Protein AF-B1ZB87-F1 (afdb_monomer_lite)

Radius of gyration: 27.06 Å; chains: 1; bounding box: 65×32×97 Å

Organism: Methylorubrum populi (strain ATCC BAA-705 / NCIMB 13946 / BJ001) (NCBI:txid441620)

Sequence (430 aa):
MRAVVAVCPPESGMILNVLLDNLLTASRAGGILRSKLHGLDVGLRKHLRQTWLDGVVVPLARTRNPLHRAASSALPQLRDPRDVSGLLAAVRQIAGEVPEHTTAREHLDGAVRFLEALPILMRAVEALEARTFAQGAGRSRAVGYNSGARDDTRARQVRSAAHEFRKAARKALAPLVLRLADAVFEAELGAVRSAAFARAAPVLRSPPVGGPRKRGLAGPPWRRRLLDGLQGDIWGGFGAALETVLRRHPGLEVTEIAVDRSGDLCGRARAVLTRHGVRFAVATCFDLQVGSMRHRAEDLVGPGHRVDQPTWAEVDACLDAHVPPELDTASFRLMRHILQRDGGDGFVLDAYAEDQLVIACRAGGRLPEEFADWLVEAADALGVTLRFAADDGGPPVAELARVGFAWAEGKERFFMTRSAVPDPGTGPLP

Foldseek 3Di:
DVLLCVLADPVLVPQLVVLVVVLVVQVVVQADDPVVLVVSLVSNFVSLLVSCCVRQLCVLCPDPDPLSNVLSVQQDHCPTLQDCPVRLVSLVVSLVVDDCPDPSNVSSVSVNSSSVVSNVSVVSSVVNVVSHVVCCFLVVLVVVPVQCPQVVVLVVQLVVLLVQLLVQLVVACLQLLLLLLVDLVVDDWLLLVAPLQVQLNVLSVQPDPPDSDPPDPVGDPSSVSNSVSVSCSLCVVQSVQSSLVCQLAPQKHFDDWHWHAPDNFKTKTWTWIDHDQWIKIWMWIAGGRNSDIDIFIAFTGHVVDTDGGDGPVRVSVRSVVRDPPVQPALLNVLLNVLSPDDCSVQWDWGRDPRAEIEIEGRRPDDQPPCNLVVSLVSSLASQHKYWYQDDDPDPCPVVNVVNPFDQDDDPRSRTGIDGHDHDPPDDPDD

pLDDT: mean 78.09, std 14.61, range [32.94, 97.12]

Structure (mmCIF, N/CA/C/O backbone):
data_AF-B1ZB87-F1
#
_entry.id   AF-B1ZB87-F1
#
loop_
_atom_site.group_PDB
_atom_site.id
_atom_site.type_symbol
_atom_site.label_atom_id
_atom_site.label_alt_id
_atom_site.label_comp_id
_atom_site.label_asym_id
_atom_site.label_entity_id
_atom_site.label_seq_id
_atom_site.pdbx_PDB_ins_code
_atom_site.Cartn_x
_atom_site.Cartn_y
_atom_site.Cartn_z
_atom_site.occupancy
_atom_site.B_iso_or_equiv
_atom_site.auth_seq_id
_atom_site.auth_comp_id
_atom_site.auth_asym_id
_atom_site.auth_atom_id
_atom_site.pdbx_PDB_model_num
ATOM 1 N N . MET A 1 1 ? 1.795 0.170 20.844 1.00 67.31 1 MET A N 1
ATOM 2 C CA . MET A 1 1 ? 0.595 0.992 20.539 1.00 67.31 1 MET A CA 1
ATOM 3 C C . MET A 1 1 ? -0.569 0.707 21.482 1.00 67.31 1 MET A C 1
ATOM 5 O O . MET A 1 1 ? -0.918 1.611 22.221 1.00 67.31 1 MET A O 1
ATOM 9 N N . ARG A 1 2 ? -1.125 -0.517 21.541 1.00 69.25 2 ARG A N 1
ATOM 10 C CA . ARG A 1 2 ? -2.255 -0.848 22.445 1.00 69.25 2 ARG A CA 1
ATOM 11 C C . ARG A 1 2 ? -1.997 -0.504 23.922 1.00 69.25 2 ARG A C 1
ATOM 13 O O . ARG A 1 2 ? -2.848 0.112 24.545 1.00 69.25 2 ARG A O 1
ATOM 20 N N . ALA A 1 3 ? -0.804 -0.812 24.436 1.00 74.12 3 ALA A N 1
ATOM 21 C CA . ALA A 1 3 ? -0.405 -0.472 25.807 1.00 74.12 3 ALA A CA 1
ATOM 22 C C . ALA A 1 3 ? -0.351 1.045 26.080 1.00 74.12 3 ALA A C 1
ATOM 24 O O . ALA A 1 3 ? -0.701 1.488 27.164 1.00 74.12 3 ALA A O 1
ATOM 25 N N . VAL A 1 4 ? 0.028 1.848 25.079 1.00 78.44 4 VAL A N 1
ATOM 26 C CA . VAL A 1 4 ? 0.078 3.314 25.194 1.00 78.44 4 VAL A CA 1
ATOM 27 C C . VAL A 1 4 ? -1.322 3.917 25.172 1.00 78.44 4 VAL A C 1
ATOM 29 O O . VAL A 1 4 ? -1.618 4.807 25.957 1.00 78.44 4 VAL A O 1
ATOM 32 N N . VAL A 1 5 ? -2.201 3.396 24.315 1.00 73.50 5 VAL A N 1
ATOM 33 C CA . VAL A 1 5 ? -3.602 3.833 24.237 1.00 73.50 5 VAL A CA 1
ATOM 34 C C . VAL A 1 5 ? -4.364 3.503 25.524 1.00 73.50 5 VAL A C 1
ATOM 36 O O . VAL A 1 5 ? -5.215 4.285 25.926 1.00 73.50 5 VAL A O 1
ATOM 39 N N . ALA A 1 6 ? -4.039 2.391 26.191 1.00 72.88 6 ALA A N 1
ATOM 40 C CA . ALA A 1 6 ? -4.717 1.954 27.413 1.00 72.88 6 ALA A CA 1
ATOM 41 C C . ALA A 1 6 ? -4.581 2.934 28.592 1.00 72.88 6 ALA A C 1
ATOM 43 O O . ALA A 1 6 ? -5.481 3.006 29.419 1.00 72.88 6 ALA A O 1
ATOM 44 N N . VAL A 1 7 ? -3.481 3.689 28.658 1.00 76.06 7 VAL A N 1
ATOM 45 C CA . VAL A 1 7 ? -3.250 4.717 29.689 1.00 76.06 7 VAL A CA 1
ATOM 46 C C . VAL A 1 7 ? -3.449 6.135 29.154 1.00 76.06 7 VAL A C 1
ATOM 48 O O . VAL A 1 7 ? -3.230 7.100 29.873 1.00 76.06 7 VAL A O 1
ATOM 51 N N . CYS A 1 8 ? -3.827 6.294 27.883 1.00 77.44 8 CYS A N 1
ATOM 52 C CA . CYS A 1 8 ? -3.945 7.606 27.266 1.00 77.44 8 CYS A CA 1
ATOM 53 C C . CYS A 1 8 ? -5.296 8.250 27.604 1.00 77.44 8 CYS A C 1
ATOM 55 O O . CYS A 1 8 ? -6.338 7.673 27.277 1.00 77.44 8 CYS A O 1
ATOM 57 N N . PRO A 1 9 ? -5.310 9.459 28.194 1.00 72.44 9 PRO A N 1
ATOM 58 C CA . PRO A 1 9 ? -6.545 10.209 28.355 1.00 72.44 9 PRO A CA 1
ATOM 59 C C . PRO A 1 9 ? -7.203 10.483 26.993 1.00 72.44 9 PRO A C 1
ATOM 61 O O . PRO A 1 9 ? -6.493 10.706 26.005 1.00 72.44 9 PRO A O 1
ATOM 64 N N . PRO A 1 10 ? -8.547 10.547 26.919 1.00 69.19 10 PRO A N 1
ATOM 65 C CA . PRO A 1 10 ? -9.266 10.793 25.665 1.00 69.19 10 PRO A CA 1
ATOM 66 C C . PRO A 1 10 ? -8.801 12.055 24.922 1.00 69.19 10 PRO A C 1
ATOM 68 O O . PRO A 1 10 ? -8.760 12.071 23.692 1.00 69.19 10 PRO A O 1
ATOM 71 N N . GLU A 1 11 ? -8.420 13.091 25.672 1.00 67.06 11 GLU A N 1
ATOM 72 C CA . GLU A 1 11 ? -8.000 14.401 25.165 1.00 67.06 11 GLU A CA 1
ATOM 73 C C . GLU A 1 11 ? -6.619 14.348 24.486 1.00 67.06 11 GLU A C 1
ATOM 75 O O . GLU A 1 11 ? -6.448 14.848 23.374 1.00 67.06 11 GLU A O 1
ATOM 80 N N . SER A 1 12 ? -5.656 13.645 25.090 1.00 66.31 12 SER A N 1
ATOM 81 C CA . SER A 1 12 ? -4.299 13.454 24.547 1.00 66.31 12 SER A CA 1
ATOM 82 C C . SER A 1 12 ? -4.244 12.390 23.441 1.00 66.31 12 SER A C 1
ATOM 84 O O . SER A 1 12 ? -3.301 12.345 22.643 1.00 66.31 12 SER A O 1
ATOM 86 N N . GLY A 1 13 ? -5.285 11.557 23.349 1.00 69.19 13 GLY A N 1
ATOM 87 C CA . GLY A 1 13 ? -5.356 10.422 22.438 1.00 69.19 13 GLY A CA 1
ATOM 88 C C . GLY A 1 13 ? -5.412 10.792 20.957 1.00 69.19 13 GLY A C 1
ATOM 89 O O . GLY A 1 13 ? -4.856 10.062 20.138 1.00 69.19 13 GLY A O 1
ATOM 90 N N . MET A 1 14 ? -6.031 11.916 20.571 1.00 74.25 14 MET A N 1
ATOM 91 C CA . MET A 1 14 ? -6.150 12.277 19.147 1.00 74.25 14 MET A CA 1
ATOM 92 C C . MET A 1 14 ? -4.790 12.564 18.501 1.00 74.25 14 MET A C 1
ATOM 94 O O . MET A 1 14 ? -4.467 11.978 17.469 1.00 74.25 14 MET A O 1
ATOM 98 N N . ILE A 1 15 ? -3.973 13.419 19.120 1.00 74.25 15 ILE A N 1
ATOM 99 C CA . ILE A 1 15 ? -2.664 13.795 18.568 1.00 74.25 15 ILE A CA 1
ATOM 100 C C . ILE A 1 15 ? -1.698 12.611 18.638 1.00 74.25 15 ILE A C 1
ATOM 102 O O . ILE A 1 15 ? -0.986 12.333 17.673 1.00 74.25 15 ILE A O 1
ATOM 106 N N . LEU A 1 16 ? -1.712 11.864 19.746 1.00 79.19 16 LEU A N 1
ATOM 107 C CA . LEU A 1 16 ? -0.858 10.692 19.897 1.00 79.19 16 LEU A CA 1
ATOM 108 C C . LEU A 1 16 ? -1.201 9.595 18.881 1.00 79.19 16 LEU A C 1
ATOM 110 O O . LEU A 1 16 ? -0.290 9.004 18.308 1.00 79.19 16 LEU A O 1
ATOM 114 N N . ASN A 1 17 ? -2.485 9.3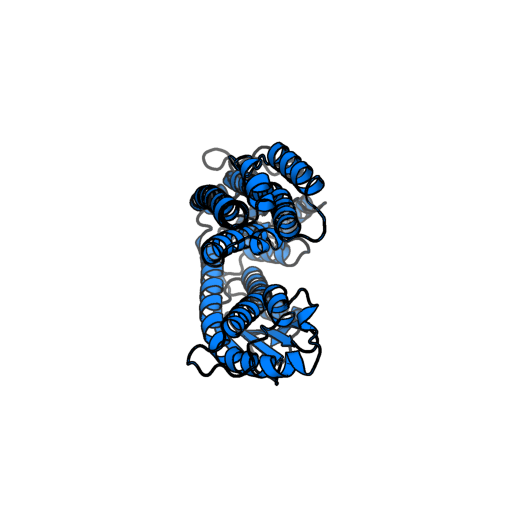64 18.593 1.00 79.62 17 ASN A N 1
ATOM 115 C CA . ASN A 1 17 ? -2.897 8.422 17.551 1.00 79.62 17 ASN A CA 1
ATOM 116 C C . ASN A 1 17 ? -2.413 8.854 16.166 1.00 79.62 17 ASN A C 1
ATOM 118 O O . ASN A 1 17 ? -1.923 8.011 15.423 1.00 79.62 17 ASN A O 1
ATOM 122 N N . VAL A 1 18 ? -2.483 10.147 15.832 1.00 81.69 18 VAL A N 1
ATOM 123 C CA . VAL A 1 18 ? -1.947 10.663 14.560 1.00 81.69 18 VAL A CA 1
ATOM 124 C C . VAL A 1 18 ? -0.436 10.443 14.472 1.00 81.69 18 VAL A C 1
ATOM 126 O O . VAL A 1 18 ? 0.060 9.977 13.450 1.00 81.69 18 VAL A O 1
ATOM 129 N N . LEU A 1 19 ? 0.312 10.736 15.538 1.00 83.94 19 LEU A N 1
ATOM 130 C CA . LEU A 1 19 ? 1.765 10.541 15.564 1.00 83.94 19 LEU A CA 1
ATOM 131 C C . LEU A 1 19 ? 2.150 9.057 15.460 1.00 83.94 19 LEU A C 1
ATOM 133 O O . LEU A 1 19 ? 3.063 8.708 14.714 1.00 83.94 19 LEU A O 1
ATOM 137 N N . LEU A 1 20 ? 1.438 8.176 16.166 1.00 84.94 20 LEU A N 1
ATOM 138 C CA . LEU A 1 20 ? 1.656 6.733 16.096 1.00 84.94 20 LEU A CA 1
ATOM 139 C C . LEU A 1 20 ? 1.270 6.165 14.723 1.00 84.94 20 LEU A C 1
ATOM 141 O O . LEU A 1 20 ? 2.014 5.347 14.189 1.00 84.94 20 LEU A O 1
ATOM 145 N N . ASP A 1 21 ? 0.167 6.608 14.118 1.00 82.00 21 ASP A N 1
ATOM 146 C CA . ASP A 1 21 ? -0.237 6.160 12.778 1.00 82.00 21 ASP A CA 1
ATOM 147 C C . ASP A 1 21 ? 0.725 6.671 11.698 1.00 82.00 21 ASP A C 1
ATOM 149 O O . ASP A 1 21 ? 1.066 5.934 10.774 1.00 82.00 21 ASP A O 1
ATOM 153 N N . ASN A 1 22 ? 1.267 7.883 11.856 1.00 79.06 22 ASN A N 1
ATOM 154 C CA . ASN A 1 22 ? 2.345 8.389 11.006 1.00 79.06 22 ASN A CA 1
ATOM 155 C C . ASN A 1 22 ? 3.613 7.535 11.129 1.00 79.06 22 ASN A C 1
ATOM 157 O O . ASN A 1 22 ? 4.210 7.194 10.110 1.00 79.06 22 ASN A O 1
ATOM 161 N N . LEU A 1 23 ? 4.007 7.147 12.348 1.00 81.19 23 LEU A N 1
ATOM 162 C CA . LEU A 1 23 ? 5.142 6.246 12.573 1.00 81.19 23 LEU A CA 1
ATOM 163 C C . LEU A 1 23 ? 4.897 4.863 11.949 1.00 81.19 23 LEU A C 1
ATOM 165 O O . LEU A 1 23 ? 5.784 4.320 11.293 1.00 81.19 23 LEU A O 1
ATOM 169 N N . LEU A 1 24 ? 3.693 4.303 12.104 1.00 78.88 24 LEU A N 1
ATOM 170 C CA . LEU A 1 24 ? 3.317 3.019 11.505 1.00 78.88 24 LEU A CA 1
ATOM 171 C C . LEU A 1 24 ? 3.323 3.087 9.979 1.00 78.88 24 LEU A C 1
ATOM 173 O O . LEU A 1 24 ? 3.848 2.192 9.322 1.00 78.88 24 LEU A O 1
ATOM 177 N N . THR A 1 25 ? 2.750 4.151 9.423 1.00 73.25 25 THR A N 1
ATOM 178 C CA . THR A 1 25 ? 2.693 4.391 7.981 1.00 73.25 25 THR A CA 1
ATOM 179 C C . THR A 1 25 ? 4.098 4.547 7.414 1.00 73.25 25 THR A C 1
ATOM 181 O O . THR A 1 25 ? 4.423 3.886 6.435 1.00 73.25 25 THR A O 1
ATOM 184 N N . ALA A 1 26 ? 4.960 5.335 8.061 1.00 69.44 26 ALA A N 1
ATOM 185 C CA . ALA A 1 26 ? 6.357 5.495 7.665 1.00 69.44 26 ALA A CA 1
ATOM 186 C C . ALA A 1 26 ? 7.151 4.185 7.770 1.00 69.44 26 ALA A C 1
ATOM 188 O O . ALA A 1 26 ? 7.909 3.848 6.866 1.00 69.44 26 ALA A O 1
ATOM 189 N N . SER A 1 27 ? 6.947 3.415 8.841 1.00 65.56 27 SER A N 1
ATOM 190 C CA . SER A 1 27 ? 7.585 2.109 9.026 1.00 65.56 27 SER A CA 1
ATOM 191 C C . SER A 1 27 ? 7.183 1.117 7.928 1.00 65.56 27 SER A C 1
ATOM 193 O O . SER A 1 27 ? 8.053 0.457 7.362 1.00 65.56 27 SER A O 1
ATOM 195 N N . ARG A 1 28 ? 5.890 1.066 7.569 1.00 68.25 28 ARG A N 1
ATOM 196 C CA . ARG A 1 28 ? 5.357 0.225 6.481 1.00 68.25 28 ARG A CA 1
ATOM 197 C C . ARG A 1 28 ? 5.804 0.686 5.097 1.00 68.25 28 ARG A C 1
ATOM 199 O O . ARG A 1 28 ? 6.129 -0.145 4.262 1.00 68.25 28 ARG A O 1
ATOM 206 N N . ALA A 1 29 ? 5.847 1.996 4.869 1.00 61.50 29 ALA A N 1
ATOM 207 C CA . ALA A 1 29 ? 6.353 2.591 3.633 1.00 61.50 29 ALA A CA 1
ATOM 208 C C . ALA A 1 29 ? 7.887 2.508 3.515 1.00 61.50 29 ALA A C 1
ATOM 210 O O . ALA A 1 29 ? 8.453 2.887 2.492 1.00 61.50 29 ALA A O 1
ATOM 211 N N . GLY A 1 30 ? 8.567 2.043 4.566 1.00 55.28 30 GLY A N 1
ATOM 212 C CA . GLY A 1 30 ? 10.011 1.886 4.603 1.00 55.28 30 GLY A CA 1
ATOM 213 C C . GLY A 1 30 ? 10.794 3.180 4.827 1.00 55.28 30 GLY A C 1
ATOM 214 O O . GLY A 1 30 ? 12.011 3.106 4.788 1.00 55.28 30 GLY A O 1
ATOM 215 N N . GLY A 1 31 ? 10.176 4.339 5.090 1.00 61.81 31 GLY A N 1
ATOM 216 C CA . GLY A 1 31 ? 10.887 5.604 5.341 1.00 61.81 31 GLY A CA 1
ATOM 217 C C . GLY A 1 31 ? 9.979 6.834 5.495 1.00 61.81 31 GLY A C 1
ATOM 218 O O . GLY A 1 31 ? 8.772 6.768 5.257 1.00 61.81 31 GLY A O 1
ATOM 219 N N . ILE A 1 32 ? 10.557 7.975 5.894 1.00 62.88 32 ILE A N 1
ATOM 220 C CA . ILE A 1 32 ? 9.878 9.283 6.004 1.00 62.88 32 ILE A CA 1
ATOM 221 C C . ILE A 1 32 ? 10.805 10.421 5.538 1.00 62.88 32 ILE A C 1
ATOM 223 O O . ILE A 1 32 ? 12.022 10.296 5.579 1.00 62.88 32 ILE A O 1
ATOM 227 N N . LEU A 1 33 ? 10.245 11.560 5.111 1.00 62.38 33 LEU A N 1
ATOM 228 C CA . LEU A 1 33 ? 11.031 12.764 4.806 1.00 62.38 33 LEU A CA 1
ATOM 229 C C . LEU A 1 33 ? 11.848 13.220 6.029 1.00 62.38 33 LEU A C 1
ATOM 231 O O . LEU A 1 33 ? 11.284 13.398 7.111 1.00 62.38 33 LEU A O 1
ATOM 235 N N . ARG A 1 34 ? 13.143 13.517 5.835 1.00 62.31 34 ARG A N 1
ATOM 236 C CA . ARG A 1 34 ? 14.061 14.006 6.888 1.00 62.31 34 ARG A CA 1
ATOM 237 C C . ARG A 1 34 ? 13.503 15.212 7.651 1.00 62.31 34 ARG A C 1
ATOM 239 O O . ARG A 1 34 ? 13.570 15.244 8.876 1.00 62.31 34 ARG A O 1
ATOM 246 N N . SER A 1 35 ? 12.892 16.165 6.943 1.00 60.94 35 SER A N 1
ATOM 247 C CA . SER A 1 35 ? 12.266 17.354 7.544 1.00 60.94 35 SER A CA 1
ATOM 248 C C . SER A 1 35 ? 11.099 17.024 8.484 1.00 60.94 35 SER A C 1
ATOM 250 O O . SER A 1 35 ? 10.792 17.807 9.378 1.00 60.94 35 SER A O 1
ATOM 252 N N . LYS A 1 36 ? 10.461 15.857 8.319 1.00 69.88 36 LYS A N 1
ATOM 253 C CA . LYS A 1 36 ? 9.343 15.386 9.149 1.00 69.88 36 LYS A CA 1
ATOM 254 C C . LYS A 1 36 ? 9.776 14.429 10.261 1.00 69.88 36 LYS A C 1
ATOM 256 O O . LYS A 1 36 ? 9.058 14.319 11.250 1.00 69.88 36 LYS A O 1
ATOM 261 N N . LEU A 1 37 ? 10.929 13.769 10.129 1.00 74.88 37 LEU A N 1
ATOM 262 C CA . LEU A 1 37 ? 11.436 12.809 11.114 1.00 74.88 37 LEU A CA 1
ATOM 263 C C . LEU A 1 37 ? 11.745 13.472 12.461 1.00 74.88 37 LEU A C 1
ATOM 265 O O . LEU A 1 37 ? 11.276 13.004 13.494 1.00 74.88 37 LEU A O 1
ATOM 269 N N . HIS A 1 38 ? 12.468 14.594 12.445 1.00 76.19 38 HIS A N 1
ATOM 270 C CA . HIS A 1 38 ? 12.773 15.335 13.670 1.00 76.19 38 HIS A CA 1
ATOM 271 C C . HIS A 1 38 ? 11.492 15.821 14.368 1.00 76.19 38 HIS A C 1
ATOM 273 O O . HIS A 1 38 ? 11.337 15.672 15.578 1.00 76.19 38 HIS A O 1
ATOM 279 N N . GLY A 1 39 ? 10.525 16.327 13.592 1.00 79.94 39 GLY A N 1
ATOM 280 C CA . GLY A 1 39 ? 9.219 16.730 14.117 1.00 79.94 39 GLY A CA 1
ATOM 281 C C . GLY A 1 39 ? 8.422 15.562 14.708 1.00 79.94 39 GLY A C 1
ATOM 282 O O . GLY A 1 39 ? 7.758 15.730 15.730 1.00 79.94 39 GLY A O 1
ATOM 283 N N . LEU A 1 40 ? 8.519 14.372 14.106 1.00 83.06 40 LEU A N 1
ATOM 284 C CA . LEU A 1 40 ? 7.891 13.152 14.609 1.00 83.06 40 LEU A CA 1
ATOM 285 C C . LEU A 1 40 ? 8.523 12.687 15.929 1.00 83.06 40 LEU A C 1
ATOM 287 O O . LEU A 1 40 ? 7.780 12.399 16.864 1.00 83.06 40 LEU A O 1
ATOM 291 N N . ASP A 1 41 ? 9.857 12.658 16.035 1.00 84.19 41 ASP A N 1
ATOM 292 C CA . ASP A 1 41 ? 10.573 12.299 17.272 1.00 84.19 41 ASP A CA 1
ATOM 293 C C . ASP A 1 41 ? 10.236 13.263 18.420 1.00 84.19 41 ASP A C 1
ATOM 295 O O . ASP A 1 41 ? 9.777 12.843 19.487 1.00 84.19 41 ASP A O 1
ATOM 299 N N . VAL A 1 42 ? 10.386 14.571 18.188 1.00 85.25 42 VAL A N 1
ATOM 300 C CA . VAL A 1 42 ? 10.074 15.605 19.187 1.00 85.25 42 VAL A CA 1
ATOM 301 C C . VAL A 1 42 ? 8.598 15.541 19.588 1.00 85.25 42 VAL A C 1
ATOM 303 O O . VAL A 1 42 ? 8.265 15.589 20.778 1.00 85.25 42 VAL A O 1
ATOM 306 N N . GLY A 1 43 ? 7.705 15.391 18.605 1.00 86.25 43 GLY A N 1
ATOM 307 C CA . GLY A 1 43 ? 6.267 15.270 18.815 1.00 86.25 43 GLY A CA 1
ATOM 308 C C . GLY A 1 43 ? 5.900 14.056 19.666 1.00 86.25 43 GLY A C 1
ATOM 309 O O . GLY A 1 43 ? 5.169 14.206 20.649 1.00 86.25 43 GLY A O 1
ATOM 310 N N . LEU A 1 44 ? 6.433 12.875 19.336 1.00 88.50 44 LEU A N 1
ATOM 311 C CA . LEU A 1 44 ? 6.198 11.639 20.084 1.00 88.50 44 LEU A CA 1
ATOM 312 C C . LEU A 1 44 ? 6.711 11.755 21.517 1.00 88.50 44 LEU A C 1
ATOM 314 O O . LEU A 1 44 ? 5.939 11.531 22.448 1.00 88.50 44 LEU A O 1
ATOM 318 N N . ARG A 1 45 ? 7.964 12.177 21.728 1.00 89.88 45 ARG A N 1
ATOM 319 C CA . ARG A 1 45 ? 8.529 12.308 23.082 1.00 89.88 45 ARG A CA 1
ATOM 320 C C . ARG A 1 45 ? 7.738 13.284 23.950 1.00 89.88 45 ARG A C 1
ATOM 322 O O . ARG A 1 45 ? 7.516 13.022 25.133 1.00 89.88 45 ARG A O 1
ATOM 329 N N . LYS A 1 46 ? 7.274 14.400 23.380 1.00 87.56 46 LYS A N 1
ATOM 330 C CA . LYS A 1 46 ? 6.400 15.351 24.083 1.00 87.56 46 LYS A CA 1
ATOM 331 C C . LYS A 1 46 ? 5.084 14.696 24.517 1.00 87.56 46 LYS A C 1
ATOM 333 O O . LYS A 1 46 ? 4.741 14.754 25.694 1.00 87.56 46 LYS A O 1
ATOM 338 N N . HIS A 1 47 ? 4.362 14.062 23.595 1.00 87.75 47 HIS A N 1
ATOM 339 C CA . HIS A 1 47 ? 3.015 13.549 23.874 1.00 87.75 47 HIS A CA 1
ATOM 340 C C . HIS A 1 47 ? 3.020 12.261 24.707 1.00 87.75 47 HIS A C 1
ATOM 342 O O . HIS A 1 47 ? 2.076 12.016 25.456 1.00 87.75 47 HIS A O 1
ATOM 348 N N . LEU A 1 48 ? 4.091 11.465 24.649 1.00 89.31 48 LEU A N 1
ATOM 349 C CA . LEU A 1 48 ? 4.283 10.311 25.532 1.00 89.31 48 LEU A CA 1
ATOM 350 C C . LEU A 1 48 ? 4.526 10.751 26.982 1.00 89.31 48 LEU A C 1
ATOM 352 O O . LEU A 1 48 ? 3.926 10.184 27.891 1.00 89.31 48 LEU A O 1
ATOM 356 N N . ARG A 1 49 ? 5.313 11.814 27.208 1.00 88.88 49 ARG A N 1
ATOM 357 C CA . ARG A 1 49 ? 5.458 12.416 28.548 1.00 88.88 49 ARG A CA 1
ATOM 358 C C . ARG A 1 49 ? 4.146 12.992 29.068 1.00 88.88 49 ARG A C 1
ATOM 360 O O . ARG A 1 49 ? 3.807 12.771 30.225 1.00 88.88 49 ARG A O 1
ATOM 367 N N . GLN A 1 50 ? 3.388 13.668 28.207 1.00 84.69 50 GLN A N 1
ATOM 368 C CA . GLN A 1 50 ? 2.066 14.171 28.578 1.00 84.69 50 GLN A CA 1
ATOM 369 C C . GLN A 1 50 ? 1.110 13.025 28.944 1.00 84.69 50 GLN A C 1
ATOM 371 O O . GLN A 1 50 ? 0.395 13.104 29.934 1.00 84.69 50 GLN A O 1
ATOM 376 N N . THR A 1 51 ? 1.157 11.919 28.198 1.00 86.81 51 THR A N 1
ATOM 377 C CA . THR A 1 51 ? 0.361 10.715 28.485 1.00 86.81 51 THR A CA 1
ATOM 378 C C . THR A 1 51 ? 0.735 10.079 29.823 1.00 86.81 51 THR A C 1
ATOM 380 O O . THR A 1 51 ? -0.153 9.683 30.568 1.00 86.81 51 THR A O 1
ATOM 383 N N . TRP A 1 52 ? 2.025 10.018 30.160 1.00 87.69 52 TRP A N 1
ATOM 384 C CA . TRP A 1 52 ? 2.481 9.576 31.480 1.00 87.69 52 TRP A CA 1
ATOM 385 C C . TRP A 1 52 ? 1.916 10.455 32.602 1.00 87.69 52 TRP A C 1
ATOM 387 O O . TRP A 1 52 ? 1.364 9.950 33.579 1.00 87.69 52 TRP A O 1
ATOM 397 N N . LEU A 1 53 ? 2.012 11.776 32.446 1.00 85.00 53 LEU A N 1
ATOM 398 C CA . LEU A 1 53 ? 1.530 12.722 33.446 1.00 85.00 53 LEU A CA 1
ATOM 399 C C . LEU A 1 53 ? 0.014 12.603 33.642 1.00 85.00 53 LEU A C 1
ATOM 401 O O . LEU A 1 53 ? -0.449 12.333 34.747 1.00 85.00 53 LEU A O 1
ATOM 405 N N . ASP A 1 54 ? -0.754 12.759 32.570 1.00 80.75 54 ASP A N 1
ATOM 406 C CA . ASP A 1 54 ? -2.212 12.855 32.645 1.00 80.75 54 ASP A CA 1
ATOM 407 C C . ASP A 1 54 ? -2.892 11.495 32.842 1.00 80.75 54 ASP A C 1
ATOM 409 O O . ASP A 1 54 ? -3.988 11.421 33.393 1.00 80.75 54 ASP A O 1
ATOM 413 N N . GLY A 1 55 ? -2.265 10.423 32.359 1.00 75.19 55 GLY A N 1
ATOM 414 C CA . GLY A 1 55 ? -2.819 9.073 32.342 1.00 75.19 55 GLY A CA 1
ATOM 415 C C . GLY A 1 55 ? -2.413 8.194 33.520 1.00 75.19 55 GLY A C 1
ATOM 416 O O . GLY A 1 55 ? -3.121 7.239 33.836 1.00 75.19 55 GLY A O 1
ATOM 417 N N . VAL A 1 56 ? -1.292 8.507 34.180 1.00 82.25 56 VAL A N 1
ATOM 418 C CA . VAL A 1 56 ? -0.751 7.706 35.291 1.00 82.25 56 VAL A CA 1
ATOM 419 C C . VAL A 1 56 ? -0.589 8.546 36.555 1.00 82.25 56 VAL A C 1
ATOM 421 O O . VAL A 1 56 ? -1.159 8.207 37.590 1.00 82.25 56 VAL A O 1
ATOM 424 N N . VAL A 1 57 ? 0.132 9.668 36.483 1.00 82.50 57 VAL A N 1
ATOM 425 C CA . VAL A 1 57 ? 0.464 10.467 37.677 1.00 82.50 57 VAL A CA 1
ATOM 426 C C . VAL A 1 57 ? -0.761 11.202 38.226 1.00 82.50 57 VAL A C 1
ATOM 428 O O . VAL A 1 57 ? -1.089 11.080 39.404 1.00 82.50 57 VAL A O 1
ATOM 431 N N . VAL A 1 58 ? -1.471 11.950 37.379 1.00 80.88 58 VAL A N 1
ATOM 432 C CA . VAL A 1 58 ? -2.630 12.760 37.788 1.00 80.88 58 VAL A CA 1
ATOM 433 C C . VAL A 1 58 ? -3.763 11.908 38.379 1.00 80.88 58 VAL A C 1
ATOM 435 O O . VAL A 1 58 ? -4.288 12.305 39.425 1.00 80.88 58 VAL A O 1
ATOM 438 N N . PRO A 1 59 ? -4.141 10.751 37.794 1.00 76.25 59 PRO A N 1
ATOM 439 C CA . PRO A 1 59 ? -5.153 9.881 38.378 1.00 76.25 59 PRO A CA 1
ATOM 440 C C . PRO A 1 59 ? -4.787 9.409 39.780 1.00 76.25 59 PRO A C 1
ATOM 442 O O . PRO A 1 59 ? -5.646 9.459 40.650 1.00 76.25 59 PRO A O 1
ATOM 445 N N . LEU A 1 60 ? -3.531 9.029 40.037 1.00 76.25 60 LEU A N 1
ATOM 446 C CA . LEU A 1 60 ? -3.081 8.607 41.368 1.00 76.25 60 LEU A CA 1
ATOM 447 C C . LEU A 1 60 ? -3.057 9.780 42.366 1.00 76.25 60 LEU A C 1
ATOM 449 O O . LEU A 1 60 ? -3.541 9.646 43.493 1.00 76.25 60 LEU A O 1
ATOM 453 N N . ALA A 1 61 ? -2.579 10.950 41.934 1.00 76.44 61 ALA A N 1
ATOM 454 C CA . ALA A 1 61 ? -2.440 12.140 42.772 1.00 76.44 61 ALA A CA 1
ATOM 455 C C . ALA A 1 61 ? -3.781 12.775 43.186 1.00 76.44 61 ALA A C 1
ATOM 457 O O . ALA A 1 61 ? -3.908 13.278 44.303 1.00 76.44 61 ALA A O 1
ATOM 458 N N . ARG A 1 62 ? -4.792 12.769 42.303 1.00 74.25 62 ARG A N 1
ATOM 459 C CA . ARG A 1 62 ? -6.092 13.429 42.548 1.00 74.25 62 ARG A CA 1
ATOM 460 C C . ARG A 1 62 ? -7.061 12.614 43.405 1.00 74.25 62 ARG A C 1
ATOM 462 O O . ARG A 1 62 ? -8.111 13.133 43.788 1.00 74.25 62 ARG A O 1
ATOM 469 N N . THR A 1 63 ? -6.756 11.353 43.708 1.00 71.75 63 THR A N 1
ATOM 470 C CA . THR A 1 63 ? -7.662 10.537 44.524 1.00 71.75 63 THR A CA 1
ATOM 471 C C . THR A 1 63 ? -7.620 10.934 46.002 1.00 71.75 63 THR A C 1
ATOM 473 O O . THR A 1 63 ? -6.611 11.408 46.528 1.00 71.75 63 THR A O 1
ATOM 476 N N . ARG A 1 64 ? -8.708 10.650 46.727 1.00 74.12 64 ARG A N 1
ATOM 477 C CA . ARG A 1 64 ? -8.718 10.734 48.196 1.00 74.12 64 ARG A CA 1
ATOM 478 C C . ARG A 1 64 ? -8.064 9.517 48.865 1.00 74.12 64 ARG A C 1
ATOM 480 O O . ARG A 1 64 ? -7.782 9.591 50.059 1.00 74.12 64 ARG A O 1
ATOM 487 N N . ASN A 1 65 ? -7.773 8.447 48.120 1.00 75.62 65 ASN A N 1
ATOM 488 C CA . ASN A 1 65 ? -7.228 7.199 48.652 1.00 75.62 65 ASN A CA 1
ATOM 489 C C . ASN A 1 65 ? -5.758 7.391 49.100 1.00 75.62 65 ASN A C 1
ATOM 491 O O . ASN A 1 65 ? -4.927 7.808 48.286 1.00 75.62 65 ASN A O 1
ATOM 495 N N . PRO A 1 66 ? -5.414 7.109 50.373 1.00 78.12 66 PRO A N 1
ATOM 496 C CA . PRO A 1 66 ? -4.055 7.293 50.883 1.00 78.12 66 PRO A CA 1
ATOM 497 C C . PRO A 1 66 ? -3.021 6.407 50.174 1.00 78.12 66 PRO A C 1
ATOM 499 O O . PRO A 1 66 ? -1.908 6.870 49.946 1.00 78.12 66 PRO A O 1
ATOM 502 N N . LEU A 1 67 ? -3.388 5.193 49.744 1.00 74.00 67 LEU A N 1
ATOM 503 C CA . LEU A 1 67 ? -2.486 4.281 49.024 1.00 74.00 67 LEU A CA 1
ATOM 504 C C . LEU A 1 67 ? -2.111 4.819 47.639 1.00 74.00 67 LEU A C 1
ATOM 506 O O . LEU A 1 67 ? -0.953 4.764 47.240 1.00 74.00 67 LEU A O 1
ATOM 510 N N . HIS A 1 68 ? -3.072 5.404 46.922 1.00 73.44 68 HIS A N 1
ATOM 511 C CA . HIS A 1 68 ? -2.824 6.023 45.616 1.00 73.44 68 HIS A CA 1
ATOM 512 C C . HIS A 1 68 ? -1.915 7.252 45.739 1.00 73.44 68 HIS A C 1
ATOM 514 O O . HIS A 1 68 ? -1.028 7.450 44.912 1.00 73.44 68 HIS A O 1
ATOM 520 N N . ARG A 1 69 ? -2.114 8.070 46.782 1.00 79.25 69 ARG A N 1
ATOM 521 C CA . ARG A 1 69 ? -1.269 9.243 47.041 1.00 79.25 69 ARG A CA 1
ATOM 522 C C . ARG A 1 69 ? 0.141 8.846 47.474 1.00 79.25 69 ARG A C 1
ATOM 524 O O . ARG A 1 69 ? 1.091 9.440 46.981 1.00 79.25 69 ARG A O 1
ATOM 531 N N . ALA A 1 70 ? 0.284 7.824 48.319 1.00 82.06 70 ALA A N 1
ATOM 532 C CA . ALA A 1 70 ? 1.586 7.271 48.689 1.00 82.06 70 ALA A CA 1
ATOM 533 C C . ALA A 1 70 ? 2.337 6.728 47.460 1.00 82.06 70 ALA A C 1
ATOM 535 O O . ALA A 1 70 ? 3.481 7.114 47.228 1.00 82.06 70 ALA A O 1
ATOM 536 N N . ALA A 1 71 ? 1.662 5.935 46.618 1.00 80.75 71 ALA A N 1
ATOM 537 C CA . ALA A 1 71 ? 2.223 5.444 45.360 1.00 80.75 71 ALA A CA 1
ATOM 538 C C . ALA A 1 71 ? 2.623 6.599 44.426 1.00 80.75 71 ALA A C 1
ATOM 540 O O . ALA A 1 71 ? 3.731 6.605 43.901 1.00 80.75 71 ALA A O 1
ATOM 541 N N . SER A 1 72 ? 1.767 7.616 44.263 1.00 84.62 72 SER A N 1
ATOM 542 C CA . SER A 1 72 ? 2.074 8.796 43.444 1.00 84.62 72 SER A CA 1
ATOM 543 C C . SER A 1 72 ? 3.299 9.564 43.940 1.00 84.62 72 SER A C 1
ATOM 545 O O . SER A 1 72 ? 4.075 10.036 43.114 1.00 84.62 72 SER A O 1
ATOM 547 N N . SER A 1 73 ? 3.464 9.724 45.254 1.00 85.88 73 SER A N 1
ATOM 548 C CA . SER A 1 73 ? 4.609 10.431 45.841 1.00 85.88 73 SER A CA 1
ATOM 549 C C . SER A 1 73 ? 5.925 9.671 45.664 1.00 85.88 73 SER A C 1
ATOM 551 O O . SER A 1 73 ? 6.982 10.293 45.627 1.00 85.88 73 SER A O 1
ATOM 553 N N . ALA A 1 74 ? 5.864 8.343 45.539 1.00 85.31 74 ALA A N 1
ATOM 554 C CA . ALA A 1 74 ? 7.026 7.490 45.305 1.00 85.31 74 ALA A CA 1
ATOM 555 C C . ALA A 1 74 ? 7.429 7.399 43.819 1.00 85.31 74 ALA A C 1
ATOM 557 O O . ALA A 1 74 ? 8.538 6.959 43.515 1.00 85.31 74 ALA A O 1
ATOM 558 N N . LEU A 1 75 ? 6.559 7.806 42.882 1.00 84.44 75 LEU A N 1
ATOM 559 C CA . LEU A 1 75 ? 6.832 7.696 41.447 1.00 84.44 75 LEU A CA 1
ATOM 560 C C . LEU A 1 75 ? 7.917 8.687 40.983 1.00 84.44 75 LEU A C 1
ATOM 562 O O . LEU A 1 75 ? 7.740 9.903 41.106 1.00 84.44 75 LEU A O 1
ATOM 566 N N . PRO A 1 76 ? 9.003 8.207 40.347 1.00 84.44 76 PRO A N 1
ATOM 567 C CA . PRO A 1 76 ? 9.965 9.083 39.694 1.00 84.44 76 PRO A CA 1
ATOM 568 C C . PRO A 1 76 ? 9.367 9.772 38.457 1.00 84.44 76 PRO A C 1
ATOM 570 O O . PRO A 1 76 ? 8.411 9.305 37.832 1.00 84.44 76 PRO A O 1
ATOM 573 N N . GLN A 1 77 ? 9.973 10.888 38.053 1.00 85.25 77 GLN A N 1
ATOM 574 C CA . GLN A 1 77 ? 9.570 11.609 36.844 1.00 85.25 77 GLN A CA 1
ATOM 575 C C . GLN A 1 77 ? 10.066 10.912 35.570 1.00 85.25 77 GLN A C 1
ATOM 577 O O . GLN A 1 77 ? 11.239 10.553 35.462 1.00 85.25 77 GLN A O 1
ATOM 582 N N . LEU A 1 78 ? 9.206 10.833 34.549 1.00 86.00 78 LEU A N 1
ATOM 583 C CA . LEU A 1 78 ? 9.600 10.421 33.201 1.00 86.00 78 LEU A CA 1
ATOM 584 C C . LEU A 1 78 ? 10.320 11.572 32.480 1.00 86.00 78 LEU A C 1
ATOM 586 O O . LEU A 1 78 ? 9.684 12.447 31.885 1.00 86.00 78 LEU A O 1
ATOM 590 N N . ARG A 1 79 ? 11.655 11.570 32.532 1.00 82.31 79 ARG A N 1
ATOM 591 C CA . ARG A 1 79 ? 12.494 12.591 31.882 1.00 82.31 79 ARG A CA 1
ATOM 592 C C . ARG A 1 79 ? 12.701 12.306 30.396 1.00 82.31 79 ARG A C 1
ATOM 594 O O . ARG A 1 79 ? 12.402 13.174 29.573 1.00 82.31 79 ARG A O 1
ATOM 601 N N . ASP A 1 80 ? 13.140 11.092 30.065 1.00 84.81 80 ASP A N 1
ATOM 602 C CA . ASP A 1 80 ? 13.367 10.640 28.692 1.00 84.81 80 ASP A CA 1
ATOM 603 C C . ASP A 1 80 ? 12.611 9.327 28.409 1.00 84.81 80 ASP A C 1
ATOM 605 O O . ASP A 1 80 ? 12.870 8.319 29.062 1.00 84.81 80 ASP A O 1
ATOM 609 N N . PRO A 1 81 ? 11.688 9.300 27.430 1.00 86.69 81 PRO A N 1
ATOM 610 C CA . PRO A 1 81 ? 11.043 8.068 26.976 1.00 86.69 81 PRO A CA 1
ATOM 611 C C . PRO A 1 81 ? 11.985 6.994 26.401 1.00 86.69 81 PRO A C 1
ATOM 613 O O . PRO A 1 81 ? 11.526 5.873 26.180 1.00 86.69 81 PRO A O 1
ATOM 616 N N . ARG A 1 82 ? 13.257 7.312 26.115 1.00 82.81 82 ARG A N 1
ATOM 617 C CA . ARG A 1 82 ? 14.261 6.351 25.616 1.00 82.81 82 ARG A CA 1
ATOM 618 C C . ARG A 1 82 ? 14.891 5.512 26.725 1.00 82.81 82 ARG A C 1
ATOM 620 O O . ARG A 1 82 ? 15.124 4.324 26.518 1.00 82.81 82 ARG A O 1
ATOM 627 N N . ASP A 1 83 ? 15.106 6.108 27.894 1.00 87.38 83 ASP A N 1
ATOM 628 C CA . ASP A 1 83 ? 15.668 5.434 29.064 1.00 87.38 83 ASP A CA 1
ATOM 629 C C . ASP A 1 83 ? 14.674 5.452 30.224 1.00 87.38 83 ASP A C 1
ATOM 631 O O . ASP A 1 83 ? 14.570 6.396 31.007 1.00 87.38 83 ASP A O 1
ATOM 635 N N . VAL A 1 84 ? 13.913 4.365 30.310 1.00 91.94 84 VAL A N 1
ATOM 636 C CA . VAL A 1 84 ? 12.878 4.167 31.332 1.00 91.94 84 VAL A CA 1
ATOM 637 C C . VAL A 1 84 ? 13.212 3.018 32.276 1.00 91.94 84 VAL A C 1
ATOM 639 O O . VAL A 1 84 ? 12.362 2.610 33.058 1.00 91.94 84 VAL A O 1
ATOM 642 N N . SER A 1 85 ? 14.428 2.478 32.202 1.00 88.00 85 SER A N 1
ATOM 643 C CA . SER A 1 85 ? 14.845 1.276 32.932 1.00 88.00 85 SER A CA 1
ATOM 644 C C . SER A 1 85 ? 14.713 1.449 34.452 1.00 88.00 85 SER A C 1
ATOM 646 O O . SER A 1 85 ? 14.015 0.675 35.110 1.00 88.00 85 SER A O 1
ATOM 648 N N . GLY A 1 86 ? 15.290 2.526 34.993 1.00 86.81 86 GLY A N 1
ATOM 649 C CA . GLY A 1 86 ? 15.184 2.876 36.412 1.00 86.81 86 GLY A CA 1
ATOM 650 C C . GLY A 1 86 ? 13.757 3.223 36.845 1.00 86.81 86 GLY A C 1
ATOM 651 O O . GLY A 1 86 ? 13.328 2.842 37.931 1.00 86.81 86 GLY A O 1
ATOM 652 N N . LEU A 1 87 ? 12.983 3.881 35.974 1.00 91.94 87 LEU A N 1
ATOM 653 C CA . LEU A 1 87 ? 11.581 4.205 36.251 1.00 91.94 87 LEU A CA 1
ATOM 654 C C . LEU A 1 87 ? 10.706 2.943 36.297 1.00 91.94 87 LEU A C 1
ATOM 656 O O . LEU A 1 87 ? 9.891 2.793 37.200 1.00 91.94 87 LEU A O 1
ATOM 660 N N . LEU A 1 88 ? 10.897 2.011 35.362 1.00 93.50 88 LEU A N 1
ATOM 661 C CA . LEU A 1 88 ? 10.186 0.735 35.324 1.00 93.50 88 LEU A CA 1
ATOM 662 C C . LEU A 1 88 ? 10.487 -0.113 36.565 1.00 93.50 88 LEU A C 1
ATOM 664 O O . LEU A 1 88 ? 9.565 -0.696 37.135 1.00 93.50 88 LEU A O 1
ATOM 668 N N . ALA A 1 89 ? 11.749 -0.163 36.998 1.00 91.19 89 ALA A N 1
ATOM 669 C CA . ALA A 1 89 ? 12.137 -0.861 38.221 1.00 91.19 89 ALA A CA 1
ATOM 670 C C . ALA A 1 89 ? 11.430 -0.274 39.454 1.00 91.19 89 ALA A C 1
ATOM 672 O O . ALA A 1 89 ? 10.810 -1.019 40.212 1.00 91.19 89 ALA A O 1
ATOM 673 N N . ALA A 1 90 ? 11.431 1.056 39.595 1.00 90.50 90 ALA A N 1
ATOM 674 C CA . ALA A 1 90 ? 10.745 1.742 40.688 1.00 90.50 90 ALA A CA 1
ATOM 675 C C . ALA A 1 90 ? 9.229 1.478 40.681 1.00 90.50 90 ALA A C 1
ATOM 677 O O . ALA A 1 90 ? 8.651 1.154 41.713 1.00 90.50 90 ALA A O 1
ATOM 678 N N . VAL A 1 91 ? 8.576 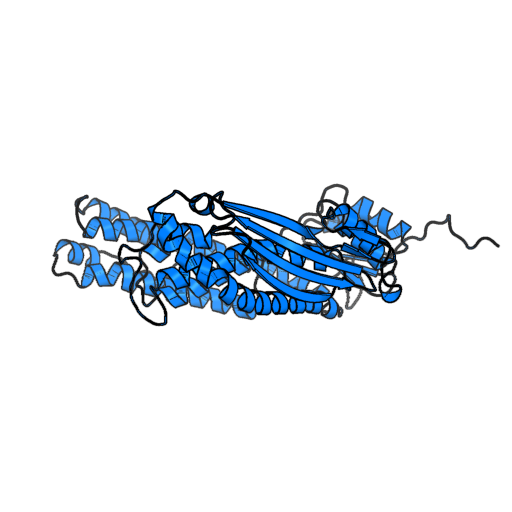1.545 39.514 1.00 92.38 91 VAL A N 1
ATOM 679 C CA . VAL A 1 91 ? 7.133 1.268 39.395 1.00 92.38 91 VAL A CA 1
ATOM 680 C C . VAL A 1 91 ? 6.807 -0.176 39.774 1.00 92.38 91 VAL A C 1
ATOM 682 O O . VAL A 1 91 ? 5.814 -0.408 40.459 1.00 92.38 91 VAL A O 1
ATOM 685 N N . ARG A 1 92 ? 7.630 -1.151 39.366 1.00 94.12 92 ARG A N 1
ATOM 686 C CA . ARG A 1 92 ? 7.438 -2.564 39.735 1.00 94.12 92 ARG A CA 1
ATOM 687 C C . ARG A 1 92 ? 7.599 -2.793 41.235 1.00 94.12 92 ARG A C 1
ATOM 689 O O . ARG A 1 92 ? 6.818 -3.552 41.802 1.00 94.12 92 ARG A O 1
ATOM 696 N N . GLN A 1 93 ? 8.564 -2.125 41.864 1.00 92.12 93 GLN A N 1
ATOM 697 C CA . GLN A 1 93 ? 8.743 -2.174 43.312 1.00 92.12 93 GLN A CA 1
ATOM 698 C C . GLN A 1 93 ? 7.509 -1.615 44.034 1.00 92.12 93 GLN A C 1
ATOM 700 O O . GLN A 1 93 ? 6.912 -2.320 44.841 1.00 92.12 93 GLN A O 1
ATOM 705 N N . ILE A 1 94 ? 7.063 -0.408 43.666 1.00 89.19 94 ILE A N 1
ATOM 706 C CA . ILE A 1 94 ? 5.865 0.224 44.244 1.00 89.19 94 ILE A CA 1
ATOM 707 C C . ILE A 1 94 ? 4.634 -0.668 44.044 1.00 89.19 94 ILE A C 1
ATOM 709 O O . ILE A 1 94 ? 3.839 -0.848 44.960 1.00 89.19 94 ILE A O 1
ATOM 713 N N . ALA A 1 95 ? 4.475 -1.265 42.859 1.00 87.62 95 ALA A N 1
ATOM 714 C CA . ALA A 1 95 ? 3.371 -2.177 42.585 1.00 87.62 95 ALA A CA 1
ATOM 715 C C . ALA A 1 95 ? 3.388 -3.400 43.514 1.00 87.62 95 ALA A C 1
ATOM 717 O O . ALA A 1 95 ? 2.323 -3.817 43.963 1.00 87.62 95 ALA A O 1
ATOM 718 N N . GLY A 1 96 ? 4.566 -3.961 43.815 1.00 85.69 96 GLY A N 1
ATOM 719 C CA . GLY A 1 96 ? 4.727 -5.110 44.715 1.00 85.69 96 GLY A CA 1
ATOM 720 C C . GLY A 1 96 ? 4.326 -4.840 46.168 1.00 85.69 96 GLY A C 1
ATOM 721 O O . GLY A 1 96 ? 3.963 -5.771 46.879 1.00 85.69 96 GLY A O 1
ATOM 722 N N . GLU A 1 97 ? 4.337 -3.578 46.593 1.00 84.94 97 GLU A N 1
ATOM 723 C CA . GLU A 1 97 ? 3.931 -3.148 47.938 1.00 84.94 97 GLU A CA 1
ATOM 724 C C . GLU A 1 97 ? 2.425 -2.825 48.028 1.00 84.94 97 GLU A C 1
ATOM 726 O O . GLU A 1 97 ? 1.872 -2.670 49.119 1.00 84.94 97 GLU A O 1
ATOM 731 N N . VAL A 1 98 ? 1.736 -2.735 46.884 1.00 80.75 98 VAL A N 1
ATOM 732 C CA . VAL A 1 98 ? 0.304 -2.428 46.793 1.00 80.75 98 VAL A CA 1
ATOM 733 C C . VAL A 1 98 ? -0.515 -3.725 46.677 1.00 80.75 98 VAL A C 1
ATOM 735 O O . VAL A 1 98 ? -0.226 -4.542 45.801 1.00 80.75 98 VAL A O 1
ATOM 738 N N . PRO A 1 99 ? -1.584 -3.913 47.479 1.00 81.50 99 PRO A N 1
ATOM 739 C CA . PRO A 1 99 ? -2.417 -5.115 47.410 1.00 81.50 99 PRO A CA 1
ATOM 740 C C . PRO A 1 99 ? -3.038 -5.344 46.021 1.00 81.50 99 PRO A C 1
ATOM 742 O O . PRO A 1 99 ? -3.534 -4.402 45.392 1.00 81.50 99 PRO A O 1
ATOM 745 N N . GLU A 1 100 ? -3.063 -6.607 45.575 1.00 73.19 100 GLU A N 1
ATOM 746 C CA . GLU A 1 100 ? -3.382 -7.000 44.190 1.00 73.19 100 GLU A CA 1
ATOM 747 C C . GLU A 1 100 ? -4.777 -6.570 43.706 1.00 73.19 100 GLU A C 1
ATOM 749 O O . GLU A 1 100 ? -4.947 -6.205 42.547 1.00 73.19 100 GLU A O 1
ATOM 754 N N . HIS A 1 101 ? -5.781 -6.551 44.584 1.00 79.38 101 HIS A N 1
ATOM 755 C CA . HIS A 1 101 ? -7.174 -6.262 44.216 1.00 79.38 101 HIS A CA 1
ATOM 756 C C . HIS A 1 101 ? -7.576 -4.801 44.451 1.00 79.38 101 HIS A C 1
ATOM 758 O O . HIS A 1 101 ? -8.693 -4.507 44.875 1.00 79.38 101 HIS A O 1
ATOM 764 N N . THR A 1 102 ? -6.654 -3.868 44.213 1.00 75.81 102 THR A N 1
ATOM 765 C CA . THR A 1 102 ? -6.910 -2.433 44.378 1.00 75.81 102 THR A CA 1
ATOM 766 C C . THR A 1 102 ? -6.849 -1.693 43.051 1.00 75.81 102 THR A C 1
ATOM 768 O O . THR A 1 102 ? -6.057 -2.008 42.168 1.00 75.81 102 THR A O 1
ATOM 771 N N . THR A 1 103 ? -7.617 -0.612 42.938 1.00 74.94 103 THR A N 1
ATOM 772 C CA . THR A 1 103 ? -7.541 0.305 41.791 1.00 74.94 103 THR A CA 1
ATOM 773 C C . THR A 1 103 ? -6.141 0.911 41.619 1.00 74.94 103 THR A C 1
ATOM 775 O O . THR A 1 103 ? -5.729 1.216 40.504 1.00 74.94 103 THR A O 1
ATOM 778 N N . ALA A 1 104 ? -5.371 1.061 42.707 1.00 75.31 104 ALA A N 1
ATOM 779 C CA . ALA A 1 104 ? -3.967 1.477 42.650 1.00 75.31 104 ALA A CA 1
ATOM 780 C C . ALA A 1 104 ? -3.125 0.466 41.873 1.00 75.31 104 ALA A C 1
ATOM 782 O O . ALA A 1 104 ? -2.340 0.859 41.011 1.00 75.31 104 ALA A O 1
ATOM 783 N N . ARG A 1 105 ? -3.317 -0.828 42.156 1.00 82.50 105 ARG A N 1
ATOM 784 C CA . ARG A 1 105 ? -2.631 -1.909 41.456 1.00 82.50 105 ARG A CA 1
ATOM 785 C C . ARG A 1 105 ? -2.949 -1.893 39.963 1.00 82.50 105 ARG A C 1
ATOM 787 O O . ARG A 1 105 ? -2.025 -1.920 39.157 1.00 82.50 105 ARG A O 1
ATOM 794 N N . GLU A 1 106 ? -4.217 -1.732 39.590 1.00 79.00 106 GLU A N 1
ATOM 795 C CA . GLU A 1 106 ? -4.636 -1.652 38.182 1.00 79.00 106 GLU A CA 1
ATOM 796 C C . GLU A 1 106 ? -3.953 -0.497 37.425 1.00 79.00 106 GLU A C 1
ATOM 798 O O . GLU A 1 106 ? -3.477 -0.673 36.297 1.00 79.00 106 GLU A O 1
ATOM 803 N N . HIS A 1 107 ? -3.860 0.681 38.053 1.00 80.31 107 HIS A N 1
ATOM 804 C CA . HIS A 1 107 ? -3.154 1.834 37.489 1.00 80.31 107 HIS A CA 1
ATOM 805 C C . HIS A 1 107 ? -1.647 1.580 37.349 1.00 80.31 107 HIS A C 1
ATOM 807 O O . HIS A 1 107 ? -1.064 1.922 36.316 1.00 80.31 107 HIS A O 1
ATOM 813 N N . LEU A 1 108 ? -1.018 0.959 38.351 1.00 86.19 108 LEU A N 1
ATOM 814 C CA . LEU A 1 108 ? 0.409 0.633 38.334 1.00 86.19 108 LEU A CA 1
ATOM 815 C C . LEU A 1 108 ? 0.739 -0.450 37.295 1.00 86.19 108 LEU A C 1
ATOM 817 O O . LEU A 1 108 ? 1.715 -0.306 36.563 1.00 86.19 108 LEU A O 1
ATOM 821 N N . ASP A 1 109 ? -0.104 -1.468 37.119 1.00 85.44 109 ASP A N 1
ATOM 822 C CA . ASP A 1 109 ? 0.064 -2.470 36.057 1.00 85.44 109 ASP A CA 1
ATOM 823 C C . ASP A 1 109 ? -0.114 -1.847 34.657 1.00 85.44 109 ASP A C 1
ATOM 825 O O . ASP A 1 109 ? 0.583 -2.197 33.699 1.00 85.44 109 ASP A O 1
ATOM 829 N N . GLY A 1 110 ? -1.023 -0.873 34.520 1.00 85.12 110 GLY A N 1
ATOM 830 C CA . GLY A 1 110 ? -1.126 -0.029 33.327 1.00 85.12 110 GLY A CA 1
ATOM 831 C C . GLY A 1 110 ? 0.160 0.756 33.050 1.00 85.12 110 GLY A C 1
ATOM 832 O O . GLY A 1 110 ? 0.639 0.768 31.912 1.00 85.12 110 GLY A O 1
ATOM 833 N N . ALA A 1 111 ? 0.745 1.349 34.091 1.00 88.56 111 ALA A N 1
ATOM 834 C CA . ALA A 1 111 ? 2.001 2.086 34.023 1.00 88.56 111 ALA A CA 1
ATOM 835 C C . ALA A 1 111 ? 3.181 1.191 33.607 1.00 88.56 111 ALA A C 1
ATOM 837 O O . ALA A 1 111 ? 3.952 1.580 32.730 1.00 88.56 111 ALA A O 1
ATOM 838 N N . VAL A 1 112 ? 3.284 -0.028 34.150 1.00 91.19 112 VAL A N 1
ATOM 839 C CA . VAL A 1 112 ? 4.304 -1.019 33.755 1.00 91.19 112 VAL A CA 1
ATOM 840 C C . VAL A 1 112 ? 4.221 -1.316 32.258 1.00 91.19 112 VAL A C 1
ATOM 842 O O . VAL A 1 112 ? 5.207 -1.142 31.542 1.00 91.19 112 VAL A O 1
ATOM 845 N N . ARG A 1 113 ? 3.031 -1.669 31.751 1.00 89.50 113 ARG A N 1
ATOM 846 C CA . ARG A 1 113 ? 2.828 -1.962 30.319 1.00 89.50 113 ARG A CA 1
ATOM 847 C C . ARG A 1 113 ? 3.160 -0.769 29.421 1.00 89.50 113 ARG A C 1
ATOM 849 O O . ARG A 1 113 ? 3.649 -0.943 28.304 1.00 89.50 113 ARG A O 1
ATOM 856 N N . PHE A 1 114 ? 2.865 0.445 29.881 1.00 90.50 114 PHE A N 1
ATOM 857 C CA . PHE A 1 114 ? 3.218 1.670 29.171 1.00 90.50 114 PHE A CA 1
ATOM 858 C C . PHE A 1 114 ? 4.739 1.845 29.077 1.00 90.50 114 PHE A C 1
ATOM 860 O O . PHE A 1 114 ? 5.258 2.043 27.977 1.00 90.50 114 PHE A O 1
ATOM 867 N N . LEU A 1 115 ? 5.450 1.719 30.201 1.00 92.50 115 LEU A N 1
ATOM 868 C CA . LEU A 1 115 ? 6.903 1.877 30.265 1.00 92.50 115 LEU A CA 1
ATOM 869 C C . LEU A 1 115 ? 7.636 0.801 29.455 1.00 92.50 115 LEU A C 1
ATOM 871 O O . LEU A 1 115 ? 8.594 1.119 28.762 1.00 92.50 115 LEU A O 1
ATOM 875 N N . GLU A 1 116 ? 7.151 -0.439 29.433 1.00 91.62 116 GLU A N 1
ATOM 876 C CA . GLU A 1 116 ? 7.707 -1.499 28.577 1.00 91.62 116 GLU A CA 1
ATOM 877 C C . GLU A 1 116 ? 7.561 -1.190 27.076 1.00 91.62 116 GLU A C 1
ATOM 879 O O . GLU A 1 116 ? 8.418 -1.548 26.264 1.00 91.62 116 GLU A O 1
ATOM 884 N N . ALA A 1 117 ? 6.492 -0.490 26.687 1.00 89.50 117 ALA A N 1
ATOM 885 C CA . ALA A 1 117 ? 6.238 -0.140 25.294 1.00 89.50 117 ALA A CA 1
ATOM 886 C C . ALA A 1 117 ? 7.062 1.063 24.800 1.00 89.50 117 ALA A C 1
ATOM 888 O O . ALA A 1 117 ? 7.282 1.181 23.589 1.00 89.50 117 ALA A O 1
ATOM 889 N N . LEU A 1 118 ? 7.502 1.956 25.695 1.00 91.44 118 LEU A N 1
ATOM 890 C CA . LEU A 1 118 ? 8.197 3.194 25.328 1.00 91.44 118 LEU A CA 1
ATOM 891 C C . LEU A 1 118 ? 9.530 2.950 24.589 1.00 91.44 118 LEU A C 1
ATOM 893 O O . LEU A 1 118 ? 9.657 3.453 23.468 1.00 91.44 118 LEU A O 1
ATOM 897 N N . PRO A 1 119 ? 10.475 2.127 25.091 1.00 86.25 119 PRO A N 1
ATOM 898 C CA . PRO A 1 119 ? 11.734 1.860 24.393 1.00 86.25 119 PRO A CA 1
ATOM 899 C C . PRO A 1 119 ? 11.535 1.191 23.037 1.00 86.25 119 PRO A C 1
ATOM 901 O O . PRO A 1 119 ? 12.283 1.441 22.100 1.00 86.25 119 PRO A O 1
ATOM 904 N N . ILE A 1 120 ? 10.509 0.345 22.898 1.00 86.94 120 ILE A N 1
ATOM 905 C CA . ILE A 1 120 ? 10.181 -0.298 21.619 1.00 86.94 120 ILE A CA 1
ATOM 906 C C . ILE A 1 120 ? 9.771 0.760 20.589 1.00 86.94 120 ILE A C 1
ATOM 908 O O . ILE A 1 120 ? 10.224 0.718 19.447 1.00 86.94 120 ILE A O 1
ATOM 912 N N . LEU A 1 121 ? 8.942 1.727 20.992 1.00 87.19 121 LEU A N 1
ATOM 913 C CA . LEU A 1 121 ? 8.531 2.830 20.124 1.00 87.19 121 LEU A CA 1
ATOM 914 C C . LEU A 1 121 ? 9.702 3.750 19.773 1.00 87.19 121 LEU A C 1
ATOM 916 O O . LEU A 1 121 ? 9.815 4.156 18.621 1.00 87.19 121 LEU A O 1
ATOM 920 N N . MET A 1 122 ? 10.577 4.057 20.731 1.00 90.12 122 MET A N 1
ATOM 921 C CA . MET A 1 122 ? 11.737 4.914 20.474 1.00 90.12 122 MET A CA 1
ATOM 922 C C . MET A 1 122 ? 12.771 4.232 19.581 1.00 90.12 122 MET A C 1
ATOM 924 O O . MET A 1 122 ? 13.204 4.840 18.609 1.00 90.12 122 MET A O 1
ATOM 928 N N . ARG A 1 123 ? 13.038 2.937 19.781 1.00 84.56 123 ARG A N 1
ATOM 929 C CA . ARG A 1 123 ? 13.849 2.144 18.844 1.00 84.56 123 ARG A CA 1
ATOM 930 C C . ARG A 1 123 ? 13.246 2.086 17.446 1.00 84.56 123 ARG A C 1
ATOM 932 O O . ARG A 1 123 ? 13.984 2.026 16.475 1.00 84.56 123 ARG A O 1
ATOM 939 N N . ALA A 1 124 ? 11.920 2.110 17.309 1.00 82.75 124 ALA A N 1
ATOM 940 C CA . ALA A 1 124 ? 11.286 2.174 15.993 1.00 82.75 124 ALA A CA 1
ATOM 941 C C . ALA A 1 124 ? 11.523 3.528 15.303 1.00 82.75 124 ALA A C 1
ATOM 943 O O . ALA A 1 124 ? 11.710 3.557 14.089 1.00 82.75 124 ALA A O 1
ATOM 944 N N . VAL A 1 125 ? 11.548 4.631 16.060 1.00 83.56 125 VAL A N 1
ATOM 945 C CA . VAL A 1 125 ? 11.929 5.958 15.548 1.00 83.56 125 VAL A CA 1
ATOM 946 C C . VAL A 1 125 ? 13.411 5.984 15.181 1.00 83.56 125 VAL A C 1
ATOM 948 O O . VAL A 1 125 ? 13.731 6.410 14.082 1.00 83.56 125 VAL A O 1
ATOM 951 N N . GLU A 1 126 ? 14.295 5.456 16.028 1.00 81.00 126 GLU A N 1
ATOM 952 C CA . GLU A 1 126 ? 15.739 5.357 15.757 1.00 81.00 126 GLU A CA 1
ATOM 953 C C . GLU A 1 126 ? 16.044 4.437 14.568 1.00 81.00 126 GLU A C 1
ATOM 955 O O . GLU A 1 126 ? 16.889 4.743 13.737 1.00 81.00 126 GLU A O 1
ATOM 960 N N . ALA A 1 127 ? 15.324 3.326 14.415 1.00 78.19 127 ALA A N 1
ATOM 961 C CA . ALA A 1 127 ? 15.445 2.458 13.250 1.00 78.19 127 ALA A CA 1
ATOM 962 C C . ALA A 1 127 ? 14.916 3.144 11.985 1.00 78.19 127 ALA A C 1
ATOM 964 O O . ALA A 1 127 ? 15.486 2.974 10.910 1.00 78.19 127 ALA A O 1
ATOM 965 N N . LEU A 1 128 ? 13.838 3.928 12.093 1.00 72.19 128 LEU A N 1
ATOM 966 C CA . LEU A 1 128 ? 13.351 4.764 10.998 1.00 72.19 128 LEU A CA 1
ATOM 967 C C . LEU A 1 128 ? 14.373 5.850 10.659 1.00 72.19 128 LEU A C 1
ATOM 969 O O . LEU A 1 128 ? 14.560 6.144 9.489 1.00 72.19 128 LEU A O 1
ATOM 973 N N . GLU A 1 129 ? 15.043 6.409 11.658 1.00 69.19 129 GLU A N 1
ATOM 974 C CA . GLU A 1 129 ? 16.097 7.405 11.538 1.00 69.19 129 GLU A CA 1
ATOM 975 C C . GLU A 1 129 ? 17.335 6.831 10.853 1.00 69.19 129 GLU A C 1
ATOM 977 O O . GLU A 1 129 ? 17.730 7.339 9.809 1.00 69.19 129 GLU A O 1
ATOM 982 N N . ALA A 1 130 ? 17.866 5.713 11.343 1.00 65.00 130 ALA A N 1
ATOM 983 C CA . ALA A 1 130 ? 18.952 4.972 10.715 1.00 65.00 130 ALA A CA 1
ATOM 984 C C . ALA A 1 130 ? 18.597 4.576 9.280 1.00 65.00 130 ALA A C 1
ATOM 986 O O . ALA A 1 130 ? 19.417 4.730 8.385 1.00 65.00 130 ALA A O 1
ATOM 987 N N . ARG A 1 131 ? 17.353 4.152 9.021 1.00 62.38 131 ARG A N 1
ATOM 988 C CA . ARG A 1 131 ? 16.863 3.909 7.659 1.00 62.38 131 ARG A CA 1
ATOM 989 C C . ARG A 1 131 ? 16.797 5.193 6.846 1.00 62.38 131 ARG A C 1
ATOM 991 O O . ARG A 1 131 ? 17.258 5.178 5.725 1.00 62.38 131 ARG A O 1
ATOM 998 N N . THR A 1 132 ? 16.283 6.293 7.384 1.00 53.03 132 THR A N 1
ATOM 999 C CA . THR A 1 132 ? 16.131 7.583 6.684 1.00 53.03 132 THR A CA 1
ATOM 1000 C C . THR A 1 132 ? 17.489 8.226 6.374 1.00 53.03 132 THR A C 1
ATOM 1002 O O . THR A 1 132 ? 17.643 8.868 5.338 1.00 53.03 132 THR A O 1
ATOM 1005 N N . PHE A 1 133 ? 18.484 8.035 7.243 1.00 47.97 133 PHE A N 1
ATOM 1006 C CA . PHE A 1 133 ? 19.846 8.540 7.074 1.00 47.97 133 PHE A CA 1
ATOM 1007 C C . PHE A 1 133 ? 20.740 7.601 6.260 1.00 47.97 133 PHE A C 1
ATOM 1009 O O . PHE A 1 133 ? 21.518 8.102 5.455 1.00 47.97 133 PHE A O 1
ATOM 1016 N N . ALA A 1 134 ? 20.552 6.280 6.345 1.00 46.00 134 ALA A N 1
ATOM 1017 C CA . ALA A 1 134 ? 21.092 5.337 5.361 1.00 46.00 134 ALA A CA 1
ATOM 1018 C C . ALA A 1 134 ? 20.441 5.533 3.975 1.00 46.00 134 ALA A C 1
ATOM 1020 O O . ALA A 1 134 ? 21.092 5.370 2.960 1.00 46.00 134 ALA A O 1
ATOM 1021 N N . GLN A 1 135 ? 19.180 5.977 3.911 1.00 41.88 135 GLN A N 1
ATOM 1022 C CA . GLN A 1 135 ? 18.449 6.317 2.676 1.00 41.88 135 GLN A CA 1
ATOM 1023 C C . GLN A 1 135 ? 18.849 7.661 2.047 1.00 41.88 135 GLN A C 1
ATOM 1025 O O . GLN A 1 135 ? 18.342 8.004 0.975 1.00 41.88 135 GLN A O 1
ATOM 1030 N N . GLY A 1 136 ? 19.690 8.459 2.710 1.00 38.00 136 GLY A N 1
ATOM 1031 C CA . GLY A 1 136 ? 19.952 9.845 2.321 1.00 38.00 136 GLY A CA 1
ATOM 1032 C C . GLY A 1 136 ? 20.895 10.013 1.131 1.00 38.00 136 GLY A C 1
ATOM 1033 O O . GLY A 1 136 ? 20.838 11.047 0.470 1.00 38.00 136 GLY A O 1
ATOM 1034 N N . ALA A 1 137 ? 21.738 9.026 0.834 1.00 38.16 137 ALA A N 1
ATOM 1035 C CA . ALA A 1 137 ? 22.684 9.114 -0.268 1.00 38.16 137 ALA A CA 1
ATOM 1036 C C . ALA A 1 137 ? 22.067 8.545 -1.557 1.00 38.16 137 ALA A C 1
ATOM 1038 O O . ALA A 1 137 ? 21.687 9.337 -2.417 1.00 38.16 137 ALA A O 1
ATOM 1039 N N . GLY A 1 138 ? 21.879 7.233 -1.700 1.00 39.31 138 GLY A N 1
ATOM 1040 C CA . GLY A 1 138 ? 21.478 6.603 -2.968 1.00 39.31 138 GLY A CA 1
ATOM 1041 C C . GLY A 1 138 ? 20.144 7.091 -3.548 1.00 39.31 138 GLY A C 1
ATOM 1042 O O . GLY A 1 138 ? 20.057 7.400 -4.736 1.00 39.31 138 GLY A O 1
ATOM 1043 N N . ARG A 1 139 ? 19.107 7.271 -2.714 1.00 39.41 139 ARG A N 1
ATOM 1044 C CA . ARG A 1 139 ? 17.781 7.738 -3.173 1.00 39.41 139 ARG A CA 1
ATOM 1045 C C . ARG A 1 139 ? 17.768 9.230 -3.514 1.00 39.41 139 ARG A C 1
ATOM 1047 O O . ARG A 1 139 ? 17.139 9.616 -4.491 1.00 39.41 139 ARG A O 1
ATOM 1054 N N . SER A 1 140 ? 18.475 10.072 -2.754 1.00 38.69 140 SER A N 1
ATOM 1055 C CA . SER A 1 140 ? 18.627 11.496 -3.100 1.00 38.69 140 SER A CA 1
ATOM 1056 C C . SER A 1 140 ? 19.486 11.690 -4.352 1.00 38.69 140 SER A C 1
ATOM 1058 O O . SER A 1 140 ? 19.247 12.630 -5.105 1.00 38.69 140 SER A O 1
ATOM 1060 N N . ARG A 1 141 ? 20.474 10.812 -4.571 1.00 44.62 141 ARG A N 1
ATOM 1061 C CA . ARG A 1 141 ? 21.355 10.810 -5.746 1.00 44.62 141 ARG A CA 1
ATOM 1062 C C . ARG A 1 141 ? 20.595 10.361 -7.003 1.00 44.62 141 ARG A C 1
ATOM 1064 O O . ARG A 1 141 ? 20.746 11.001 -8.034 1.00 44.62 141 ARG A O 1
ATOM 1071 N N . ALA A 1 142 ? 19.697 9.375 -6.898 1.00 39.31 142 ALA A N 1
ATOM 1072 C CA . ALA A 1 142 ? 18.800 8.959 -7.986 1.00 39.31 142 ALA A CA 1
ATOM 1073 C C . ALA A 1 142 ? 17.694 9.990 -8.302 1.00 39.31 142 ALA A C 1
ATOM 1075 O O . ALA A 1 142 ? 17.404 10.235 -9.470 1.00 39.31 142 ALA A O 1
ATOM 1076 N N . VAL A 1 143 ? 17.112 10.650 -7.288 1.00 39.25 143 VAL A N 1
ATOM 1077 C CA . VAL A 1 143 ? 16.092 11.714 -7.463 1.00 39.25 143 VAL A CA 1
ATOM 1078 C C . VAL A 1 143 ? 16.672 12.989 -8.101 1.00 39.25 143 VAL A C 1
ATOM 1080 O O . VAL A 1 143 ? 15.955 13.720 -8.780 1.00 39.25 143 VAL A O 1
ATOM 1083 N N . GLY A 1 144 ? 17.977 13.242 -7.943 1.00 38.28 144 GLY A N 1
ATOM 1084 C CA . GLY A 1 144 ? 18.687 14.374 -8.557 1.00 38.28 144 GLY A CA 1
ATOM 1085 C C . GLY A 1 144 ? 18.905 14.280 -10.076 1.00 38.28 144 GLY A C 1
ATOM 1086 O O . GLY A 1 144 ? 19.354 15.257 -10.666 1.00 38.28 144 GLY A O 1
ATOM 1087 N N . TYR A 1 145 ? 18.569 13.149 -10.708 1.00 42.28 145 TYR A N 1
ATOM 1088 C CA . TYR A 1 145 ? 18.733 12.883 -12.148 1.00 42.28 145 TYR A CA 1
ATOM 1089 C C . TYR A 1 145 ? 17.395 12.898 -12.919 1.00 42.28 145 TYR A C 1
ATOM 1091 O O . TYR A 1 145 ? 17.111 12.003 -13.704 1.00 42.28 145 TYR A O 1
ATOM 1099 N N . ASN A 1 146 ? 16.533 13.900 -12.689 1.00 37.56 146 ASN A N 1
ATOM 1100 C CA . ASN A 1 146 ? 15.236 14.083 -13.383 1.00 37.56 146 ASN A CA 1
ATOM 1101 C C . ASN A 1 146 ? 14.256 12.876 -13.361 1.00 37.56 146 ASN A C 1
ATOM 1103 O O . ASN A 1 146 ? 13.245 12.884 -14.062 1.00 37.56 146 ASN A O 1
ATOM 1107 N N . SER A 1 147 ? 14.476 11.904 -12.474 1.00 42.94 147 SER A N 1
ATOM 1108 C CA . SER A 1 147 ? 13.649 10.705 -12.240 1.00 42.94 147 SER A CA 1
ATOM 1109 C C . SER A 1 147 ? 12.320 10.969 -11.514 1.00 42.94 147 SER A C 1
ATOM 1111 O O . SER A 1 147 ? 11.471 10.086 -11.366 1.00 42.94 147 SER A O 1
ATOM 1113 N N . GLY A 1 148 ? 12.094 12.205 -11.057 1.00 45.78 148 GLY A N 1
ATOM 1114 C CA . GLY A 1 148 ? 10.902 12.575 -10.295 1.00 45.78 148 GLY A CA 1
ATOM 1115 C C . GLY A 1 148 ? 9.605 12.413 -11.084 1.00 45.78 148 GLY A C 1
ATOM 1116 O O . GLY A 1 148 ? 8.604 11.992 -10.526 1.00 45.78 148 GLY A O 1
ATOM 1117 N N . ALA A 1 149 ? 9.587 12.660 -12.396 1.00 51.00 149 ALA A N 1
ATOM 1118 C CA . ALA A 1 149 ? 8.326 12.835 -13.119 1.00 51.00 149 ALA A CA 1
ATOM 1119 C C . ALA A 1 149 ? 7.431 11.578 -13.160 1.00 51.00 149 ALA A C 1
ATOM 1121 O O . ALA A 1 149 ? 6.216 11.699 -12.979 1.00 51.00 149 ALA A O 1
ATOM 1122 N N . ARG A 1 150 ? 7.985 10.375 -13.373 1.00 57.66 150 ARG A N 1
ATOM 1123 C CA . ARG A 1 150 ? 7.205 9.120 -13.464 1.00 57.66 150 ARG A CA 1
ATOM 1124 C C . ARG A 1 150 ? 6.797 8.599 -12.090 1.00 57.66 150 ARG A C 1
ATOM 1126 O O . ARG A 1 150 ? 5.620 8.298 -11.877 1.00 57.66 150 ARG A O 1
ATOM 1133 N N . ASP A 1 151 ? 7.732 8.577 -11.145 1.00 59.72 151 ASP A N 1
ATOM 1134 C CA . ASP A 1 151 ? 7.468 8.206 -9.753 1.00 59.72 151 ASP A CA 1
ATOM 1135 C C . ASP A 1 151 ? 6.496 9.193 -9.082 1.00 59.72 151 ASP A C 1
ATOM 1137 O O . ASP A 1 151 ? 5.565 8.773 -8.388 1.00 59.72 151 ASP A O 1
ATOM 1141 N N . ASP A 1 152 ? 6.614 10.492 -9.374 1.00 63.09 152 ASP A N 1
ATOM 1142 C CA . ASP A 1 152 ? 5.662 11.517 -8.948 1.00 63.09 152 ASP A CA 1
ATOM 1143 C C . ASP A 1 152 ? 4.316 11.357 -9.641 1.00 63.09 152 ASP A C 1
ATOM 1145 O O . ASP A 1 152 ? 3.287 11.602 -9.018 1.00 63.09 152 ASP A O 1
ATOM 1149 N N . THR A 1 153 ? 4.271 10.940 -10.908 1.00 68.31 153 THR A N 1
ATOM 1150 C CA . THR A 1 153 ? 3.008 10.670 -11.612 1.00 68.31 153 THR A CA 1
ATOM 1151 C C . THR A 1 153 ? 2.293 9.469 -11.013 1.00 68.31 153 THR A C 1
ATOM 1153 O O . THR A 1 153 ? 1.135 9.615 -10.628 1.00 68.31 153 THR A O 1
ATOM 1156 N N . ARG A 1 154 ? 2.976 8.335 -10.802 1.00 79.25 154 ARG A N 1
ATOM 1157 C CA . ARG A 1 154 ? 2.413 7.180 -10.080 1.00 79.25 154 ARG A CA 1
ATOM 1158 C C . ARG A 1 154 ? 1.933 7.594 -8.693 1.00 79.25 154 ARG A C 1
ATOM 1160 O O . ARG A 1 154 ? 0.784 7.351 -8.335 1.00 79.25 154 ARG A O 1
ATOM 1167 N N . ALA A 1 155 ? 2.780 8.266 -7.915 1.00 75.12 155 ALA A N 1
ATOM 1168 C CA . ALA A 1 155 ? 2.431 8.680 -6.562 1.00 75.12 155 ALA A CA 1
ATOM 1169 C C . ALA A 1 155 ? 1.273 9.695 -6.546 1.00 75.12 155 ALA A C 1
ATOM 1171 O O . ALA A 1 155 ? 0.437 9.656 -5.643 1.00 75.12 155 ALA A O 1
ATOM 1172 N N . ARG A 1 156 ? 1.179 10.591 -7.540 1.00 79.44 156 ARG A N 1
ATOM 1173 C CA . ARG A 1 156 ? 0.030 11.492 -7.736 1.00 79.44 156 ARG A CA 1
ATOM 1174 C C . ARG A 1 156 ? -1.235 10.709 -8.064 1.00 79.44 156 ARG A C 1
ATOM 1176 O O . ARG A 1 156 ? -2.247 10.963 -7.417 1.00 79.44 156 ARG A O 1
ATOM 1183 N N . GLN A 1 157 ? -1.174 9.750 -8.985 1.00 84.19 157 GLN A N 1
ATOM 1184 C CA . GLN A 1 157 ? -2.312 8.902 -9.338 1.00 84.19 157 GLN A CA 1
ATOM 1185 C C . GLN A 1 157 ? -2.805 8.094 -8.134 1.00 84.19 157 GLN A C 1
ATOM 1187 O O . GLN A 1 157 ? -3.989 8.142 -7.826 1.00 84.19 157 GLN A O 1
ATOM 1192 N N . VAL A 1 158 ? -1.911 7.456 -7.370 1.00 86.56 158 VAL A N 1
ATOM 1193 C CA . VAL A 1 158 ? -2.283 6.719 -6.148 1.00 86.56 158 VAL A CA 1
ATOM 1194 C C . VAL A 1 158 ? -2.889 7.654 -5.096 1.00 86.56 158 VAL A C 1
ATOM 1196 O O . VAL A 1 158 ? -3.894 7.313 -4.477 1.00 86.56 158 VAL A O 1
ATOM 1199 N N . ARG A 1 159 ? -2.339 8.863 -4.899 1.00 85.19 159 ARG A N 1
ATOM 1200 C CA . ARG A 1 159 ? -2.918 9.858 -3.974 1.00 85.19 159 ARG A CA 1
ATOM 1201 C C . ARG A 1 159 ? -4.295 10.350 -4.426 1.00 85.19 159 ARG A C 1
ATOM 1203 O O . ARG A 1 159 ? -5.173 10.515 -3.579 1.00 85.19 159 ARG A O 1
ATOM 1210 N N . SER A 1 160 ? -4.471 10.578 -5.726 1.00 84.38 160 SER A N 1
ATOM 1211 C CA . SER A 1 160 ? -5.745 10.975 -6.332 1.00 84.38 160 SER A CA 1
ATOM 1212 C C . SER A 1 160 ? -6.781 9.859 -6.183 1.00 84.38 160 SER A C 1
ATOM 1214 O O . SER A 1 160 ? -7.852 10.072 -5.617 1.00 84.38 160 SER A O 1
ATOM 1216 N N . ALA A 1 161 ? -6.406 8.627 -6.530 1.00 86.12 161 ALA A N 1
ATOM 1217 C CA . ALA A 1 161 ? -7.222 7.436 -6.339 1.00 86.12 161 ALA A CA 1
ATOM 1218 C C . ALA A 1 161 ? -7.594 7.230 -4.864 1.00 86.12 161 ALA A C 1
ATOM 1220 O O . ALA A 1 161 ? -8.743 6.928 -4.561 1.00 86.12 161 ALA A O 1
ATOM 1221 N N . ALA A 1 162 ? -6.673 7.481 -3.927 1.00 90.50 162 ALA A N 1
ATOM 1222 C CA . ALA A 1 162 ? -6.960 7.433 -2.494 1.00 90.50 162 ALA A CA 1
ATOM 1223 C C . ALA A 1 162 ? -7.994 8.484 -2.074 1.00 90.50 162 ALA A C 1
ATOM 1225 O O . ALA A 1 162 ? -8.739 8.276 -1.116 1.00 90.50 162 ALA A O 1
ATOM 1226 N N . HIS A 1 163 ? -7.994 9.658 -2.707 1.00 89.69 163 HIS A N 1
ATOM 1227 C CA . HIS A 1 163 ? -8.974 10.704 -2.439 1.00 89.69 163 HIS A CA 1
ATOM 1228 C C . HIS A 1 163 ? -10.361 10.301 -2.955 1.00 89.69 163 HIS A C 1
ATOM 1230 O O . HIS A 1 163 ? -11.314 10.288 -2.171 1.00 89.69 163 HIS A O 1
ATOM 1236 N N . GLU A 1 164 ? -10.456 9.886 -4.219 1.00 89.50 164 GLU A N 1
A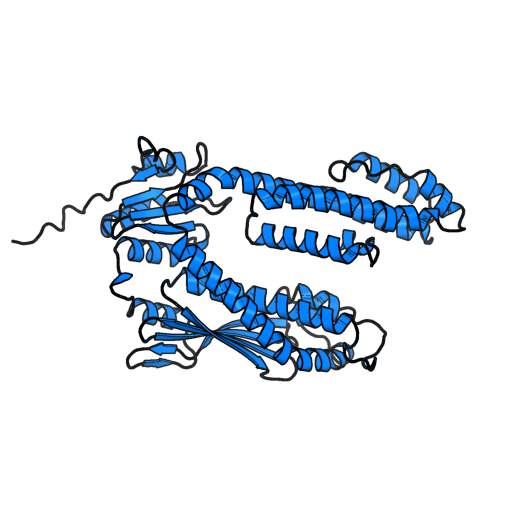TOM 1237 C CA . GLU A 1 164 ? -11.716 9.438 -4.824 1.00 89.50 164 GLU A CA 1
ATOM 1238 C C . GLU A 1 164 ? -12.263 8.178 -4.146 1.00 89.50 164 GLU A C 1
ATOM 1240 O O . GLU A 1 164 ? -13.451 8.108 -3.828 1.00 89.50 164 GLU A O 1
ATOM 1245 N N . PHE A 1 165 ? -11.393 7.233 -3.778 1.00 93.62 165 PHE A N 1
ATOM 1246 C CA . PHE A 1 165 ? -11.771 6.072 -2.978 1.00 93.62 165 PHE A CA 1
ATOM 1247 C C . PHE A 1 165 ? -12.417 6.492 -1.663 1.00 93.62 165 PHE A C 1
ATOM 1249 O O . PHE A 1 165 ? -13.491 6.006 -1.329 1.00 93.62 165 PHE A O 1
ATOM 1256 N N . ARG A 1 166 ? -11.807 7.418 -0.911 1.00 91.00 166 ARG A N 1
ATOM 1257 C CA . ARG A 1 166 ? -12.373 7.885 0.365 1.00 91.00 166 ARG A CA 1
ATOM 1258 C C . ARG A 1 166 ? -13.753 8.510 0.175 1.00 91.00 166 ARG A C 1
ATOM 1260 O O . ARG A 1 166 ? -14.637 8.309 1.006 1.00 91.00 166 ARG A O 1
ATOM 1267 N N . LYS A 1 167 ? -13.956 9.250 -0.915 1.00 90.12 167 LYS A N 1
ATOM 1268 C CA . LYS A 1 167 ? -15.251 9.847 -1.261 1.00 90.12 167 LYS A CA 1
ATOM 1269 C C . LYS A 1 167 ? -16.298 8.774 -1.586 1.00 90.12 167 LYS A C 1
ATOM 1271 O O . LYS A 1 167 ? -17.380 8.802 -0.999 1.00 90.12 167 LYS A O 1
ATOM 1276 N N . ALA A 1 168 ? -15.966 7.808 -2.442 1.00 90.81 168 ALA A N 1
ATOM 1277 C CA . ALA A 1 168 ? -16.850 6.702 -2.814 1.00 90.81 168 ALA A CA 1
ATOM 1278 C C . ALA A 1 168 ? -17.163 5.778 -1.620 1.00 90.81 168 ALA A C 1
ATOM 1280 O O . ALA A 1 168 ? -18.327 5.484 -1.334 1.00 90.81 168 ALA A O 1
ATOM 1281 N N . ALA A 1 169 ? -16.136 5.396 -0.859 1.00 90.38 169 ALA A N 1
ATOM 1282 C CA . ALA A 1 169 ? -16.231 4.505 0.292 1.00 90.38 169 ALA A CA 1
ATOM 1283 C C . ALA A 1 169 ? -17.130 5.071 1.395 1.00 90.38 169 ALA A C 1
ATOM 1285 O O . ALA A 1 169 ? -17.934 4.333 1.952 1.00 90.38 169 ALA A O 1
ATOM 1286 N N . ARG A 1 170 ? -17.071 6.377 1.692 1.00 86.94 170 ARG A N 1
ATOM 1287 C CA . ARG A 1 170 ? -17.960 6.986 2.700 1.00 86.94 170 ARG A CA 1
ATOM 1288 C C . ARG A 1 170 ? -19.437 6.770 2.384 1.00 86.94 170 ARG A C 1
ATOM 1290 O O . ARG A 1 170 ? -20.208 6.468 3.290 1.00 86.94 170 ARG A O 1
ATOM 1297 N N . LYS A 1 171 ? -19.825 6.909 1.113 1.00 86.50 171 LYS A N 1
ATOM 1298 C CA . LYS A 1 171 ? -21.212 6.707 0.673 1.00 86.50 171 LYS A CA 1
ATOM 1299 C C . LYS A 1 171 ? -21.593 5.225 0.698 1.00 86.50 171 LYS A C 1
ATOM 1301 O O . LYS A 1 171 ? -22.670 4.888 1.180 1.00 86.50 171 LYS A O 1
ATOM 1306 N N . ALA A 1 172 ? -20.712 4.354 0.213 1.00 87.88 172 ALA A N 1
ATOM 1307 C CA . ALA A 1 172 ? -20.987 2.925 0.077 1.00 87.88 172 ALA A CA 1
ATOM 1308 C C . ALA A 1 172 ? -20.949 2.156 1.410 1.00 87.88 172 ALA A C 1
ATOM 1310 O O . ALA A 1 172 ? -21.756 1.255 1.634 1.00 87.88 172 ALA A O 1
ATOM 1311 N N . LEU A 1 173 ? -20.034 2.517 2.315 1.00 88.50 173 LEU A N 1
ATOM 1312 C CA . LEU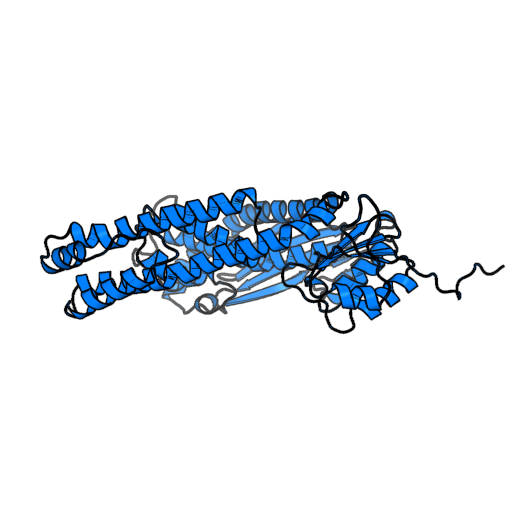 A 1 173 ? -19.810 1.809 3.577 1.00 88.50 173 LEU A CA 1
ATOM 1313 C C . LEU A 1 173 ? -20.714 2.299 4.715 1.00 88.50 173 LEU A C 1
ATOM 1315 O O . LEU A 1 173 ? -20.941 1.550 5.660 1.00 88.50 173 LEU A O 1
ATOM 1319 N N . ALA A 1 174 ? -21.261 3.519 4.658 1.00 84.25 174 ALA A N 1
ATOM 1320 C CA . ALA A 1 174 ? -22.130 4.026 5.725 1.00 84.25 174 ALA A CA 1
ATOM 1321 C C . ALA A 1 174 ? -23.378 3.143 5.983 1.00 84.25 174 ALA A C 1
ATOM 1323 O O . ALA A 1 174 ? -23.635 2.824 7.147 1.00 84.25 174 ALA A O 1
ATOM 1324 N N . PRO A 1 175 ? -24.118 2.666 4.959 1.00 82.75 175 PRO A N 1
ATOM 1325 C CA . PRO A 1 175 ? -25.208 1.704 5.155 1.00 82.75 175 PRO A CA 1
ATOM 1326 C C . PRO A 1 175 ? -24.735 0.356 5.714 1.00 82.75 175 PRO A C 1
ATOM 1328 O O . PRO A 1 175 ? -25.423 -0.258 6.528 1.00 82.75 175 PRO A O 1
ATOM 1331 N N . LEU A 1 176 ? -23.544 -0.091 5.312 1.00 84.12 176 LEU A N 1
ATOM 1332 C CA . LEU A 1 176 ? -22.947 -1.342 5.773 1.00 84.12 176 LEU A CA 1
ATOM 1333 C C . LEU A 1 176 ? -22.572 -1.263 7.264 1.00 84.12 176 LEU A C 1
ATOM 1335 O O . LEU A 1 176 ? -22.822 -2.197 8.019 1.00 84.12 176 LEU A O 1
ATOM 1339 N N . VAL A 1 177 ? -22.062 -0.116 7.724 1.00 83.19 177 VAL A N 1
ATOM 1340 C CA . VAL A 1 177 ? -21.788 0.151 9.148 1.00 83.19 177 VAL A CA 1
ATOM 1341 C C . VAL A 1 177 ? -23.065 0.151 9.994 1.00 83.19 177 VAL A C 1
ATOM 1343 O O . VAL A 1 177 ? -23.021 -0.241 11.160 1.00 83.19 177 VAL A O 1
ATOM 1346 N N . LEU A 1 178 ? -24.206 0.568 9.432 1.00 76.81 178 LEU A N 1
ATOM 1347 C CA . LEU A 1 178 ? -25.492 0.465 10.128 1.00 76.81 178 LEU A CA 1
ATOM 1348 C C . LEU A 1 178 ? -25.899 -0.998 10.318 1.00 76.81 178 LEU A C 1
ATOM 1350 O O . LEU A 1 178 ? -26.231 -1.369 11.435 1.00 76.81 178 LEU A O 1
ATOM 1354 N N . ARG A 1 179 ? -25.790 -1.825 9.273 1.00 75.69 179 ARG A N 1
ATOM 1355 C CA . ARG A 1 179 ? -26.114 -3.262 9.331 1.00 75.69 179 ARG A CA 1
ATOM 1356 C C . ARG A 1 179 ? -25.161 -4.060 10.222 1.00 75.69 179 ARG A C 1
ATOM 1358 O O . ARG A 1 179 ? -25.594 -4.947 10.946 1.00 75.69 179 ARG A O 1
ATOM 1365 N N . LEU A 1 180 ? -23.874 -3.706 10.232 1.00 74.69 180 LEU A N 1
ATOM 1366 C CA . LEU A 1 180 ? -22.886 -4.265 11.162 1.00 74.69 180 LEU A CA 1
ATOM 1367 C C . LEU A 1 180 ? -23.280 -4.061 12.627 1.00 74.69 180 LEU A C 1
ATOM 1369 O O . LEU A 1 180 ? -22.928 -4.883 13.464 1.00 74.69 180 LEU A O 1
ATOM 1373 N N . ALA A 1 181 ? -23.995 -2.979 12.948 1.00 65.50 181 ALA A N 1
ATOM 1374 C CA . ALA A 1 181 ? -24.441 -2.735 14.312 1.00 65.50 181 ALA A CA 1
ATOM 1375 C C . ALA A 1 181 ? -25.448 -3.772 14.809 1.00 65.50 181 ALA A C 1
ATOM 1377 O O . ALA A 1 181 ? -25.503 -3.969 16.014 1.00 65.50 181 ALA A O 1
ATOM 1378 N N . ASP A 1 182 ? -26.202 -4.404 13.912 1.00 65.19 182 ASP A N 1
ATOM 1379 C CA . ASP A 1 182 ? -27.147 -5.466 14.253 1.00 65.19 182 ASP A CA 1
ATOM 1380 C C . ASP A 1 182 ? -26.428 -6.828 14.187 1.00 65.19 182 ASP A C 1
ATOM 1382 O O . ASP A 1 182 ? -26.419 -7.586 15.155 1.00 65.19 182 ASP A O 1
ATOM 1386 N N . ALA A 1 183 ? -25.669 -7.068 13.111 1.00 64.81 183 ALA A N 1
ATOM 1387 C CA . ALA A 1 183 ? -24.983 -8.338 12.876 1.00 64.81 183 ALA A CA 1
ATOM 1388 C C . ALA A 1 183 ? -23.932 -8.708 13.939 1.00 64.81 183 ALA A C 1
ATOM 1390 O O . ALA A 1 183 ? -23.785 -9.883 14.250 1.00 64.81 183 ALA A O 1
ATOM 1391 N N . VAL A 1 184 ? -23.205 -7.739 14.516 1.00 67.19 184 VAL A N 1
ATOM 1392 C CA . VAL A 1 184 ? -22.171 -8.017 15.540 1.00 67.19 184 VAL A CA 1
ATOM 1393 C C . VAL A 1 184 ? -22.766 -8.588 16.837 1.00 67.19 184 VAL A C 1
ATOM 1395 O O . VAL A 1 184 ? -22.054 -9.257 17.583 1.00 67.19 184 VAL A O 1
ATOM 1398 N N . PHE A 1 185 ? -24.051 -8.343 17.119 1.00 62.44 185 PHE A N 1
ATOM 1399 C CA . PHE A 1 185 ? -24.733 -8.928 18.280 1.00 62.44 185 PHE A CA 1
ATOM 1400 C C . PHE A 1 185 ? -25.441 -10.250 17.960 1.00 62.44 185 PHE A C 1
ATOM 1402 O O . PHE A 1 185 ? -25.742 -11.004 18.881 1.00 62.44 185 PHE A O 1
ATOM 1409 N N . GLU A 1 186 ? -25.700 -10.532 16.683 1.00 63.97 186 GLU A N 1
ATOM 1410 C CA . GLU A 1 186 ? -26.425 -11.726 16.232 1.00 63.97 186 GLU A CA 1
ATOM 1411 C C . GLU A 1 186 ? -25.493 -12.861 15.788 1.00 63.97 186 GLU A C 1
ATOM 1413 O O . GLU A 1 186 ? -25.849 -14.032 15.910 1.00 63.97 186 GLU A O 1
ATOM 1418 N N . ALA A 1 187 ? -24.301 -12.538 15.277 1.00 65.19 187 ALA A N 1
ATOM 1419 C CA . ALA A 1 187 ? -23.376 -13.514 14.717 1.00 65.19 187 ALA A CA 1
ATOM 1420 C C . ALA A 1 187 ? -21.907 -13.108 14.899 1.00 65.19 187 ALA A C 1
ATOM 1422 O O . ALA A 1 187 ? -21.542 -11.930 14.917 1.00 65.19 187 ALA A O 1
ATOM 1423 N N . GLU A 1 188 ? -21.031 -14.110 14.974 1.00 73.00 188 GLU A N 1
ATOM 1424 C CA . GLU A 1 188 ? -19.595 -13.865 14.991 1.00 73.00 188 GLU A CA 1
ATOM 1425 C C . GLU A 1 188 ? -19.069 -13.577 13.577 1.00 73.00 188 GLU A C 1
ATOM 1427 O O . GLU A 1 188 ? -19.219 -14.382 12.660 1.00 73.00 188 GLU A O 1
ATOM 1432 N N . LEU A 1 189 ? -18.420 -12.424 13.401 1.00 84.00 189 LEU A N 1
ATOM 1433 C CA . LEU A 1 189 ? -17.850 -12.010 12.120 1.00 84.00 189 LEU A CA 1
ATOM 1434 C C . LEU A 1 189 ? -16.402 -12.484 11.977 1.00 84.00 189 LEU A C 1
ATOM 1436 O O . LEU A 1 189 ? -15.549 -12.130 12.789 1.00 84.00 189 LEU A O 1
ATOM 1440 N N . GLY A 1 190 ? -16.066 -13.161 10.882 1.00 84.44 190 GLY A N 1
ATOM 1441 C CA . GLY A 1 190 ? -14.690 -13.546 10.553 1.00 84.44 190 GLY A CA 1
ATOM 1442 C C . GLY A 1 190 ? -13.731 -12.352 10.457 1.00 84.44 190 GLY A C 1
ATOM 1443 O O . GLY A 1 190 ? -12.551 -12.470 10.804 1.00 84.44 190 GLY A O 1
ATOM 1444 N N . ALA A 1 191 ? -14.231 -11.160 10.098 1.00 85.62 191 ALA A N 1
ATOM 1445 C CA . ALA A 1 191 ? -13.450 -9.919 10.105 1.00 85.62 191 ALA A CA 1
ATOM 1446 C C . ALA A 1 191 ? -12.815 -9.603 11.470 1.00 85.62 191 ALA A C 1
ATOM 1448 O O . ALA A 1 191 ? -11.754 -8.989 11.526 1.00 85.62 191 ALA A O 1
ATOM 1449 N N . VAL A 1 192 ? -13.410 -10.066 12.573 1.00 82.81 192 VAL A N 1
ATOM 1450 C CA . VAL A 1 192 ? -12.870 -9.899 13.929 1.00 82.81 192 VAL A CA 1
ATOM 1451 C C . VAL A 1 192 ? -11.512 -10.581 14.098 1.00 82.81 192 VAL A C 1
ATOM 1453 O O . VAL A 1 192 ? -10.685 -10.113 14.887 1.00 82.81 192 VAL A O 1
ATOM 1456 N N . ARG A 1 193 ? -11.264 -11.682 13.385 1.00 83.25 193 ARG A N 1
ATOM 1457 C CA . ARG A 1 193 ? -10.063 -12.518 13.530 1.00 83.25 193 ARG A CA 1
ATOM 1458 C C . ARG A 1 193 ? -9.065 -12.338 12.378 1.00 83.25 193 ARG A C 1
ATOM 1460 O O . ARG A 1 193 ? -7.916 -12.744 12.507 1.00 83.25 193 ARG A O 1
ATOM 1467 N N . SER A 1 194 ? -9.484 -11.705 11.285 1.00 88.25 194 SER A N 1
ATOM 1468 C CA . SER A 1 194 ? -8.687 -11.551 10.068 1.00 88.25 194 SER A CA 1
ATOM 1469 C C . SER A 1 194 ? -7.658 -10.420 10.152 1.00 88.25 194 SER A C 1
ATOM 1471 O O . SER A 1 194 ? -7.962 -9.300 10.568 1.00 88.25 194 SER A O 1
ATOM 1473 N N . ALA A 1 195 ? -6.439 -10.690 9.675 1.00 87.31 195 ALA A N 1
ATOM 1474 C CA . ALA A 1 195 ? -5.391 -9.680 9.524 1.00 87.31 195 ALA A CA 1
ATOM 1475 C C . ALA A 1 195 ? -5.732 -8.622 8.457 1.00 87.31 195 ALA A C 1
ATOM 1477 O O . ALA A 1 195 ? -5.243 -7.496 8.546 1.00 87.31 195 ALA A O 1
ATOM 1478 N N . ALA A 1 196 ? -6.599 -8.955 7.492 1.00 88.06 196 ALA A N 1
ATOM 1479 C CA . ALA A 1 196 ? -7.039 -8.030 6.447 1.00 88.06 196 ALA A CA 1
ATOM 1480 C C . ALA A 1 196 ? -7.874 -6.864 7.003 1.00 88.06 196 ALA A C 1
ATOM 1482 O O . ALA A 1 196 ? -7.921 -5.804 6.389 1.00 88.06 196 ALA A O 1
ATOM 1483 N N . PHE A 1 197 ? -8.493 -7.041 8.176 1.00 90.19 197 PHE A N 1
ATOM 1484 C CA . PHE A 1 197 ? -9.344 -6.045 8.833 1.00 90.19 197 PHE A CA 1
ATOM 1485 C C . PHE A 1 197 ? -8.747 -5.563 10.161 1.00 90.19 197 PHE A C 1
ATOM 1487 O O . PHE A 1 197 ? -9.452 -5.370 11.151 1.00 90.19 197 PHE A O 1
ATOM 1494 N N . ALA A 1 198 ? -7.423 -5.401 10.222 1.00 89.31 198 ALA A N 1
ATOM 1495 C CA . ALA A 1 198 ? -6.707 -5.106 11.462 1.00 89.31 198 ALA A CA 1
ATOM 1496 C C . ALA A 1 198 ? -7.144 -3.798 12.155 1.00 89.31 198 ALA A C 1
ATOM 1498 O O . ALA A 1 198 ? -7.014 -3.695 13.381 1.00 89.31 198 ALA A O 1
ATOM 1499 N N . ARG A 1 199 ? -7.638 -2.799 11.409 1.00 88.62 199 ARG A N 1
ATOM 1500 C CA . ARG A 1 199 ? -8.112 -1.515 11.956 1.00 88.62 199 ARG A CA 1
ATOM 1501 C C . ARG A 1 199 ? -9.576 -1.583 12.386 1.00 88.62 199 ARG A C 1
ATOM 1503 O O . ARG A 1 199 ? -9.925 -0.993 13.407 1.00 88.62 199 ARG A O 1
ATOM 1510 N N . ALA A 1 200 ? -10.421 -2.303 11.651 1.00 86.88 200 ALA A N 1
ATOM 1511 C CA . ALA A 1 200 ? -11.839 -2.478 11.962 1.00 86.88 200 ALA A CA 1
ATOM 1512 C C . ALA A 1 200 ? -12.086 -3.521 13.068 1.00 86.88 200 ALA A C 1
ATOM 1514 O O . ALA A 1 200 ? -12.957 -3.326 13.919 1.00 86.88 200 ALA A O 1
ATOM 1515 N N . ALA A 1 201 ? -11.292 -4.595 13.109 1.00 84.62 201 ALA A N 1
ATOM 1516 C CA . ALA A 1 201 ? -11.457 -5.718 14.030 1.00 84.62 201 ALA A CA 1
ATOM 1517 C C . ALA A 1 201 ? -11.552 -5.315 15.515 1.00 84.62 201 ALA A C 1
ATOM 1519 O O . ALA A 1 201 ? -12.440 -5.825 16.196 1.00 84.62 201 ALA A O 1
ATOM 1520 N N . PRO A 1 202 ? -10.730 -4.391 16.058 1.00 79.75 202 PRO A N 1
ATOM 1521 C CA . PRO A 1 202 ? -10.859 -3.959 17.451 1.00 79.75 202 PRO A CA 1
ATOM 1522 C C . PRO A 1 202 ? -12.211 -3.310 17.767 1.00 79.75 202 PRO A C 1
ATOM 1524 O O . PRO A 1 202 ? -12.721 -3.477 18.869 1.00 79.75 202 PRO A O 1
ATOM 1527 N N . VAL A 1 203 ? -12.797 -2.585 16.809 1.00 78.06 203 VAL A N 1
ATOM 1528 C CA . VAL A 1 203 ? -14.103 -1.933 16.985 1.00 78.06 203 VAL A CA 1
ATOM 1529 C C . VAL A 1 203 ? -15.233 -2.963 16.920 1.00 78.06 203 VAL A C 1
ATOM 1531 O O . VAL A 1 203 ? -16.192 -2.857 17.678 1.00 78.06 203 VAL A O 1
ATOM 1534 N N . LEU A 1 204 ? -15.091 -3.982 16.067 1.00 77.19 204 LEU A N 1
ATOM 1535 C CA . LEU A 1 204 ? -16.036 -5.099 15.956 1.00 77.19 204 LEU A CA 1
ATOM 1536 C C . LEU A 1 204 ? -16.008 -6.037 17.176 1.00 77.19 204 LEU A C 1
ATOM 1538 O O . LEU A 1 204 ? -17.038 -6.592 17.528 1.00 77.19 204 LEU A O 1
ATOM 1542 N N . ARG A 1 205 ? -14.858 -6.198 17.848 1.00 75.06 205 ARG A N 1
ATOM 1543 C CA . ARG A 1 205 ? -14.713 -7.035 19.064 1.00 75.06 205 ARG A CA 1
ATOM 1544 C C . ARG A 1 205 ? -15.392 -6.464 20.300 1.00 75.06 205 ARG A C 1
ATOM 1546 O O . ARG A 1 205 ? -15.655 -7.191 21.252 1.00 75.06 205 ARG A O 1
ATOM 1553 N N . SER A 1 206 ? -15.562 -5.151 20.350 1.00 69.69 206 SER A N 1
ATOM 1554 C CA . SER A 1 206 ? -16.051 -4.467 21.544 1.00 69.69 206 SER A CA 1
ATOM 1555 C C . SER A 1 206 ? -16.920 -3.274 21.147 1.00 69.69 206 SER A C 1
ATOM 1557 O O . SER A 1 206 ? -16.548 -2.124 21.413 1.00 69.69 206 SER A O 1
ATOM 1559 N N . PRO A 1 207 ? -18.067 -3.512 20.477 1.00 62.09 207 PRO A N 1
ATOM 1560 C CA . PRO A 1 207 ? -19.028 -2.450 20.225 1.00 62.09 207 PRO A CA 1
ATOM 1561 C C . PRO A 1 207 ? -19.475 -1.857 21.578 1.00 62.09 207 PRO A C 1
ATOM 1563 O O . PRO A 1 207 ? -19.775 -2.607 22.508 1.00 62.09 207 PRO A O 1
ATOM 1566 N N . PRO A 1 208 ? -19.498 -0.522 21.754 1.00 55.41 208 PRO A N 1
ATOM 1567 C CA . PRO A 1 208 ? -19.892 0.078 23.023 1.00 55.41 208 PRO A CA 1
ATOM 1568 C C . PRO A 1 208 ? -21.332 -0.283 23.389 1.00 55.41 208 PRO A C 1
ATOM 1570 O O . PRO A 1 208 ? -22.222 -0.211 22.545 1.00 55.41 208 PRO A O 1
ATOM 1573 N N . VAL A 1 209 ? -21.570 -0.516 24.681 1.00 47.97 209 VAL A N 1
ATOM 1574 C CA . VAL A 1 209 ? -22.861 -0.898 25.300 1.00 47.97 209 VAL A CA 1
ATOM 1575 C C . VAL A 1 209 ? -23.974 0.163 25.124 1.00 47.97 209 VAL A C 1
ATOM 1577 O O . VAL A 1 209 ? -25.124 -0.036 25.493 1.00 47.97 209 VAL A O 1
ATOM 1580 N N . GLY A 1 210 ? -23.677 1.304 24.499 1.00 46.22 210 GLY A N 1
ATOM 1581 C CA . GLY A 1 210 ? -24.608 2.410 24.276 1.00 46.22 210 GLY A CA 1
ATOM 1582 C C . GLY A 1 210 ? -25.581 2.22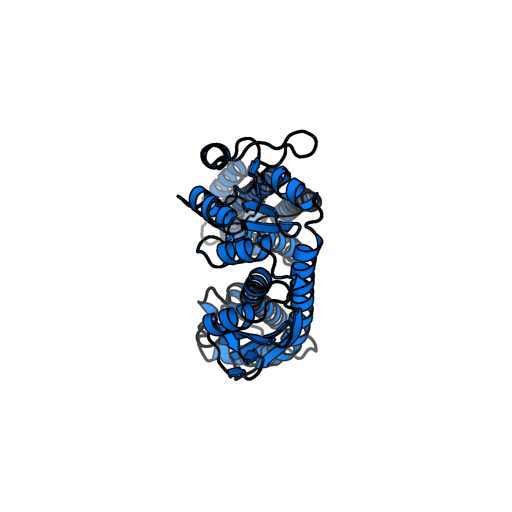4 23.109 1.00 46.22 210 GLY A C 1
ATOM 1583 O O . GLY A 1 210 ? -25.800 3.200 22.403 1.00 46.22 210 GLY A O 1
ATOM 1584 N N . GLY A 1 211 ? -26.119 1.016 22.903 1.00 47.12 211 GLY A N 1
ATOM 1585 C CA . GLY A 1 211 ? -27.247 0.680 22.022 1.00 47.12 211 GLY A CA 1
ATOM 1586 C C . GLY A 1 211 ? -27.159 1.068 20.524 1.00 47.12 211 GLY A C 1
ATOM 1587 O O . GLY A 1 211 ? -26.497 2.026 20.123 1.00 47.12 211 GLY A O 1
ATOM 1588 N N . PRO A 1 212 ? -27.908 0.390 19.637 1.00 50.72 212 PRO A N 1
ATOM 1589 C CA . PRO A 1 212 ? -27.925 0.697 18.199 1.00 50.72 212 PRO A CA 1
ATOM 1590 C C . PRO A 1 212 ? -28.569 2.059 17.845 1.00 50.72 212 PRO A C 1
ATOM 1592 O O . PRO A 1 212 ? -28.547 2.473 16.682 1.00 50.72 212 PRO A O 1
ATOM 1595 N N . ARG A 1 213 ? -29.148 2.791 18.811 1.00 49.41 213 ARG A N 1
ATOM 1596 C CA . ARG A 1 213 ? -30.071 3.915 18.560 1.00 49.41 213 ARG A CA 1
ATOM 1597 C C . ARG A 1 213 ? -29.801 5.169 19.407 1.00 49.41 213 ARG A C 1
ATOM 1599 O O . ARG A 1 213 ? -30.705 5.668 20.066 1.00 49.41 213 ARG A O 1
ATOM 1606 N N . LYS A 1 214 ? -28.605 5.768 19.347 1.00 45.28 214 LYS A N 1
ATOM 1607 C CA . LYS A 1 214 ? -28.500 7.216 19.641 1.00 45.28 214 LYS A CA 1
ATOM 1608 C C . LYS A 1 214 ? -28.889 8.004 18.385 1.00 45.28 214 LYS A C 1
ATOM 1610 O O . LYS A 1 214 ? -28.128 8.045 17.420 1.00 45.28 214 LYS A O 1
ATOM 1615 N N . ARG A 1 215 ? -30.098 8.587 18.392 1.00 42.72 215 ARG A N 1
ATOM 1616 C CA . ARG A 1 215 ? -30.612 9.495 17.351 1.00 42.72 215 ARG A CA 1
ATOM 1617 C C . ARG A 1 215 ? -29.832 10.813 17.404 1.00 42.72 215 ARG A C 1
ATOM 1619 O O . ARG A 1 215 ? -30.122 11.683 18.212 1.00 42.72 215 ARG A O 1
ATOM 1626 N N . GLY A 1 216 ? -28.825 10.934 16.554 1.00 50.09 216 GLY A N 1
ATOM 1627 C CA . GLY A 1 216 ? -28.132 12.182 16.250 1.00 50.09 216 GLY A CA 1
ATOM 1628 C C . GLY A 1 216 ? -27.567 12.087 14.837 1.00 50.09 216 GLY A C 1
ATOM 1629 O O . GLY A 1 216 ? -27.198 10.993 14.413 1.00 50.09 216 GLY A O 1
ATOM 1630 N N . LEU A 1 217 ? -27.498 13.210 14.115 1.00 44.62 217 LEU A N 1
ATOM 1631 C CA . LEU A 1 217 ? -27.057 13.280 12.708 1.00 44.62 217 LEU A CA 1
ATOM 1632 C C . LEU A 1 217 ? -25.686 12.619 12.446 1.00 44.62 217 LEU A C 1
ATOM 1634 O O . LEU A 1 217 ? -25.427 12.174 11.334 1.00 44.62 217 LEU A O 1
ATOM 1638 N N . ALA A 1 218 ? -24.829 12.510 13.467 1.00 50.56 218 ALA A N 1
ATOM 1639 C CA . ALA A 1 218 ? -23.502 11.896 13.377 1.00 50.56 218 ALA A CA 1
ATOM 1640 C C . ALA A 1 218 ? -23.435 10.407 13.799 1.00 50.56 218 ALA A C 1
ATOM 1642 O O . ALA A 1 218 ? -22.411 9.759 13.582 1.00 50.56 218 ALA A O 1
ATOM 1643 N N . GLY A 1 219 ? -24.495 9.849 14.404 1.00 59.31 219 GLY A N 1
ATOM 1644 C CA . GLY A 1 219 ? -24.491 8.508 15.004 1.00 59.31 219 GLY A CA 1
ATOM 1645 C C . GLY A 1 219 ? -23.509 8.337 16.186 1.00 59.31 219 GLY A C 1
ATOM 1646 O O . GLY A 1 219 ? -22.830 9.281 16.593 1.00 59.31 219 GLY A O 1
ATOM 1647 N N . PRO A 1 220 ? -23.426 7.137 16.791 1.00 66.25 220 PRO A N 1
ATOM 1648 C CA . PRO A 1 220 ? -22.466 6.849 17.856 1.00 66.25 220 PRO A CA 1
ATOM 1649 C C . PRO A 1 220 ? -20.999 6.983 17.386 1.00 66.25 220 PRO A C 1
ATOM 1651 O O . PRO A 1 220 ? -20.670 6.488 16.304 1.00 66.25 220 PRO A O 1
ATOM 1654 N N . PRO A 1 221 ? -20.070 7.519 18.208 1.00 73.44 221 PRO A N 1
ATOM 1655 C CA . PRO A 1 221 ? -18.657 7.703 17.833 1.00 73.44 221 PRO A CA 1
ATOM 1656 C C . PRO A 1 221 ? -17.930 6.433 17.363 1.00 73.44 221 PRO A C 1
ATOM 1658 O O . PRO A 1 221 ? -16.960 6.499 16.610 1.00 73.44 221 PRO A O 1
ATOM 1661 N N . TRP A 1 222 ? -18.377 5.252 17.797 1.00 73.69 222 TRP A N 1
ATOM 1662 C CA . TRP A 1 222 ? -17.801 3.979 17.361 1.00 73.69 222 TRP A CA 1
ATOM 1663 C C . TRP A 1 222 ? -18.132 3.631 15.907 1.00 73.69 222 TRP A C 1
ATOM 1665 O O . TRP A 1 222 ? -17.292 3.029 15.250 1.00 73.69 222 TRP A O 1
ATOM 1675 N N . ARG A 1 223 ? -19.284 4.065 15.373 1.00 78.12 223 ARG A N 1
ATOM 1676 C CA . ARG A 1 223 ? -19.643 3.842 13.962 1.00 78.12 223 ARG A CA 1
ATOM 1677 C C . ARG A 1 223 ? -18.712 4.595 13.028 1.00 78.12 223 ARG A C 1
ATOM 1679 O O . ARG A 1 223 ? -18.265 4.043 12.032 1.00 78.12 223 ARG A O 1
ATOM 1686 N N . ARG A 1 224 ? -18.359 5.831 13.388 1.00 81.06 224 ARG A N 1
ATOM 1687 C CA . ARG A 1 224 ? -17.355 6.609 12.657 1.00 81.06 224 ARG A CA 1
ATOM 1688 C C . ARG A 1 224 ? -15.987 5.928 12.693 1.00 81.06 224 ARG A C 1
ATOM 1690 O O . ARG A 1 224 ? -15.376 5.763 11.649 1.00 81.06 224 ARG A O 1
ATOM 1697 N N . ARG A 1 225 ? -15.551 5.454 13.866 1.00 83.19 225 ARG A N 1
ATOM 1698 C CA . ARG A 1 225 ? -14.294 4.692 13.997 1.00 83.19 225 ARG A CA 1
ATOM 1699 C C . ARG A 1 225 ? -14.300 3.399 13.180 1.00 83.19 225 ARG A C 1
ATOM 1701 O O . ARG A 1 225 ? -13.282 3.065 12.589 1.00 83.19 225 ARG A O 1
ATOM 1708 N N . LEU A 1 226 ? -15.431 2.696 13.124 1.00 85.44 226 LEU A N 1
ATOM 1709 C CA . LEU A 1 226 ? -15.586 1.498 12.300 1.00 85.44 226 LEU A CA 1
ATOM 1710 C C . LEU A 1 226 ? -15.529 1.831 10.806 1.00 85.44 226 LEU A C 1
ATOM 1712 O O . LEU A 1 226 ? -14.825 1.154 10.068 1.00 85.44 226 LEU A O 1
ATOM 1716 N N . LEU A 1 227 ? -16.213 2.893 10.375 1.00 88.62 227 LEU A N 1
ATOM 1717 C CA . LEU A 1 227 ? -16.154 3.389 9.000 1.00 88.62 227 LEU A CA 1
ATOM 1718 C C . LEU A 1 227 ? -14.717 3.750 8.600 1.00 88.62 227 LEU A C 1
ATOM 1720 O O . LEU A 1 227 ? -14.234 3.287 7.570 1.00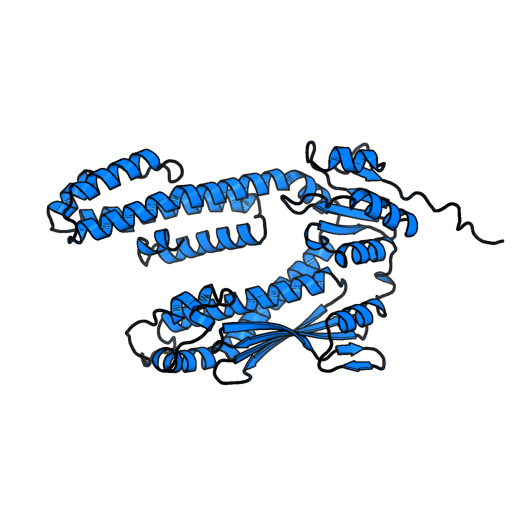 88.62 227 LEU A O 1
ATOM 1724 N N . ASP A 1 228 ? -14.027 4.534 9.430 1.00 88.00 228 ASP A N 1
ATOM 1725 C CA . ASP A 1 228 ? -12.638 4.940 9.201 1.00 88.00 228 ASP A CA 1
ATOM 1726 C C . ASP A 1 228 ? -11.696 3.720 9.189 1.00 88.00 228 ASP A C 1
ATOM 1728 O O . ASP A 1 228 ? -10.791 3.640 8.354 1.00 88.00 228 ASP A O 1
ATOM 1732 N N . GLY A 1 229 ? -11.939 2.742 10.070 1.00 89.81 229 GLY A N 1
ATOM 1733 C CA . GLY A 1 229 ? -11.216 1.472 10.127 1.00 89.81 229 GLY A CA 1
ATOM 1734 C C . GLY A 1 229 ? -11.386 0.643 8.855 1.00 89.81 229 GLY A C 1
ATOM 1735 O O . GLY A 1 229 ? -10.390 0.308 8.221 1.00 89.81 229 GLY A O 1
ATOM 1736 N N . LEU A 1 230 ? -12.631 0.390 8.434 1.00 92.31 230 LEU A N 1
ATOM 1737 C CA . LEU A 1 230 ? -12.951 -0.349 7.207 1.00 92.31 230 LEU A CA 1
ATOM 1738 C C . LEU A 1 230 ? -12.385 0.344 5.968 1.00 92.31 230 LEU A C 1
ATOM 1740 O O . LEU A 1 230 ? -11.778 -0.302 5.122 1.00 92.31 230 LEU A O 1
ATOM 1744 N N . GLN A 1 231 ? -12.532 1.666 5.875 1.00 93.56 231 GLN A N 1
ATOM 1745 C CA . GLN A 1 231 ? -11.959 2.449 4.785 1.00 93.56 231 GLN A CA 1
ATOM 1746 C C . GLN A 1 231 ? -10.429 2.308 4.748 1.00 93.56 231 GLN A C 1
ATOM 1748 O O . GLN A 1 231 ? -9.851 2.161 3.674 1.00 93.56 231 GLN A O 1
ATOM 1753 N N . GLY A 1 232 ? -9.773 2.347 5.911 1.00 91.75 232 GLY A N 1
ATOM 1754 C CA . GLY A 1 232 ? -8.328 2.176 6.027 1.00 91.75 232 GLY A CA 1
ATOM 1755 C C . GLY A 1 232 ? -7.846 0.770 5.668 1.00 91.75 232 GLY A C 1
ATOM 1756 O O . GLY A 1 232 ? -6.830 0.643 4.993 1.00 91.75 232 GLY A O 1
ATOM 1757 N N . ASP A 1 233 ? -8.566 -0.263 6.099 1.00 93.94 233 ASP A N 1
ATOM 1758 C CA . ASP A 1 233 ? -8.243 -1.664 5.813 1.00 93.94 233 ASP A CA 1
ATOM 1759 C C . ASP A 1 233 ? -8.445 -1.993 4.325 1.00 93.94 233 ASP A C 1
ATOM 1761 O O . ASP A 1 233 ? -7.529 -2.496 3.675 1.00 93.94 233 ASP A O 1
ATOM 1765 N N . ILE A 1 234 ? -9.600 -1.622 3.754 1.00 94.69 234 ILE A N 1
ATOM 1766 C CA . ILE A 1 234 ? -9.912 -1.843 2.332 1.00 94.69 234 ILE A CA 1
ATOM 1767 C C . ILE A 1 234 ? -8.920 -1.090 1.443 1.00 94.69 234 ILE A C 1
ATOM 1769 O O . ILE A 1 234 ? -8.371 -1.686 0.520 1.00 94.69 234 ILE A O 1
ATOM 1773 N N . TRP A 1 235 ? -8.638 0.190 1.728 1.00 94.38 235 TRP A N 1
ATOM 1774 C CA . TRP A 1 235 ? -7.620 0.938 0.981 1.00 94.38 235 TRP A CA 1
ATOM 1775 C C . TRP A 1 235 ? -6.219 0.349 1.160 1.00 94.38 235 TRP A C 1
ATOM 1777 O O . TRP A 1 235 ? -5.432 0.381 0.224 1.00 94.38 235 TRP A O 1
ATOM 1787 N N . GLY A 1 236 ? -5.895 -0.192 2.336 1.00 89.44 236 GLY A N 1
ATOM 1788 C CA . GLY A 1 236 ? -4.597 -0.814 2.588 1.00 89.44 236 GLY A CA 1
ATOM 1789 C C . GLY A 1 236 ? -4.290 -1.942 1.602 1.00 89.44 236 GLY A C 1
ATOM 1790 O O . GLY A 1 236 ? -3.207 -1.958 1.026 1.00 89.44 236 GLY A O 1
ATOM 1791 N N . GLY A 1 237 ? -5.253 -2.839 1.366 1.00 87.75 237 GLY A N 1
ATOM 1792 C CA . GLY A 1 237 ? -5.113 -3.907 0.372 1.00 87.75 237 GLY A CA 1
ATOM 1793 C C . GLY A 1 237 ? -5.291 -3.416 -1.068 1.00 87.75 237 GLY A C 1
ATOM 1794 O O . GLY A 1 237 ? -4.450 -3.665 -1.927 1.00 87.75 237 GLY A O 1
ATOM 1795 N N . PHE A 1 238 ? -6.370 -2.678 -1.337 1.00 92.62 238 PHE A N 1
ATOM 1796 C CA . PHE A 1 238 ? -6.701 -2.192 -2.680 1.00 92.62 238 PHE A CA 1
ATOM 1797 C C . PHE A 1 238 ? -5.652 -1.226 -3.244 1.00 92.62 238 PHE A C 1
ATOM 1799 O O . PHE A 1 238 ? -5.236 -1.363 -4.391 1.00 92.62 238 PHE A O 1
ATOM 1806 N N . GLY A 1 239 ? -5.198 -0.269 -2.435 1.00 91.31 239 GLY A N 1
ATOM 1807 C CA . GLY A 1 239 ? -4.181 0.707 -2.812 1.00 91.31 239 GLY A CA 1
ATOM 1808 C C . GLY A 1 239 ? -2.829 0.056 -3.087 1.00 91.31 239 GLY A C 1
ATOM 1809 O O . GLY A 1 239 ? -2.166 0.450 -4.040 1.00 91.31 239 GLY A O 1
ATOM 1810 N N . ALA A 1 240 ? -2.455 -0.976 -2.320 1.00 87.94 240 ALA A N 1
ATOM 1811 C CA . ALA A 1 240 ? -1.243 -1.749 -2.581 1.00 87.94 240 ALA A CA 1
ATOM 1812 C C . ALA A 1 240 ? -1.334 -2.511 -3.913 1.00 87.94 240 ALA A C 1
ATOM 1814 O O . ALA A 1 240 ? -0.418 -2.426 -4.724 1.00 87.94 240 ALA A O 1
ATOM 1815 N N . ALA A 1 241 ? -2.458 -3.188 -4.180 1.00 89.38 241 ALA A N 1
ATOM 1816 C CA . ALA A 1 241 ? -2.679 -3.872 -5.455 1.00 89.38 241 ALA A CA 1
ATOM 1817 C C . ALA A 1 241 ? -2.639 -2.896 -6.647 1.00 89.38 241 ALA A C 1
ATOM 1819 O O . ALA A 1 241 ? -1.984 -3.169 -7.652 1.00 89.38 241 ALA A O 1
ATOM 1820 N N . LEU A 1 242 ? -3.284 -1.732 -6.516 1.00 91.38 242 LEU A N 1
ATOM 1821 C CA . LEU A 1 242 ? -3.262 -0.675 -7.528 1.00 91.38 242 LEU A CA 1
ATOM 1822 C C . LEU A 1 242 ? -1.843 -0.136 -7.766 1.00 91.38 242 LEU A C 1
ATOM 1824 O O . LEU A 1 242 ? -1.424 0.011 -8.912 1.00 91.38 242 LEU A O 1
ATOM 1828 N N . GLU A 1 243 ? -1.093 0.149 -6.701 1.00 88.19 243 GLU A N 1
ATOM 1829 C CA . GLU A 1 243 ? 0.281 0.649 -6.801 1.00 88.19 243 GLU A CA 1
ATOM 1830 C C . GLU A 1 243 ? 1.209 -0.363 -7.482 1.00 88.19 243 GLU A C 1
ATOM 1832 O O . GLU A 1 243 ? 2.020 0.032 -8.322 1.00 88.19 243 GLU A O 1
ATOM 1837 N N . THR A 1 244 ? 1.058 -1.657 -7.183 1.00 85.56 244 THR A N 1
ATOM 1838 C CA . THR A 1 244 ? 1.811 -2.729 -7.847 1.00 85.56 244 THR A CA 1
ATOM 1839 C C . THR A 1 244 ? 1.562 -2.735 -9.353 1.00 85.56 244 THR A C 1
ATOM 1841 O O . THR A 1 244 ? 2.519 -2.764 -10.126 1.00 85.56 244 THR A O 1
ATOM 1844 N N . VAL A 1 245 ? 0.301 -2.643 -9.784 1.00 88.56 245 VAL A N 1
ATOM 1845 C CA . VAL A 1 245 ? -0.056 -2.626 -11.212 1.00 88.56 245 VAL A CA 1
ATOM 1846 C C . VAL A 1 245 ? 0.492 -1.380 -11.907 1.00 88.56 245 VAL A C 1
ATOM 1848 O O . VAL A 1 245 ? 1.168 -1.501 -12.926 1.00 88.56 245 VAL A O 1
ATOM 1851 N N . LEU A 1 246 ? 0.291 -0.191 -11.329 1.00 85.81 246 LEU A N 1
ATOM 1852 C CA . LEU A 1 246 ? 0.807 1.069 -11.884 1.00 85.81 246 LEU A CA 1
ATOM 1853 C C . LEU A 1 246 ? 2.337 1.103 -11.956 1.00 85.81 246 LEU A C 1
ATOM 1855 O O . LEU A 1 246 ? 2.906 1.784 -12.806 1.00 85.81 246 LEU A O 1
ATOM 1859 N N . ARG A 1 247 ? 3.018 0.396 -11.050 1.00 80.38 247 ARG A N 1
ATOM 1860 C CA . ARG A 1 247 ? 4.474 0.266 -11.087 1.00 80.38 247 ARG A CA 1
ATOM 1861 C C . ARG A 1 247 ? 4.939 -0.693 -12.183 1.00 80.38 247 ARG A C 1
ATOM 1863 O O . ARG A 1 247 ? 5.900 -0.367 -12.867 1.00 80.38 247 ARG A O 1
ATOM 1870 N N . ARG A 1 248 ? 4.291 -1.852 -12.339 1.00 80.50 248 ARG A N 1
ATOM 1871 C CA . ARG A 1 248 ? 4.638 -2.851 -13.370 1.00 80.50 248 ARG A CA 1
ATOM 1872 C C . ARG A 1 248 ? 4.360 -2.359 -14.787 1.00 80.50 248 ARG A C 1
ATOM 1874 O O . ARG A 1 248 ? 5.066 -2.730 -15.720 1.00 80.50 248 ARG A O 1
ATOM 1881 N N . HIS A 1 249 ? 3.349 -1.510 -14.935 1.00 83.19 249 HIS A N 1
ATOM 1882 C CA . HIS A 1 249 ? 2.841 -1.074 -16.229 1.00 83.19 249 HIS A CA 1
ATOM 1883 C C . HIS A 1 249 ? 2.764 0.452 -16.312 1.00 83.19 249 HIS A C 1
ATOM 1885 O O . HIS A 1 249 ? 1.708 1.042 -16.067 1.00 83.19 249 HIS A O 1
ATOM 1891 N N . PRO A 1 250 ? 3.869 1.119 -16.682 1.00 75.88 250 PRO A N 1
ATOM 1892 C CA . PRO A 1 250 ? 3.862 2.559 -16.901 1.00 75.88 250 PRO A CA 1
ATOM 1893 C C . PRO A 1 250 ? 2.917 2.970 -18.036 1.00 75.88 250 PRO A C 1
ATOM 1895 O O . PRO A 1 250 ? 2.547 2.166 -18.897 1.00 75.88 250 PRO A O 1
ATOM 1898 N N . GLY A 1 251 ? 2.501 4.237 -18.007 1.00 77.38 251 GLY A N 1
ATOM 1899 C CA . GLY A 1 251 ? 1.520 4.787 -18.947 1.00 77.38 251 GLY A CA 1
ATOM 1900 C C . GLY A 1 251 ? 0.070 4.401 -18.646 1.00 77.38 251 GLY A C 1
ATOM 1901 O O . GLY A 1 251 ? -0.821 4.822 -19.373 1.00 77.38 251 GLY A O 1
ATOM 1902 N N . LEU A 1 252 ? -0.186 3.619 -17.591 1.00 86.31 252 LEU A N 1
ATOM 1903 C CA . LEU A 1 252 ? -1.542 3.411 -17.097 1.00 86.31 252 LEU A CA 1
ATOM 1904 C C . LEU A 1 252 ? -2.069 4.670 -16.411 1.00 86.31 252 LEU A C 1
ATOM 1906 O O . LEU A 1 252 ? -1.389 5.289 -15.585 1.00 86.31 252 LEU A O 1
ATOM 1910 N N . GLU A 1 253 ? -3.319 4.986 -16.715 1.00 88.69 253 GLU A N 1
ATOM 1911 C CA . GLU A 1 253 ? -4.065 6.069 -16.094 1.00 88.69 253 GLU A CA 1
ATOM 1912 C C . GLU A 1 253 ? -5.254 5.515 -15.322 1.00 88.69 253 GLU A C 1
ATOM 1914 O O . GLU A 1 253 ? -6.035 4.721 -15.845 1.00 88.69 253 GLU A O 1
ATOM 1919 N N . VAL A 1 254 ? -5.404 5.944 -14.070 1.00 91.06 254 VAL A N 1
ATOM 1920 C CA . VAL A 1 254 ? -6.595 5.654 -13.267 1.00 91.06 254 VAL A CA 1
ATOM 1921 C C . VAL A 1 254 ? -7.706 6.625 -13.657 1.00 91.06 254 VAL A C 1
ATOM 1923 O O . VAL A 1 254 ? -7.644 7.808 -13.324 1.00 91.06 254 VAL A O 1
ATOM 1926 N N . THR A 1 255 ? -8.743 6.122 -14.324 1.00 89.88 255 THR A N 1
ATOM 1927 C CA . THR A 1 255 ? -9.840 6.953 -14.849 1.00 89.88 255 THR A CA 1
ATOM 1928 C C . THR A 1 255 ? -11.060 6.988 -13.939 1.00 89.88 255 THR A C 1
ATOM 1930 O O . THR A 1 255 ? -11.824 7.948 -13.954 1.00 89.88 255 THR A O 1
ATOM 1933 N N . GLU A 1 256 ? -11.283 5.929 -13.161 1.00 91.62 256 GLU A N 1
ATOM 1934 C CA . GLU A 1 256 ? -12.470 5.793 -12.314 1.00 91.62 256 GLU A CA 1
ATOM 1935 C C . GLU A 1 256 ? -12.121 5.049 -11.029 1.00 91.62 256 GLU A C 1
ATOM 1937 O O . GLU A 1 256 ? -11.359 4.082 -11.047 1.00 91.62 256 GLU A O 1
ATOM 1942 N N . ILE A 1 257 ? -12.727 5.470 -9.919 1.00 94.94 257 ILE A N 1
ATOM 1943 C CA . ILE A 1 257 ? -12.724 4.737 -8.656 1.00 94.94 257 ILE A CA 1
ATOM 1944 C C . ILE A 1 257 ? -14.167 4.581 -8.192 1.00 94.94 257 ILE A C 1
ATOM 1946 O O . ILE A 1 257 ? -14.892 5.567 -8.060 1.00 94.94 257 ILE A O 1
ATOM 1950 N N . ALA A 1 258 ? -14.567 3.351 -7.887 1.00 93.31 258 ALA A N 1
ATOM 1951 C CA . ALA A 1 258 ? -15.889 3.054 -7.358 1.00 93.31 258 ALA A CA 1
ATOM 1952 C C . ALA A 1 258 ? -15.809 2.082 -6.180 1.00 93.31 258 ALA A C 1
ATOM 1954 O O . ALA A 1 258 ? -14.880 1.281 -6.057 1.00 93.31 258 ALA A O 1
ATOM 1955 N N . VAL A 1 259 ? -16.799 2.171 -5.295 1.00 94.62 259 VAL A N 1
ATOM 1956 C CA . VAL A 1 259 ? -16.994 1.222 -4.201 1.00 94.62 259 VAL A CA 1
ATOM 1957 C C . VAL A 1 259 ? -18.455 0.807 -4.220 1.00 94.62 259 VAL A C 1
ATOM 1959 O O . VAL A 1 259 ? -19.337 1.621 -3.951 1.00 94.62 259 VAL A O 1
ATOM 1962 N N . ASP A 1 260 ? -18.687 -0.458 -4.540 1.00 92.31 260 ASP A N 1
ATOM 1963 C CA . ASP A 1 260 ? -20.006 -1.056 -4.673 1.00 92.31 260 ASP A CA 1
ATOM 1964 C C . ASP A 1 260 ? -20.291 -1.987 -3.495 1.00 92.31 260 ASP A C 1
ATOM 1966 O O . ASP A 1 260 ? -19.391 -2.600 -2.910 1.00 92.31 260 ASP A O 1
ATOM 1970 N N . ARG A 1 261 ? -21.574 -2.140 -3.174 1.00 86.75 261 ARG A N 1
ATOM 1971 C CA . ARG A 1 261 ? -22.061 -3.129 -2.214 1.00 86.75 261 ARG A CA 1
ATOM 1972 C C . ARG A 1 261 ? -22.677 -4.291 -2.987 1.00 86.75 261 ARG A C 1
ATOM 1974 O O . ARG A 1 261 ? -23.589 -4.068 -3.776 1.00 86.75 261 ARG A O 1
ATOM 1981 N N . SER A 1 262 ? -22.206 -5.509 -2.743 1.00 78.00 262 SER A N 1
ATOM 1982 C CA . SER A 1 262 ? -22.700 -6.727 -3.406 1.00 78.00 262 SER A CA 1
ATOM 1983 C C . SER A 1 262 ? -23.595 -7.591 -2.508 1.00 78.00 262 SER A C 1
ATOM 1985 O O . SER A 1 262 ? -24.158 -8.573 -2.974 1.00 78.00 262 SER A O 1
ATOM 1987 N N . GLY A 1 263 ? -23.758 -7.216 -1.236 1.00 72.75 263 GLY A N 1
ATOM 1988 C CA . GLY A 1 263 ? -24.593 -7.915 -0.259 1.00 72.75 263 GLY A CA 1
ATOM 1989 C C . GLY A 1 263 ? -24.636 -7.173 1.075 1.00 72.75 263 GLY A C 1
ATOM 1990 O O . GLY A 1 263 ? -24.337 -5.979 1.148 1.00 72.75 263 GLY A O 1
ATOM 1991 N N . ASP A 1 264 ? -25.047 -7.837 2.151 1.00 79.06 264 ASP A N 1
ATOM 1992 C CA . ASP A 1 264 ? -25.285 -7.144 3.426 1.00 79.06 264 ASP A CA 1
ATOM 1993 C C . ASP A 1 264 ? -24.001 -6.794 4.186 1.00 79.06 264 ASP A C 1
ATOM 1995 O O . ASP A 1 264 ? -23.929 -5.729 4.800 1.00 79.06 264 ASP A O 1
ATOM 1999 N N . LEU A 1 265 ? -22.969 -7.633 4.075 1.00 87.38 265 LEU A N 1
ATOM 2000 C CA . LEU A 1 265 ? -21.676 -7.474 4.751 1.00 87.38 265 LEU A CA 1
ATOM 2001 C C . LEU A 1 265 ? -20.479 -7.640 3.798 1.00 87.38 265 LEU A C 1
ATOM 2003 O O . LEU A 1 265 ? -19.343 -7.834 4.236 1.00 87.38 265 LEU A O 1
ATOM 2007 N N . CYS A 1 266 ? -20.732 -7.538 2.494 1.00 91.06 266 CYS A N 1
ATOM 2008 C CA . CYS A 1 266 ? -19.732 -7.671 1.445 1.00 91.06 266 CYS A CA 1
ATOM 2009 C C . CYS A 1 266 ? -19.808 -6.516 0.441 1.00 91.06 266 CYS A C 1
ATOM 2011 O O . CYS A 1 266 ? -20.842 -5.859 0.260 1.00 91.06 266 CYS A O 1
ATOM 2013 N N . GLY A 1 267 ? -18.691 -6.272 -0.230 1.00 93.81 267 GLY A N 1
ATOM 2014 C CA . GLY A 1 267 ? -18.598 -5.238 -1.244 1.00 93.81 267 GLY A CA 1
ATOM 2015 C C . GLY A 1 267 ? -17.349 -5.363 -2.095 1.00 93.81 267 GLY A C 1
ATOM 2016 O O . GLY A 1 267 ? -16.549 -6.290 -1.952 1.00 93.81 267 GLY A O 1
ATOM 2017 N N . ARG A 1 268 ? -17.202 -4.409 -3.007 1.00 95.25 268 ARG A N 1
ATOM 2018 C CA . ARG A 1 268 ? -16.130 -4.368 -3.995 1.00 95.25 268 ARG A CA 1
ATOM 2019 C C . ARG A 1 268 ? -15.619 -2.943 -4.131 1.00 95.25 268 ARG A C 1
ATOM 2021 O O . ARG A 1 268 ? -16.395 -2.045 -4.428 1.00 95.25 268 ARG A O 1
ATOM 2028 N N . ALA A 1 269 ? -14.322 -2.737 -3.952 1.00 96.19 269 ALA A N 1
ATOM 2029 C CA . ALA A 1 269 ? -13.641 -1.520 -4.385 1.00 96.19 269 ALA A CA 1
ATOM 2030 C C . ALA A 1 269 ? -13.006 -1.779 -5.751 1.00 96.19 269 ALA A C 1
ATOM 2032 O O . ALA A 1 269 ? -12.348 -2.804 -5.907 1.00 96.19 269 ALA A O 1
ATOM 2033 N N . ARG A 1 270 ? -13.191 -0.890 -6.727 1.00 96.06 270 ARG A N 1
ATOM 2034 C CA . ARG A 1 270 ? -12.600 -1.025 -8.063 1.00 96.06 270 ARG A CA 1
ATOM 2035 C C . ARG A 1 270 ? -11.932 0.268 -8.521 1.00 96.06 270 ARG A C 1
ATOM 2037 O O . ARG A 1 270 ? -12.454 1.354 -8.269 1.00 96.06 270 ARG A O 1
ATOM 2044 N N . ALA A 1 271 ? -10.805 0.133 -9.209 1.00 96.38 271 ALA A N 1
ATOM 2045 C CA . ALA A 1 271 ? -10.186 1.176 -10.020 1.00 96.38 271 ALA A CA 1
ATOM 2046 C C . ALA A 1 271 ? -10.260 0.744 -11.474 1.00 96.38 271 ALA A C 1
ATOM 2048 O O . ALA A 1 271 ? -9.858 -0.376 -11.766 1.00 96.38 271 ALA A O 1
ATOM 2049 N N . VAL A 1 272 ? -10.720 1.613 -12.367 1.00 95.50 272 VAL A N 1
ATOM 2050 C CA . VAL A 1 272 ? -10.585 1.396 -13.810 1.00 95.50 272 VAL A CA 1
ATOM 2051 C C . VAL A 1 272 ? -9.286 2.036 -14.268 1.00 95.50 272 VAL A C 1
ATOM 2053 O O . VAL A 1 272 ? -9.025 3.199 -13.948 1.00 95.50 272 VAL A O 1
ATOM 2056 N N . LEU A 1 273 ? -8.495 1.270 -15.012 1.00 95.19 273 LEU A N 1
ATOM 2057 C CA . LEU A 1 273 ? -7.252 1.711 -15.612 1.00 95.19 273 LEU A CA 1
ATOM 2058 C C . LEU A 1 273 ? -7.347 1.632 -17.128 1.00 95.19 273 LEU A C 1
ATOM 2060 O O . LEU A 1 273 ? -7.957 0.712 -17.679 1.00 95.19 273 LEU A O 1
ATOM 2064 N N . THR A 1 274 ? -6.705 2.584 -17.792 1.00 91.69 274 THR A N 1
ATOM 2065 C CA . THR A 1 274 ? -6.622 2.631 -19.251 1.00 91.69 274 THR A CA 1
ATOM 2066 C C . THR A 1 274 ? -5.202 2.900 -19.718 1.00 91.69 274 THR A C 1
ATOM 2068 O O . THR A 1 274 ? -4.480 3.672 -19.088 1.00 91.69 274 THR A O 1
ATOM 2071 N N . ARG A 1 275 ? -4.820 2.296 -20.847 1.00 86.88 275 ARG A N 1
ATOM 2072 C CA . ARG A 1 275 ? -3.602 2.611 -21.604 1.00 86.88 275 ARG A CA 1
ATOM 2073 C C . ARG A 1 275 ? -3.800 2.242 -23.071 1.00 86.88 275 ARG A C 1
ATOM 2075 O O . ARG A 1 275 ? -4.046 1.082 -23.370 1.00 86.88 275 ARG A O 1
ATOM 2082 N N . HIS A 1 276 ? -3.695 3.226 -23.964 1.00 80.44 276 HIS A N 1
ATOM 2083 C CA . HIS A 1 276 ? -3.643 3.058 -25.425 1.00 80.44 276 HIS A CA 1
ATOM 2084 C C . HIS A 1 276 ? -4.596 1.982 -26.008 1.00 80.44 276 HIS A C 1
ATOM 2086 O O . HIS A 1 276 ? -4.177 1.035 -26.668 1.00 80.44 276 HIS A O 1
ATOM 2092 N N . GLY A 1 277 ? -5.904 2.115 -25.758 1.00 81.38 277 GLY A N 1
ATOM 2093 C CA . GLY A 1 277 ? -6.922 1.184 -26.276 1.00 81.38 277 GLY A CA 1
ATOM 2094 C C . GLY A 1 277 ? -7.146 -0.077 -25.432 1.00 81.38 277 GLY A C 1
ATOM 2095 O O . GLY A 1 277 ? -8.087 -0.818 -25.706 1.00 81.38 277 GLY A O 1
ATOM 2096 N N . VAL A 1 278 ? -6.351 -0.286 -24.378 1.00 91.12 278 VAL A N 1
ATOM 2097 C CA . VAL A 1 278 ? -6.597 -1.287 -23.334 1.00 91.12 278 VAL A CA 1
ATOM 2098 C C . VAL A 1 278 ? -7.284 -0.628 -22.137 1.00 91.12 278 VAL A C 1
ATOM 2100 O O . VAL A 1 278 ? -6.874 0.441 -21.675 1.00 91.12 278 VAL A O 1
ATOM 2103 N N . ARG A 1 279 ? -8.326 -1.271 -21.613 1.00 95.12 279 ARG A N 1
ATOM 2104 C CA . ARG A 1 279 ? -9.070 -0.889 -20.408 1.00 95.12 279 ARG A CA 1
ATOM 2105 C C . ARG A 1 279 ? -9.291 -2.127 -19.553 1.00 95.12 279 ARG A C 1
ATOM 2107 O O . ARG A 1 279 ? -9.680 -3.156 -20.076 1.00 95.12 279 ARG A O 1
ATOM 2114 N N . PHE A 1 280 ? -9.093 -2.025 -18.248 1.00 97.12 280 PHE A N 1
ATOM 2115 C CA . PHE A 1 280 ? -9.454 -3.080 -17.299 1.00 97.12 280 PHE A CA 1
ATOM 2116 C C . PHE A 1 280 ? -9.707 -2.472 -15.924 1.00 97.12 280 PHE A C 1
ATOM 2118 O O . PHE A 1 280 ? -9.463 -1.283 -15.706 1.00 97.12 280 PHE A O 1
ATOM 2125 N N . ALA A 1 281 ? -10.191 -3.271 -14.982 1.00 96.31 281 ALA A N 1
ATOM 2126 C CA . ALA A 1 281 ? -10.352 -2.856 -13.602 1.00 96.31 281 ALA A CA 1
ATOM 2127 C C . ALA A 1 281 ? -9.509 -3.702 -12.647 1.00 96.31 281 ALA A C 1
ATOM 2129 O O . ALA A 1 281 ? -9.466 -4.925 -12.740 1.00 96.31 281 ALA A O 1
ATOM 2130 N N . VAL A 1 282 ? -8.878 -3.041 -11.679 1.00 96.25 282 VAL A N 1
ATOM 2131 C CA . VAL A 1 282 ? -8.333 -3.689 -10.484 1.00 96.25 282 VAL A CA 1
ATOM 2132 C C . VAL A 1 282 ? -9.403 -3.640 -9.412 1.00 96.25 282 VAL A C 1
ATOM 2134 O O . VAL A 1 282 ? -9.831 -2.556 -9.015 1.00 96.25 282 VAL A O 1
ATOM 2137 N N . ALA A 1 283 ? -9.825 -4.801 -8.926 1.00 95.62 283 ALA A N 1
ATOM 2138 C CA . ALA A 1 283 ? -10.886 -4.922 -7.944 1.00 95.62 283 ALA A CA 1
ATOM 2139 C C . ALA A 1 283 ? -10.407 -5.619 -6.670 1.00 95.62 283 ALA A C 1
ATOM 2141 O O . ALA A 1 283 ? -9.660 -6.595 -6.691 1.00 95.62 283 ALA A O 1
ATOM 2142 N N . THR A 1 284 ? -10.885 -5.126 -5.533 1.00 95.94 284 THR A N 1
ATOM 2143 C CA . THR A 1 284 ? -10.771 -5.778 -4.230 1.00 95.94 284 THR A CA 1
ATOM 2144 C C . THR A 1 284 ? -12.162 -6.098 -3.716 1.00 95.94 284 THR A C 1
ATOM 2146 O O . THR A 1 284 ? -12.923 -5.198 -3.357 1.00 95.94 284 THR A O 1
ATOM 2149 N N . CYS A 1 285 ? -12.487 -7.386 -3.678 1.00 95.06 285 CYS A N 1
ATOM 2150 C CA . CYS A 1 285 ? -13.707 -7.889 -3.064 1.00 95.06 285 CYS A CA 1
ATOM 2151 C C . CYS A 1 285 ? -13.443 -8.156 -1.584 1.00 95.06 285 CYS A C 1
ATOM 2153 O O . CYS A 1 285 ? -12.446 -8.791 -1.238 1.00 95.06 285 CYS A O 1
ATOM 2155 N N . PHE A 1 286 ? -14.328 -7.680 -0.717 1.00 94.50 286 PHE A N 1
ATOM 2156 C CA . PHE A 1 286 ? -14.233 -7.886 0.721 1.00 94.50 286 PHE A CA 1
ATOM 2157 C C . PHE A 1 286 ? -15.515 -8.514 1.261 1.00 94.50 286 PHE A C 1
ATOM 2159 O O . PHE A 1 286 ? -16.618 -8.172 0.831 1.00 94.50 286 PHE A O 1
ATOM 2166 N N . ASP A 1 287 ? -15.352 -9.410 2.228 1.00 93.69 287 ASP A N 1
ATOM 2167 C CA . ASP A 1 287 ? -16.444 -10.072 2.932 1.00 93.69 287 ASP A CA 1
ATOM 2168 C C . ASP A 1 287 ? -16.139 -10.092 4.430 1.00 93.69 287 ASP A C 1
ATOM 2170 O O . ASP A 1 287 ? -15.162 -10.702 4.880 1.00 93.69 287 ASP A O 1
ATOM 2174 N N . LEU A 1 288 ? -16.976 -9.403 5.205 1.00 90.94 288 LEU A N 1
ATOM 2175 C CA . LEU A 1 288 ? -16.796 -9.275 6.644 1.00 90.94 288 LEU A CA 1
ATOM 2176 C C . LEU A 1 288 ? -17.316 -10.481 7.434 1.00 90.94 288 LEU A C 1
ATOM 2178 O O . LEU A 1 288 ? -16.845 -10.695 8.554 1.00 90.94 288 LEU A O 1
ATOM 2182 N N . GLN A 1 289 ? -18.237 -11.271 6.872 1.00 90.19 289 GLN A N 1
ATOM 2183 C CA . GLN A 1 289 ? -18.760 -12.481 7.516 1.00 90.19 289 GLN A CA 1
ATOM 2184 C C . GLN A 1 289 ? -17.670 -13.535 7.631 1.00 90.19 289 GLN A C 1
ATOM 2186 O O . GLN A 1 289 ? -17.478 -14.099 8.702 1.00 90.19 289 GLN A O 1
ATOM 2191 N N . VAL A 1 290 ? -16.902 -13.749 6.563 1.00 91.19 290 VAL A N 1
ATOM 2192 C CA . VAL A 1 290 ? -15.778 -14.703 6.574 1.00 91.19 290 VAL A CA 1
ATOM 2193 C C . VAL A 1 290 ? -14.426 -14.041 6.848 1.00 91.19 290 VAL A C 1
ATOM 2195 O O . VAL A 1 290 ? -13.440 -14.727 7.097 1.00 91.19 290 VAL A O 1
ATOM 2198 N N . GLY A 1 291 ? -14.352 -12.706 6.833 1.00 91.81 291 GLY A N 1
ATOM 2199 C CA . GLY A 1 291 ? -13.109 -11.968 7.065 1.00 91.81 291 GLY A CA 1
ATOM 2200 C C . GLY A 1 291 ? -12.120 -12.060 5.904 1.00 91.81 291 GLY A C 1
ATOM 2201 O O . GLY A 1 291 ? -10.909 -12.044 6.130 1.00 91.81 291 GLY A O 1
ATOM 2202 N N . SER A 1 292 ? -12.615 -12.132 4.667 1.00 93.88 292 SER A N 1
ATOM 2203 C CA . SER A 1 292 ? -11.783 -12.269 3.470 1.00 93.88 292 SER A CA 1
ATOM 2204 C C . SER A 1 292 ? -11.633 -10.957 2.696 1.00 93.88 292 SER A C 1
ATOM 2206 O O . SER A 1 292 ? -12.541 -10.125 2.656 1.00 93.88 292 SER A O 1
ATOM 2208 N N . MET A 1 293 ? -10.471 -10.786 2.065 1.00 94.38 293 MET A N 1
ATOM 2209 C CA . MET A 1 293 ? -10.190 -9.727 1.100 1.00 94.38 293 MET A CA 1
ATOM 2210 C C . MET A 1 293 ? -9.444 -10.359 -0.075 1.00 94.38 293 MET A C 1
ATOM 2212 O O . MET A 1 293 ? -8.409 -10.992 0.124 1.00 94.38 293 MET A O 1
ATOM 2216 N N . ARG A 1 294 ? -10.003 -10.257 -1.282 1.00 93.88 294 ARG A N 1
ATOM 2217 C CA . ARG A 1 294 ? -9.461 -10.882 -2.496 1.00 93.88 294 ARG A CA 1
ATOM 2218 C C . ARG A 1 294 ? -9.257 -9.832 -3.574 1.00 93.88 294 ARG A C 1
ATOM 2220 O O . ARG A 1 294 ? -10.169 -9.057 -3.857 1.00 93.88 294 ARG A O 1
ATOM 2227 N N . HIS A 1 295 ? -8.079 -9.844 -4.184 1.00 93.56 295 HIS A N 1
ATOM 2228 C CA . HIS A 1 295 ? -7.714 -8.947 -5.276 1.00 93.56 295 HIS A CA 1
ATOM 2229 C C . HIS A 1 295 ? -7.830 -9.689 -6.604 1.00 93.56 295 HIS A C 1
ATOM 2231 O O . HIS A 1 295 ? -7.356 -10.818 -6.720 1.00 93.56 295 HIS A O 1
ATOM 2237 N N . ARG A 1 296 ? -8.456 -9.067 -7.599 1.00 94.50 296 ARG A N 1
ATOM 2238 C CA . ARG A 1 296 ? -8.616 -9.635 -8.940 1.00 94.50 296 ARG A CA 1
ATOM 2239 C C . ARG A 1 296 ? -8.642 -8.537 -9.993 1.00 94.50 296 ARG A C 1
ATOM 2241 O O . ARG A 1 296 ? -8.926 -7.383 -9.668 1.00 94.50 296 ARG A O 1
ATOM 2248 N N . ALA A 1 297 ? -8.365 -8.917 -11.230 1.00 95.25 297 ALA A N 1
ATOM 2249 C CA . ALA A 1 297 ? -8.659 -8.089 -12.382 1.00 95.25 297 ALA A CA 1
ATOM 2250 C C . ALA A 1 297 ? -10.085 -8.377 -12.887 1.00 95.25 297 ALA A C 1
ATOM 2252 O O . ALA A 1 297 ? -10.623 -9.464 -12.674 1.00 95.25 297 ALA A O 1
ATOM 2253 N N . GLU A 1 298 ? -10.715 -7.380 -13.497 1.00 95.19 298 GLU A N 1
ATOM 2254 C CA . GLU A 1 298 ? -12.075 -7.440 -14.044 1.00 95.19 298 GLU A CA 1
ATOM 2255 C C . GLU A 1 298 ? -12.133 -6.667 -15.369 1.00 95.19 298 GLU A C 1
ATOM 2257 O O . GLU A 1 298 ? -11.344 -5.745 -15.584 1.00 95.19 298 GLU A O 1
ATOM 2262 N N . ASP A 1 299 ? -13.093 -7.017 -16.227 1.00 94.62 299 ASP A N 1
ATOM 2263 C CA . ASP A 1 299 ? -13.503 -6.240 -17.403 1.00 94.62 299 ASP A CA 1
ATOM 2264 C C . ASP A 1 299 ? -12.339 -5.815 -18.328 1.00 94.62 299 ASP A C 1
ATOM 2266 O O . ASP A 1 299 ? -12.254 -4.649 -18.726 1.00 94.62 299 ASP A O 1
ATOM 2270 N N . LEU A 1 300 ? -11.427 -6.738 -18.665 1.00 96.19 300 LEU A N 1
ATOM 2271 C CA . LEU A 1 300 ? -10.356 -6.470 -19.628 1.00 96.19 300 LEU A CA 1
ATOM 2272 C C . LEU A 1 300 ? -10.948 -6.317 -21.029 1.00 96.19 300 LEU A C 1
ATOM 2274 O O . LEU A 1 300 ? -11.603 -7.212 -21.559 1.00 96.19 300 LEU A O 1
ATOM 2278 N N . VAL A 1 301 ? -10.674 -5.178 -21.641 1.00 95.44 301 VAL A N 1
ATOM 2279 C CA . VAL A 1 301 ? -11.032 -4.819 -23.005 1.00 95.44 301 VAL A CA 1
ATOM 2280 C C . VAL A 1 301 ? -9.756 -4.355 -23.687 1.00 95.44 301 VAL A C 1
ATOM 2282 O O . VAL A 1 301 ? -9.143 -3.385 -23.250 1.00 95.44 301 VAL A O 1
ATOM 2285 N N . GLY A 1 302 ? -9.363 -5.040 -24.751 1.00 90.56 302 GLY A N 1
ATOM 2286 C CA . GLY A 1 302 ? -8.264 -4.649 -25.627 1.00 90.56 302 GLY A CA 1
ATOM 2287 C C . GLY A 1 302 ? -8.708 -4.649 -27.092 1.00 90.56 302 GLY A C 1
ATOM 2288 O O . GLY A 1 302 ? -9.863 -4.971 -27.395 1.00 90.56 302 GLY A O 1
ATOM 2289 N N . PRO A 1 303 ? -7.816 -4.302 -28.029 1.00 85.88 303 PRO A N 1
ATOM 2290 C CA . PRO A 1 303 ? -8.117 -4.345 -29.457 1.00 85.88 303 PRO A CA 1
ATOM 2291 C C . PRO A 1 303 ? -8.620 -5.728 -29.899 1.00 85.88 303 PRO A C 1
ATOM 2293 O O . PRO A 1 303 ? -7.900 -6.719 -29.835 1.00 85.88 303 PRO A O 1
ATOM 2296 N N . GLY A 1 304 ? -9.889 -5.802 -30.316 1.00 84.00 304 GLY A N 1
ATOM 2297 C CA . GLY A 1 304 ? -10.520 -7.034 -30.810 1.00 84.00 304 GLY A CA 1
ATOM 2298 C C . GLY A 1 304 ? -10.810 -8.111 -29.755 1.00 84.00 304 GLY A C 1
ATOM 2299 O O . GLY A 1 304 ? -11.217 -9.210 -30.123 1.00 84.00 304 GLY A O 1
ATOM 2300 N N . HIS A 1 305 ? -10.627 -7.827 -28.461 1.00 85.25 305 HIS A N 1
ATOM 2301 C CA . HIS A 1 305 ? -10.712 -8.835 -27.405 1.00 85.25 305 HIS A CA 1
ATOM 2302 C C . HIS A 1 305 ? -11.351 -8.290 -26.122 1.00 85.25 305 HIS A C 1
ATOM 2304 O O . HIS A 1 305 ? -11.080 -7.164 -25.702 1.00 85.25 305 HIS A O 1
ATOM 2310 N N . ARG A 1 306 ? -12.197 -9.103 -25.478 1.00 93.81 306 ARG A N 1
ATOM 2311 C CA . ARG A 1 306 ? -12.831 -8.786 -24.195 1.00 93.81 306 ARG A CA 1
ATOM 2312 C C . ARG A 1 306 ? -12.901 -10.021 -23.303 1.00 93.81 306 ARG A C 1
ATOM 2314 O O . ARG A 1 306 ? -13.350 -11.072 -23.751 1.00 93.81 306 ARG A O 1
ATOM 2321 N N . VAL A 1 307 ? -12.530 -9.851 -22.036 1.00 95.25 307 VAL A N 1
ATOM 2322 C CA . VAL A 1 307 ? -12.612 -10.869 -20.982 1.00 95.25 307 VAL A CA 1
ATOM 2323 C C . VAL A 1 307 ? -13.167 -10.222 -19.723 1.00 95.25 307 VAL A C 1
ATOM 2325 O O . VAL A 1 307 ? -12.575 -9.293 -19.182 1.00 95.25 307 VAL A O 1
ATOM 2328 N N . ASP A 1 308 ? -14.299 -10.718 -19.230 1.00 92.56 308 ASP A N 1
ATOM 2329 C CA . ASP A 1 308 ? -14.954 -10.115 -18.063 1.00 92.56 308 ASP A CA 1
ATOM 2330 C C . ASP A 1 308 ? -14.242 -10.467 -16.738 1.00 92.56 308 ASP A C 1
ATOM 2332 O O . ASP A 1 308 ? -14.209 -9.658 -15.811 1.00 92.56 308 ASP A O 1
ATOM 2336 N N . GLN A 1 309 ? -13.628 -11.654 -16.637 1.00 94.00 309 GLN A N 1
ATOM 2337 C CA . GLN A 1 309 ? -12.863 -12.098 -15.458 1.00 94.00 309 GLN A CA 1
ATOM 2338 C C . GLN A 1 309 ? -11.453 -12.564 -15.849 1.00 94.00 309 GLN A C 1
ATOM 2340 O O . GLN A 1 309 ? -11.170 -13.761 -15.806 1.00 94.00 309 GLN A O 1
ATOM 2345 N N . PRO A 1 310 ? -10.578 -11.636 -16.262 1.00 95.44 310 PRO A N 1
ATOM 2346 C CA . PRO A 1 310 ? -9.230 -11.967 -16.683 1.00 95.44 310 PRO A CA 1
ATOM 2347 C C . PRO A 1 310 ? -8.372 -12.386 -15.485 1.00 95.44 310 PRO A C 1
ATOM 2349 O O . PRO A 1 310 ? -8.461 -11.845 -14.377 1.00 95.44 310 PRO A O 1
ATOM 2352 N N . THR A 1 311 ? -7.477 -13.329 -15.727 1.00 94.44 311 THR A N 1
ATOM 2353 C CA . THR A 1 311 ? -6.326 -13.582 -14.867 1.00 94.44 311 THR A CA 1
ATOM 2354 C C . THR A 1 311 ? -5.334 -12.422 -14.965 1.00 94.44 311 THR A C 1
ATOM 2356 O O . THR A 1 311 ? -5.281 -11.693 -15.956 1.00 94.44 311 THR A O 1
ATOM 2359 N N . TRP A 1 312 ? -4.494 -12.252 -13.942 1.00 91.06 312 TRP A N 1
ATOM 2360 C CA . TRP A 1 312 ? -3.425 -11.250 -14.001 1.00 91.06 312 TRP A CA 1
ATOM 2361 C C . TRP A 1 312 ? -2.438 -11.510 -15.143 1.00 91.06 312 TRP A C 1
ATOM 2363 O O . TRP A 1 312 ? -1.972 -10.555 -15.748 1.00 91.06 312 TRP A O 1
ATOM 2373 N N . ALA A 1 313 ? -2.192 -12.778 -15.487 1.00 90.44 313 ALA A N 1
ATOM 2374 C CA . ALA A 1 313 ? -1.346 -13.146 -16.618 1.00 90.44 313 ALA A CA 1
ATOM 2375 C C . ALA A 1 313 ? -1.938 -12.685 -17.963 1.00 90.44 313 ALA A C 1
ATOM 2377 O O . ALA A 1 313 ? -1.204 -12.188 -18.809 1.00 90.44 313 ALA A O 1
ATOM 2378 N N . GLU A 1 314 ? -3.258 -12.791 -18.151 1.00 92.88 314 GLU A N 1
ATOM 2379 C CA . GLU A 1 314 ? -3.935 -12.283 -19.355 1.00 92.88 314 GLU A CA 1
ATOM 2380 C C . GLU A 1 314 ? -3.896 -10.754 -19.433 1.00 92.88 314 GLU A C 1
ATOM 2382 O O . GLU A 1 314 ? -3.670 -10.199 -20.508 1.00 92.88 314 GLU A O 1
ATOM 2387 N N . VAL A 1 315 ? -4.072 -10.062 -18.299 1.00 92.69 315 VAL A N 1
ATOM 2388 C CA . VAL A 1 315 ? -3.914 -8.599 -18.238 1.00 92.69 315 VAL A CA 1
ATOM 2389 C C . VAL A 1 315 ? -2.488 -8.200 -18.591 1.00 92.69 315 VAL A C 1
ATOM 2391 O O . VAL A 1 315 ? -2.303 -7.319 -19.427 1.00 92.69 315 VAL A O 1
ATOM 2394 N N . ASP A 1 316 ? -1.493 -8.854 -17.990 1.00 90.25 316 ASP A N 1
ATOM 2395 C CA . ASP A 1 316 ? -0.081 -8.578 -18.242 1.00 90.25 316 ASP A CA 1
ATOM 2396 C C . ASP A 1 316 ? 0.258 -8.811 -19.721 1.00 90.25 316 ASP A C 1
ATOM 2398 O O . ASP A 1 316 ? 0.789 -7.910 -20.361 1.00 90.25 316 ASP A O 1
ATOM 2402 N N . ALA A 1 317 ? -0.146 -9.944 -20.303 1.00 89.19 317 ALA A N 1
ATOM 2403 C CA . ALA A 1 317 ? 0.080 -10.246 -21.717 1.00 89.19 317 ALA A CA 1
ATOM 2404 C C . ALA A 1 317 ? -0.611 -9.245 -22.661 1.00 89.19 317 ALA A C 1
ATOM 2406 O O . ALA A 1 317 ? -0.020 -8.807 -23.648 1.00 89.19 317 ALA A O 1
ATOM 2407 N N . CYS A 1 318 ? -1.852 -8.847 -22.360 1.00 90.56 318 CYS A N 1
ATOM 2408 C CA . CYS A 1 318 ? -2.575 -7.861 -23.161 1.00 90.56 318 CYS A CA 1
ATOM 2409 C C . CYS A 1 318 ? -1.902 -6.487 -23.099 1.00 90.56 318 CYS A C 1
ATOM 2411 O O . CYS A 1 318 ? -1.731 -5.829 -24.125 1.00 90.56 318 CYS A O 1
ATOM 2413 N N . LEU A 1 319 ? -1.491 -6.064 -21.904 1.00 89.25 319 LEU A N 1
ATOM 2414 C CA . LEU A 1 319 ? -0.753 -4.828 -21.701 1.00 89.25 319 LEU A CA 1
ATOM 2415 C C . LEU A 1 319 ? 0.589 -4.867 -22.446 1.00 89.25 319 LEU A C 1
ATOM 2417 O O . LEU A 1 319 ? 0.926 -3.893 -23.118 1.00 89.25 319 LEU A O 1
ATOM 2421 N N . ASP A 1 320 ? 1.313 -5.978 -22.385 1.00 85.31 320 ASP A N 1
ATOM 2422 C CA . ASP A 1 320 ? 2.620 -6.151 -23.028 1.00 85.31 320 ASP A CA 1
ATOM 2423 C C . ASP A 1 320 ? 2.537 -6.126 -24.553 1.00 85.31 320 ASP A C 1
ATOM 2425 O O . ASP A 1 320 ? 3.391 -5.536 -25.207 1.00 85.31 320 ASP A O 1
ATOM 2429 N N . ALA A 1 321 ? 1.472 -6.688 -25.126 1.00 86.56 321 ALA A N 1
ATOM 2430 C CA . ALA A 1 321 ? 1.220 -6.620 -26.562 1.00 86.56 321 ALA A CA 1
ATOM 2431 C C . ALA A 1 321 ? 0.873 -5.199 -27.056 1.00 86.56 321 ALA A C 1
ATOM 2433 O O . ALA A 1 321 ? 0.946 -4.933 -28.253 1.00 86.56 321 ALA A O 1
ATOM 2434 N N . HIS A 1 322 ? 0.494 -4.289 -26.152 1.00 84.69 322 HIS A N 1
ATOM 2435 C CA . HIS A 1 322 ? 0.034 -2.932 -26.469 1.00 84.69 322 HIS A CA 1
ATOM 2436 C C . HIS A 1 322 ? 0.833 -1.869 -25.703 1.00 84.69 322 HIS A C 1
ATOM 2438 O O . HIS A 1 322 ? 0.272 -0.923 -25.133 1.00 84.69 322 HIS A O 1
ATOM 2444 N N . VAL A 1 323 ? 2.156 -2.034 -25.642 1.00 83.62 323 VAL A N 1
ATOM 2445 C CA . VAL A 1 323 ? 3.053 -0.989 -25.138 1.00 83.62 323 VAL A CA 1
ATOM 2446 C C . VAL A 1 323 ? 3.100 0.151 -26.169 1.00 83.62 323 VAL A C 1
ATOM 2448 O O . VAL A 1 323 ? 3.363 -0.111 -27.342 1.00 83.62 323 VAL A O 1
ATOM 2451 N N . PRO A 1 324 ? 2.828 1.409 -25.771 1.00 77.69 324 PRO A N 1
ATOM 2452 C CA . PRO A 1 324 ? 2.963 2.556 -26.666 1.00 77.69 324 PRO A CA 1
ATOM 2453 C C . PRO A 1 324 ? 4.394 2.662 -27.219 1.00 77.69 324 PRO A C 1
ATOM 2455 O O . PRO A 1 324 ? 5.332 2.463 -26.440 1.00 77.69 324 PRO A O 1
ATOM 2458 N N . PRO A 1 325 ? 4.596 3.014 -28.503 1.00 78.50 325 PRO A N 1
ATOM 2459 C CA . PRO A 1 325 ? 5.932 3.127 -29.094 1.00 78.50 325 PRO A CA 1
ATOM 2460 C C . PRO A 1 325 ? 6.863 4.069 -28.322 1.00 78.50 325 PRO A C 1
ATOM 2462 O O . PRO A 1 325 ? 8.057 3.817 -28.226 1.00 78.50 325 PRO A O 1
ATOM 2465 N N . GLU A 1 326 ? 6.317 5.120 -27.704 1.00 74.81 326 GLU A N 1
ATOM 2466 C CA . GLU A 1 326 ? 7.082 6.090 -26.910 1.00 74.81 326 GLU A CA 1
ATOM 2467 C C . GLU A 1 326 ? 7.592 5.511 -25.579 1.00 74.81 326 GLU A C 1
ATOM 2469 O O . GLU A 1 326 ? 8.436 6.112 -24.912 1.00 74.81 326 GLU A O 1
ATOM 2474 N N . LEU A 1 327 ? 7.041 4.371 -25.152 1.00 75.19 327 LEU A N 1
ATOM 2475 C CA . LEU A 1 327 ? 7.460 3.642 -23.959 1.00 75.19 327 LEU A CA 1
ATOM 2476 C C . LEU A 1 327 ? 8.286 2.399 -24.292 1.00 75.19 327 LEU A C 1
ATOM 2478 O O . LEU A 1 327 ? 8.977 1.918 -23.402 1.00 75.19 327 LEU A O 1
ATOM 2482 N N . ASP A 1 328 ? 8.245 1.882 -25.520 1.00 81.50 328 ASP A N 1
ATOM 2483 C CA . ASP A 1 328 ? 8.930 0.643 -25.906 1.00 81.50 328 ASP A CA 1
ATOM 2484 C C . ASP A 1 328 ? 10.427 0.852 -26.206 1.00 81.50 328 ASP A C 1
ATOM 2486 O O . ASP A 1 328 ? 10.921 0.609 -27.306 1.00 81.50 328 ASP A O 1
ATOM 2490 N N . THR A 1 329 ? 11.167 1.324 -25.203 1.00 83.88 329 THR A N 1
ATOM 2491 C CA . THR A 1 329 ? 12.624 1.483 -25.264 1.00 83.88 329 THR A CA 1
ATOM 2492 C C . THR A 1 329 ? 13.344 0.245 -24.728 1.00 83.88 329 THR A C 1
ATOM 2494 O O . THR A 1 329 ? 12.793 -0.530 -23.942 1.00 83.88 329 THR A O 1
ATOM 2497 N N . ALA A 1 330 ? 14.617 0.064 -25.090 1.00 85.12 330 ALA A N 1
ATOM 2498 C CA . ALA A 1 330 ? 15.435 -1.023 -24.553 1.00 85.12 330 ALA A CA 1
ATOM 2499 C C . ALA A 1 330 ? 15.513 -0.975 -23.015 1.00 85.12 330 ALA A C 1
ATOM 2501 O O . ALA A 1 330 ? 15.287 -1.982 -22.335 1.00 85.12 330 ALA A O 1
ATOM 2502 N N . SER A 1 331 ? 15.723 0.223 -22.459 1.00 83.12 331 SER A N 1
ATOM 2503 C CA . SER A 1 331 ? 15.713 0.477 -21.014 1.00 83.12 331 SER A CA 1
ATOM 2504 C C . SER A 1 331 ? 14.382 0.097 -20.348 1.00 83.12 331 SER A C 1
ATOM 2506 O O . SER A 1 331 ? 14.366 -0.454 -19.242 1.00 83.12 331 SER A O 1
ATOM 2508 N N . PHE A 1 332 ? 13.256 0.324 -21.027 1.00 81.94 332 PHE A N 1
ATOM 2509 C CA . PHE A 1 332 ? 11.929 -0.045 -20.544 1.00 81.94 332 PHE A CA 1
ATOM 2510 C C . PHE A 1 332 ? 11.684 -1.557 -20.576 1.00 81.94 332 PHE A C 1
ATOM 2512 O O . PHE A 1 332 ? 11.160 -2.109 -19.603 1.00 81.94 332 PHE A O 1
ATOM 2519 N N . ARG A 1 333 ? 12.087 -2.242 -21.652 1.00 84.81 333 ARG A N 1
ATOM 2520 C CA . ARG A 1 333 ? 11.999 -3.709 -21.759 1.00 84.81 333 ARG A CA 1
ATOM 2521 C C . ARG A 1 333 ? 12.793 -4.387 -20.643 1.00 84.81 333 ARG A C 1
ATOM 2523 O O . ARG A 1 333 ? 12.263 -5.277 -19.977 1.00 84.81 333 ARG A O 1
ATOM 2530 N N . LEU A 1 334 ? 14.008 -3.906 -20.365 1.00 87.50 334 LEU A N 1
ATOM 2531 C CA . LEU A 1 334 ? 14.827 -4.418 -19.266 1.00 87.50 334 LEU A CA 1
ATOM 2532 C C . LEU A 1 334 ? 14.170 -4.176 -17.902 1.00 87.50 334 LEU A C 1
ATOM 2534 O O . LEU A 1 334 ? 14.040 -5.101 -17.100 1.00 87.50 334 LEU A O 1
ATOM 2538 N N . MET A 1 335 ? 13.699 -2.951 -17.647 1.00 85.12 335 MET A N 1
ATOM 2539 C CA . MET A 1 335 ? 12.969 -2.619 -16.419 1.00 85.12 335 MET A CA 1
ATOM 2540 C C . MET A 1 335 ? 11.785 -3.567 -16.203 1.00 85.12 335 MET A C 1
ATOM 2542 O O . MET A 1 335 ? 11.583 -4.074 -15.099 1.00 85.12 335 MET A O 1
ATOM 2546 N N . ARG A 1 336 ? 11.005 -3.831 -17.253 1.00 82.19 336 ARG A N 1
ATOM 2547 C CA . ARG A 1 336 ? 9.886 -4.770 -17.200 1.00 82.19 336 ARG A CA 1
ATOM 2548 C C . ARG A 1 336 ? 10.320 -6.189 -16.860 1.00 82.19 336 ARG A C 1
ATOM 2550 O O . ARG A 1 336 ? 9.693 -6.811 -16.005 1.00 82.19 336 ARG A O 1
ATOM 2557 N N . HIS A 1 337 ? 11.394 -6.671 -17.476 1.00 85.00 337 HIS A N 1
ATOM 2558 C CA . HIS A 1 337 ? 11.931 -8.000 -17.208 1.00 85.00 337 HIS A CA 1
ATOM 2559 C C . HIS A 1 337 ? 12.348 -8.155 -15.731 1.00 85.00 337 HIS A C 1
ATOM 2561 O O . HIS A 1 337 ? 12.036 -9.160 -15.094 1.00 85.00 337 HIS A O 1
ATOM 2567 N N . ILE A 1 338 ? 12.935 -7.105 -15.137 1.00 84.06 338 ILE A N 1
ATOM 2568 C CA . ILE A 1 338 ? 13.253 -7.049 -13.698 1.00 84.06 338 ILE A CA 1
ATOM 2569 C C . ILE A 1 338 ? 11.982 -7.071 -12.835 1.00 84.06 338 ILE A C 1
ATOM 2571 O O . ILE A 1 338 ? 11.937 -7.765 -11.822 1.00 84.06 338 ILE A O 1
ATOM 2575 N N . LEU A 1 339 ? 10.939 -6.325 -13.212 1.00 78.69 339 LEU A N 1
ATOM 2576 C CA . LEU A 1 339 ? 9.688 -6.237 -12.441 1.00 78.69 339 LEU A CA 1
ATOM 2577 C C . LEU A 1 339 ? 8.831 -7.510 -12.492 1.00 78.69 339 LEU A C 1
ATOM 2579 O O . LEU A 1 339 ? 7.989 -7.697 -11.610 1.00 78.69 339 LEU A O 1
ATOM 2583 N N . GLN A 1 340 ? 9.022 -8.351 -13.510 1.00 76.12 340 GLN A N 1
ATOM 2584 C CA . GLN A 1 340 ? 8.365 -9.653 -13.648 1.00 76.12 340 GLN A CA 1
ATOM 2585 C C . GLN A 1 340 ? 9.030 -10.752 -12.807 1.00 76.12 340 GLN A C 1
ATOM 2587 O O . GLN A 1 340 ? 8.365 -11.731 -12.475 1.00 76.12 340 GLN A O 1
ATOM 2592 N N . ARG A 1 341 ? 10.313 -10.607 -12.451 1.00 73.31 341 ARG A N 1
ATOM 2593 C CA . ARG A 1 341 ? 11.020 -11.570 -11.599 1.00 73.31 341 ARG A CA 1
ATOM 2594 C C . ARG A 1 341 ? 10.700 -11.391 -10.118 1.00 73.31 341 ARG A C 1
ATOM 2596 O O . ARG A 1 341 ? 10.491 -10.277 -9.625 1.00 73.31 341 ARG A O 1
ATOM 2603 N N . ASP A 1 342 ? 10.756 -12.503 -9.390 1.00 57.50 342 ASP A N 1
ATOM 2604 C CA . ASP A 1 342 ? 10.732 -12.502 -7.931 1.00 57.50 342 ASP A CA 1
ATOM 2605 C C . ASP A 1 342 ? 11.892 -11.644 -7.403 1.00 57.50 342 ASP A C 1
ATOM 2607 O O . ASP A 1 342 ? 13.057 -11.874 -7.718 1.00 57.50 342 ASP A O 1
ATOM 2611 N N . GLY A 1 343 ? 11.570 -10.602 -6.633 1.00 59.22 343 GLY A N 1
ATOM 2612 C CA . GLY A 1 343 ? 12.556 -9.645 -6.116 1.00 59.22 343 GLY A CA 1
ATOM 2613 C C . GLY A 1 343 ? 12.574 -8.283 -6.814 1.00 59.22 343 GLY A C 1
ATOM 2614 O O . GLY A 1 343 ? 13.134 -7.344 -6.250 1.00 59.22 343 GLY A O 1
ATOM 2615 N N . GLY A 1 344 ? 11.866 -8.106 -7.939 1.00 65.44 344 GLY A N 1
ATOM 2616 C CA . GLY A 1 344 ? 11.679 -6.796 -8.582 1.00 65.44 344 GLY A CA 1
ATOM 2617 C C . GLY A 1 344 ? 11.147 -5.711 -7.627 1.00 65.44 344 GLY A C 1
ATOM 2618 O O . GLY A 1 344 ? 11.461 -4.530 -7.770 1.00 65.44 344 GLY A O 1
ATOM 2619 N N . ASP A 1 345 ? 10.383 -6.114 -6.600 1.00 65.44 345 ASP A N 1
ATOM 2620 C CA . ASP A 1 345 ? 9.843 -5.271 -5.516 1.00 65.44 345 ASP A CA 1
ATOM 2621 C C . ASP A 1 345 ? 10.875 -4.685 -4.558 1.00 65.44 345 ASP A C 1
ATOM 2623 O O . ASP A 1 345 ? 10.574 -3.703 -3.868 1.00 65.44 345 ASP A O 1
ATOM 2627 N N . GLY A 1 346 ? 12.080 -5.251 -4.545 1.00 68.19 346 GLY A N 1
ATOM 2628 C CA . GLY A 1 346 ? 13.220 -4.746 -3.796 1.00 68.19 346 GLY A CA 1
ATOM 2629 C C . GLY A 1 346 ? 13.923 -3.574 -4.474 1.00 68.19 346 GLY A C 1
ATOM 2630 O O . GLY A 1 346 ? 14.744 -2.930 -3.825 1.00 68.19 346 GLY A O 1
ATOM 2631 N N . PHE A 1 347 ? 13.589 -3.253 -5.726 1.00 72.75 347 PHE A N 1
ATOM 2632 C CA . PHE A 1 347 ? 14.293 -2.244 -6.511 1.00 72.75 347 PHE A CA 1
ATOM 2633 C C . PHE A 1 347 ? 13.434 -1.012 -6.806 1.00 72.75 347 PHE A C 1
ATOM 2635 O O . PHE A 1 347 ? 12.210 -1.062 -6.940 1.00 72.75 347 PHE A O 1
ATOM 2642 N N . VAL A 1 348 ? 14.111 0.125 -6.903 1.00 73.44 348 VAL A N 1
ATOM 2643 C CA . VAL A 1 348 ? 13.635 1.340 -7.554 1.00 73.44 348 VAL A CA 1
ATOM 2644 C C . VAL A 1 348 ? 14.334 1.385 -8.905 1.00 73.44 348 VAL A C 1
ATOM 2646 O O . VAL A 1 348 ? 15.561 1.348 -8.956 1.00 73.44 348 VAL A O 1
ATOM 2649 N N . LEU A 1 349 ? 13.548 1.406 -9.976 1.00 76.19 349 LEU A N 1
ATOM 2650 C CA . LEU A 1 349 ? 14.027 1.352 -11.353 1.00 76.19 349 LEU A CA 1
ATOM 2651 C C . LEU A 1 349 ? 13.575 2.613 -12.075 1.00 76.19 349 LEU A C 1
ATOM 2653 O O . LEU A 1 349 ? 12.417 3.011 -11.922 1.00 76.19 349 LEU A O 1
ATOM 2657 N N . ASP A 1 350 ? 14.461 3.204 -12.865 1.00 73.62 350 ASP A N 1
ATOM 2658 C CA . ASP A 1 350 ? 14.117 4.332 -13.718 1.00 73.62 350 ASP A CA 1
ATOM 2659 C C . ASP A 1 350 ? 14.821 4.255 -15.072 1.00 73.62 350 ASP A C 1
ATOM 2661 O O . ASP A 1 350 ? 16.049 4.287 -15.162 1.00 73.62 350 ASP A O 1
ATOM 2665 N N . ALA A 1 351 ? 14.021 4.124 -16.126 1.00 71.00 351 ALA A N 1
ATOM 2666 C CA . ALA A 1 351 ? 14.494 4.132 -17.501 1.00 71.00 351 ALA A CA 1
ATOM 2667 C C . ALA A 1 351 ? 14.797 5.577 -17.919 1.00 71.00 351 ALA A C 1
ATOM 2669 O O . ALA A 1 351 ? 13.877 6.390 -18.071 1.00 71.00 351 ALA A O 1
ATOM 2670 N N . TYR A 1 352 ? 16.083 5.871 -18.097 1.00 66.88 352 TYR A N 1
ATOM 2671 C CA . TYR A 1 352 ? 16.614 7.162 -18.511 1.00 66.88 352 TYR A CA 1
ATOM 2672 C C . TYR A 1 352 ? 17.083 7.073 -19.963 1.00 66.88 352 TYR A C 1
ATOM 2674 O O . TYR A 1 352 ? 17.913 6.233 -20.296 1.00 66.88 352 TYR A O 1
ATOM 2682 N N . ALA A 1 353 ? 16.558 7.942 -20.828 1.00 66.12 353 ALA A N 1
ATOM 2683 C CA . ALA A 1 353 ? 16.747 7.825 -22.275 1.00 66.12 353 ALA A CA 1
ATOM 2684 C C . ALA A 1 353 ? 16.360 6.425 -22.817 1.00 66.12 353 ALA A C 1
ATOM 2686 O O . ALA A 1 353 ? 15.735 5.605 -22.131 1.00 66.12 353 ALA A O 1
ATOM 2687 N N . GLU A 1 354 ? 16.664 6.168 -24.085 1.00 72.44 354 GLU A N 1
ATOM 2688 C CA . GLU A 1 354 ? 16.304 4.911 -24.750 1.00 72.44 354 GLU A CA 1
ATOM 2689 C C . GLU A 1 354 ? 17.160 3.726 -24.270 1.00 72.44 354 GLU A C 1
ATOM 2691 O O . GLU A 1 354 ? 16.695 2.584 -24.269 1.00 72.44 354 GLU A O 1
ATOM 2696 N N . ASP A 1 355 ? 18.371 4.008 -23.786 1.00 79.19 355 ASP A N 1
ATOM 2697 C CA . ASP A 1 355 ? 19.455 3.048 -23.589 1.00 79.19 355 ASP A CA 1
ATOM 2698 C C . ASP A 1 355 ? 20.006 2.997 -22.156 1.00 79.19 355 ASP A C 1
ATOM 2700 O O . ASP A 1 355 ? 20.951 2.254 -21.920 1.00 79.19 355 ASP A O 1
ATOM 2704 N N . GLN A 1 356 ? 19.469 3.740 -21.177 1.00 82.38 356 GLN A N 1
ATOM 2705 C CA . GLN A 1 356 ? 19.991 3.707 -19.801 1.00 82.38 356 GLN A CA 1
ATOM 2706 C C . GLN A 1 356 ? 18.936 3.300 -18.776 1.00 82.38 356 GLN A C 1
ATOM 2708 O O . GLN A 1 356 ? 17.783 3.732 -18.809 1.00 82.38 356 GLN A O 1
ATOM 2713 N N . LEU A 1 357 ? 19.341 2.482 -17.808 1.00 85.06 357 LEU A N 1
ATOM 2714 C CA . LEU A 1 357 ? 18.506 2.090 -16.680 1.00 85.06 357 LEU A CA 1
ATOM 2715 C C . LEU A 1 357 ? 19.214 2.402 -15.363 1.00 85.06 357 LEU A C 1
ATOM 2717 O O . LEU A 1 357 ? 20.283 1.866 -15.059 1.00 85.06 357 LEU A O 1
ATOM 2721 N N . VAL A 1 358 ? 18.587 3.257 -14.558 1.00 80.88 358 VAL A N 1
ATOM 2722 C CA . VAL A 1 358 ? 19.017 3.568 -13.197 1.00 80.88 358 VAL A CA 1
ATOM 2723 C C . VAL A 1 358 ? 18.353 2.599 -12.227 1.00 80.88 358 VAL A C 1
ATOM 2725 O O . VAL A 1 358 ? 17.137 2.412 -12.247 1.00 80.88 358 VAL A O 1
ATOM 2728 N N . ILE A 1 359 ? 19.152 1.991 -11.355 1.00 81.19 359 ILE A N 1
ATOM 2729 C CA . ILE A 1 359 ? 18.718 0.977 -10.395 1.00 81.19 359 ILE A CA 1
ATOM 2730 C C . ILE A 1 359 ? 19.168 1.396 -9.002 1.00 81.19 359 ILE A C 1
ATOM 2732 O O . ILE A 1 359 ? 20.321 1.763 -8.788 1.00 81.19 359 ILE A O 1
ATOM 2736 N N . ALA A 1 360 ? 18.265 1.317 -8.032 1.00 74.94 360 ALA A N 1
ATOM 2737 C CA . ALA A 1 360 ? 18.587 1.488 -6.625 1.00 74.94 360 ALA A CA 1
ATOM 2738 C C . ALA A 1 360 ? 17.892 0.414 -5.788 1.00 74.94 360 ALA A C 1
ATOM 2740 O O . ALA A 1 360 ? 16.720 0.103 -6.003 1.00 74.94 360 ALA A O 1
ATOM 2741 N N . CYS A 1 361 ? 18.575 -0.122 -4.781 1.00 68.69 361 CYS A N 1
ATOM 2742 C CA . CYS A 1 361 ? 17.920 -0.976 -3.796 1.00 68.69 361 CYS A CA 1
ATOM 2743 C C . CYS A 1 361 ? 16.982 -0.144 -2.911 1.00 68.69 361 CYS A C 1
ATOM 2745 O O . CYS A 1 361 ? 17.325 0.946 -2.443 1.00 68.69 361 CYS A O 1
ATOM 2747 N N . ARG A 1 362 ? 15.799 -0.680 -2.606 1.00 60.56 362 ARG A N 1
ATOM 2748 C CA . ARG A 1 362 ? 14.993 -0.193 -1.484 1.00 60.56 362 ARG A CA 1
ATOM 2749 C C . ARG A 1 362 ? 15.734 -0.456 -0.175 1.00 60.56 362 ARG A C 1
ATOM 2751 O O . ARG A 1 362 ? 16.566 -1.352 -0.065 1.00 60.56 362 ARG A O 1
ATOM 2758 N N . ALA A 1 363 ? 15.426 0.344 0.838 1.00 50.59 363 ALA A N 1
ATOM 2759 C CA . ALA A 1 363 ? 16.165 0.329 2.093 1.00 50.59 363 ALA A CA 1
ATOM 2760 C C . ALA A 1 363 ? 16.172 -1.047 2.775 1.00 50.59 363 ALA A C 1
ATOM 2762 O O . ALA A 1 363 ? 15.115 -1.613 3.050 1.00 50.59 363 ALA A O 1
ATOM 2763 N N . GLY A 1 364 ? 17.373 -1.545 3.083 1.00 50.81 364 GLY A N 1
ATOM 2764 C CA . GLY A 1 364 ? 17.579 -2.874 3.666 1.00 50.81 364 GLY A CA 1
ATOM 2765 C C . GLY A 1 364 ? 17.467 -4.031 2.667 1.00 50.81 364 GLY A C 1
ATOM 2766 O O . GLY A 1 364 ? 17.585 -5.182 3.082 1.00 50.81 364 GLY A O 1
ATOM 2767 N N . GLY A 1 365 ? 17.250 -3.744 1.380 1.00 56.75 365 GLY A N 1
ATOM 2768 C CA . GLY A 1 365 ? 17.287 -4.731 0.309 1.00 56.75 365 GLY A CA 1
ATOM 2769 C C . GLY A 1 365 ? 18.710 -5.229 0.072 1.00 56.75 365 GLY A C 1
ATOM 2770 O O . GLY A 1 365 ? 19.660 -4.445 0.047 1.00 56.75 365 GLY A O 1
ATOM 2771 N N . ARG A 1 366 ? 18.848 -6.543 -0.089 1.00 65.38 366 ARG A N 1
ATOM 2772 C CA . ARG A 1 366 ? 20.052 -7.175 -0.634 1.00 65.38 366 ARG A CA 1
ATOM 2773 C C . ARG A 1 366 ? 19.808 -7.466 -2.109 1.00 65.38 366 ARG A C 1
ATOM 2775 O O . ARG A 1 366 ? 18.655 -7.642 -2.502 1.00 65.38 366 ARG A O 1
ATOM 2782 N N . LEU A 1 367 ? 20.877 -7.521 -2.898 1.00 71.00 367 LEU A N 1
ATOM 2783 C CA . LEU A 1 367 ? 20.789 -8.158 -4.206 1.00 71.00 367 LEU A CA 1
ATOM 2784 C C . LEU A 1 367 ? 20.497 -9.649 -3.971 1.00 71.00 367 LEU A C 1
ATOM 2786 O O . LEU A 1 367 ? 21.137 -10.248 -3.101 1.00 71.00 367 LEU A O 1
ATOM 2790 N N . PRO A 1 368 ? 19.493 -10.232 -4.645 1.00 75.25 368 PRO A N 1
ATOM 2791 C CA . PRO A 1 368 ? 19.360 -11.679 -4.698 1.00 75.25 368 PRO A CA 1
ATOM 2792 C C . PRO A 1 368 ? 20.634 -12.297 -5.282 1.00 75.25 368 PRO A C 1
ATOM 2794 O O . PRO A 1 368 ? 21.294 -11.677 -6.115 1.00 75.25 368 PRO A O 1
ATOM 2797 N N . GLU A 1 369 ? 20.958 -13.513 -4.853 1.00 71.69 369 GLU A N 1
ATOM 2798 C CA . GLU A 1 369 ? 22.084 -14.273 -5.403 1.00 71.69 369 GLU A CA 1
ATOM 2799 C C . GLU A 1 369 ? 21.922 -14.416 -6.928 1.00 71.69 369 GLU A C 1
ATOM 2801 O O . GLU A 1 369 ? 20.798 -14.557 -7.413 1.00 71.69 369 GLU A O 1
ATOM 2806 N N . GLU A 1 370 ? 23.021 -14.296 -7.682 1.00 78.75 370 GLU A N 1
ATOM 2807 C CA . GLU A 1 370 ? 23.066 -14.355 -9.160 1.00 78.75 370 GLU A CA 1
ATOM 2808 C C . GLU A 1 370 ? 22.321 -13.224 -9.902 1.00 78.75 370 GLU A C 1
ATOM 2810 O O . GLU A 1 370 ? 22.395 -13.123 -11.129 1.00 78.75 370 GLU A O 1
ATOM 2815 N N . PHE A 1 371 ? 21.638 -12.316 -9.193 1.00 83.00 371 PHE A N 1
ATOM 2816 C CA . PHE A 1 371 ? 20.896 -11.228 -9.835 1.00 83.00 371 PHE A CA 1
ATOM 2817 C C . PHE A 1 371 ? 21.817 -10.288 -10.613 1.00 83.00 371 PHE A C 1
ATOM 2819 O O . PHE A 1 371 ? 21.430 -9.812 -11.675 1.00 83.00 371 PHE A O 1
ATOM 2826 N N . ALA A 1 372 ? 23.022 -10.018 -10.102 1.00 83.31 372 ALA A N 1
ATOM 2827 C CA . ALA A 1 372 ? 23.975 -9.127 -10.755 1.00 83.31 372 ALA A CA 1
ATOM 2828 C C . ALA A 1 372 ? 24.469 -9.681 -12.104 1.00 83.31 372 ALA A C 1
ATOM 2830 O O . ALA A 1 372 ? 24.538 -8.920 -13.068 1.00 83.31 372 ALA A O 1
ATOM 2831 N N . ASP A 1 373 ? 24.754 -10.986 -12.191 1.00 86.62 373 ASP A N 1
ATOM 2832 C CA . ASP A 1 373 ? 25.187 -11.633 -13.439 1.00 86.62 373 ASP A CA 1
ATOM 2833 C C . ASP A 1 373 ? 24.061 -11.631 -14.474 1.00 86.62 373 ASP A C 1
ATOM 2835 O O . ASP A 1 373 ? 24.248 -11.174 -15.601 1.00 86.62 373 ASP A O 1
ATOM 2839 N N . TRP A 1 374 ? 22.861 -12.054 -14.069 1.00 89.62 374 TRP A N 1
ATOM 2840 C CA . TRP A 1 374 ? 21.702 -12.039 -14.958 1.00 89.62 374 TRP A CA 1
ATOM 2841 C C . TRP A 1 374 ? 21.340 -10.625 -15.420 1.00 89.62 374 TRP A C 1
ATOM 2843 O O . TRP A 1 374 ? 20.979 -10.420 -16.575 1.00 89.62 374 TRP A O 1
ATOM 2853 N N . LEU A 1 375 ? 21.402 -9.640 -14.520 1.00 87.75 375 LEU A N 1
ATOM 2854 C CA . LEU A 1 375 ? 21.070 -8.258 -14.849 1.00 87.75 375 LEU A CA 1
ATOM 2855 C C . LEU A 1 375 ? 22.011 -7.729 -15.933 1.00 87.75 375 LEU A C 1
ATOM 2857 O O . LEU A 1 375 ? 21.565 -7.018 -16.829 1.00 87.75 375 LEU A O 1
ATOM 2861 N N . VAL A 1 376 ? 23.294 -8.083 -15.844 1.00 88.81 376 VAL A N 1
ATOM 2862 C CA . VAL A 1 376 ? 24.302 -7.756 -16.850 1.00 88.81 376 VAL A CA 1
ATOM 2863 C C . VAL A 1 376 ? 23.999 -8.439 -18.181 1.00 88.81 376 VAL A C 1
ATOM 2865 O O . VAL A 1 376 ? 23.939 -7.751 -19.195 1.00 88.81 376 VAL A O 1
ATOM 2868 N N . GLU A 1 377 ? 23.737 -9.745 -18.177 1.00 90.00 377 GLU A N 1
ATOM 2869 C CA . GLU A 1 377 ? 23.398 -10.506 -19.387 1.00 90.00 377 GLU A CA 1
ATOM 2870 C C . GLU A 1 377 ? 22.158 -9.930 -20.093 1.00 90.00 377 GLU A C 1
ATOM 2872 O O . GLU A 1 377 ? 22.176 -9.657 -21.293 1.00 90.00 377 GLU A O 1
ATOM 2877 N N . ALA A 1 378 ? 21.091 -9.670 -19.334 1.00 89.50 378 ALA A N 1
ATOM 2878 C CA . ALA A 1 378 ? 19.855 -9.103 -19.859 1.00 89.50 378 ALA A CA 1
ATOM 2879 C C . ALA A 1 378 ? 20.042 -7.668 -20.378 1.00 89.50 378 ALA A C 1
ATOM 2881 O O . ALA A 1 378 ? 19.395 -7.271 -21.349 1.00 89.50 378 ALA A O 1
ATOM 2882 N N . ALA A 1 379 ? 20.905 -6.881 -19.732 1.00 90.12 379 ALA A N 1
ATOM 2883 C CA . ALA A 1 379 ? 21.216 -5.530 -20.171 1.00 90.12 379 ALA A CA 1
ATOM 2884 C C . ALA A 1 379 ? 22.045 -5.518 -21.456 1.00 90.12 379 ALA A C 1
ATOM 2886 O O . ALA A 1 379 ? 21.724 -4.747 -22.356 1.00 90.12 379 ALA A O 1
ATOM 2887 N N . ASP A 1 380 ? 23.043 -6.393 -21.580 1.00 90.00 380 ASP A N 1
ATOM 2888 C CA . ASP A 1 380 ? 23.856 -6.520 -22.793 1.00 90.00 380 ASP A CA 1
ATOM 2889 C C . ASP A 1 380 ? 23.014 -6.979 -23.987 1.00 90.00 380 ASP A C 1
ATOM 2891 O O . ASP A 1 380 ? 23.075 -6.362 -25.050 1.00 90.00 380 ASP A O 1
ATOM 2895 N N . ALA A 1 381 ? 22.137 -7.970 -23.790 1.00 89.00 381 ALA A N 1
ATOM 2896 C CA . ALA A 1 381 ? 21.222 -8.452 -24.828 1.00 89.00 381 ALA A CA 1
ATOM 2897 C C . ALA A 1 381 ? 20.279 -7.358 -25.366 1.00 89.00 381 ALA A C 1
ATOM 2899 O O . ALA A 1 381 ? 19.836 -7.415 -26.512 1.00 89.00 381 ALA A O 1
ATOM 2900 N N . LEU A 1 382 ? 19.958 -6.361 -24.537 1.00 88.06 382 LEU A N 1
ATOM 2901 C CA . LEU A 1 382 ? 19.107 -5.230 -24.903 1.00 88.06 382 LEU A CA 1
ATOM 2902 C C . LEU A 1 382 ? 19.906 -3.962 -25.246 1.00 88.06 382 LEU A C 1
ATOM 2904 O O . LEU A 1 382 ? 19.298 -2.964 -25.623 1.00 88.06 382 LEU A O 1
ATOM 2908 N N . GLY A 1 383 ? 21.236 -3.971 -25.123 1.00 89.12 383 GLY A N 1
ATOM 2909 C CA . GLY A 1 383 ? 22.073 -2.789 -25.340 1.00 89.12 383 GLY A CA 1
ATOM 2910 C C . GLY A 1 383 ? 21.860 -1.673 -24.307 1.00 89.12 383 GLY A C 1
ATOM 2911 O O . GLY A 1 383 ? 21.973 -0.498 -24.647 1.00 89.12 383 GLY A O 1
ATOM 2912 N N . VAL A 1 384 ? 21.524 -2.011 -23.058 1.00 89.75 384 VAL A N 1
ATOM 2913 C CA . VAL A 1 384 ? 21.179 -1.043 -22.002 1.00 89.75 384 VAL A CA 1
ATOM 2914 C C . VAL A 1 384 ? 22.348 -0.783 -21.053 1.00 89.75 384 VAL A C 1
ATOM 2916 O O . VAL A 1 384 ? 22.835 -1.673 -20.362 1.00 89.75 384 VAL A O 1
ATOM 2919 N N . THR A 1 385 ? 22.756 0.475 -20.934 1.00 88.75 385 THR A N 1
ATOM 2920 C CA . THR A 1 385 ? 23.703 0.941 -19.920 1.00 88.75 385 THR A CA 1
ATOM 2921 C C . THR A 1 385 ? 23.057 0.939 -18.537 1.00 88.75 385 THR A C 1
ATOM 2923 O O . THR A 1 385 ? 22.004 1.538 -18.309 1.00 88.75 385 THR A O 1
ATOM 2926 N N . LEU A 1 386 ? 23.720 0.310 -17.571 1.00 87.88 386 LEU A N 1
ATOM 2927 C CA . LEU A 1 386 ? 23.242 0.203 -16.199 1.00 87.88 386 LEU A CA 1
ATOM 2928 C C . LEU A 1 386 ? 23.910 1.238 -15.302 1.00 87.88 386 LEU A C 1
ATOM 2930 O O . LEU A 1 386 ? 25.133 1.377 -15.293 1.00 87.88 386 LEU A O 1
ATOM 2934 N N . ARG A 1 387 ? 23.108 1.923 -14.487 1.00 84.69 387 ARG A N 1
ATOM 2935 C CA . ARG A 1 387 ? 23.577 2.866 -13.465 1.00 84.69 387 ARG A CA 1
ATOM 2936 C C . ARG A 1 387 ? 23.036 2.455 -12.106 1.00 84.69 387 ARG A C 1
ATOM 2938 O O . ARG A 1 387 ? 21.859 2.641 -11.815 1.00 84.69 387 ARG A O 1
ATOM 2945 N N . PHE A 1 388 ? 23.891 1.919 -11.250 1.00 80.88 388 PHE A N 1
ATOM 2946 C CA . PHE A 1 388 ? 23.509 1.474 -9.919 1.00 80.88 388 PHE A CA 1
ATOM 2947 C C . PHE A 1 388 ? 23.794 2.560 -8.880 1.00 80.88 388 PHE A C 1
ATOM 2949 O O . PHE A 1 388 ? 24.945 2.946 -8.670 1.00 80.88 388 PHE A O 1
ATOM 2956 N N . ALA A 1 389 ? 22.755 3.056 -8.211 1.00 74.19 389 ALA A N 1
ATOM 2957 C CA . ALA A 1 389 ? 22.892 3.977 -7.088 1.00 74.19 389 ALA A CA 1
ATOM 2958 C C . ALA A 1 389 ? 23.326 3.189 -5.842 1.00 74.19 389 ALA A C 1
ATOM 2960 O O . ALA A 1 389 ? 22.490 2.678 -5.092 1.00 74.19 389 ALA A O 1
ATOM 2961 N N . ALA A 1 390 ? 24.637 3.057 -5.652 1.00 61.31 390 ALA A N 1
ATOM 2962 C CA . ALA A 1 390 ? 25.233 2.401 -4.495 1.00 61.31 390 ALA A CA 1
ATOM 2963 C C . ALA A 1 390 ? 25.639 3.435 -3.430 1.00 61.31 390 ALA A C 1
ATOM 2965 O O . ALA A 1 390 ? 26.121 4.524 -3.746 1.00 61.31 390 ALA A O 1
ATOM 2966 N N . ASP A 1 391 ? 25.452 3.088 -2.156 1.00 56.81 391 ASP A N 1
ATOM 2967 C CA . ASP A 1 391 ? 26.024 3.843 -1.041 1.00 56.81 391 ASP A CA 1
ATOM 2968 C C . ASP A 1 391 ? 27.442 3.329 -0.758 1.00 56.81 391 ASP A C 1
ATOM 2970 O O . ASP A 1 391 ? 27.677 2.115 -0.752 1.00 56.81 391 ASP A O 1
ATOM 2974 N N . ASP A 1 392 ? 28.383 4.246 -0.515 1.00 48.16 392 ASP A N 1
ATOM 2975 C CA . ASP A 1 392 ? 29.773 3.919 -0.189 1.00 48.16 392 ASP A CA 1
ATOM 2976 C C . ASP A 1 392 ? 29.810 2.997 1.048 1.00 48.16 392 ASP A C 1
ATOM 2978 O O . ASP A 1 392 ? 29.441 3.404 2.150 1.00 48.16 392 ASP A O 1
ATOM 2982 N N . GLY A 1 393 ? 30.214 1.734 0.860 1.00 48.56 393 GLY A N 1
ATOM 2983 C CA . GLY A 1 393 ? 30.292 0.722 1.925 1.00 48.56 393 GLY A CA 1
ATOM 2984 C C . GLY A 1 393 ? 29.063 -0.186 2.093 1.00 48.56 393 GLY A C 1
ATOM 2985 O O . GLY A 1 393 ? 28.996 -0.940 3.065 1.00 48.56 393 GLY A O 1
ATOM 2986 N N . GLY A 1 394 ? 28.094 -0.150 1.174 1.00 52.81 394 GLY A N 1
ATOM 2987 C CA . GLY A 1 394 ? 26.979 -1.101 1.159 1.00 52.81 394 GLY A CA 1
ATOM 2988 C C . GLY A 1 394 ? 27.382 -2.515 0.686 1.00 52.81 394 GLY A C 1
ATOM 2989 O O . GLY A 1 394 ? 28.306 -2.655 -0.117 1.00 52.81 394 GLY A O 1
ATOM 2990 N N . PRO A 1 395 ? 26.658 -3.575 1.105 1.00 50.88 395 PRO A N 1
ATOM 2991 C CA . PRO A 1 395 ? 26.921 -4.958 0.685 1.00 50.88 395 PRO A CA 1
ATOM 2992 C C . PRO A 1 395 ? 26.979 -5.244 -0.844 1.00 50.88 395 PRO A C 1
ATOM 2994 O O . PRO A 1 395 ? 27.659 -6.204 -1.191 1.00 50.88 395 PRO A O 1
ATOM 2997 N N . PRO A 1 396 ? 26.370 -4.461 -1.770 1.00 64.31 396 PRO A N 1
ATOM 2998 C CA . PRO A 1 396 ? 26.433 -4.726 -3.220 1.00 64.31 396 PRO A CA 1
ATOM 2999 C C . PRO A 1 396 ? 27.754 -4.410 -3.939 1.00 64.31 396 PRO A C 1
ATOM 3001 O O . PRO A 1 396 ? 27.942 -4.854 -5.066 1.00 64.31 396 PRO A O 1
ATOM 3004 N N . VAL A 1 397 ? 28.641 -3.582 -3.373 1.00 71.31 397 VAL A N 1
ATOM 3005 C CA . VAL A 1 397 ? 29.706 -2.923 -4.167 1.00 71.31 397 VAL A CA 1
ATOM 3006 C C . VAL A 1 397 ? 30.703 -3.920 -4.764 1.00 71.31 397 VAL A C 1
ATOM 3008 O O . VAL A 1 397 ? 31.050 -3.811 -5.937 1.00 71.31 397 VAL A O 1
ATOM 3011 N N . ALA A 1 398 ? 31.144 -4.910 -3.983 1.00 71.75 398 ALA A N 1
ATOM 3012 C CA . ALA A 1 398 ? 32.089 -5.925 -4.457 1.00 71.75 398 ALA A CA 1
ATOM 3013 C C . ALA A 1 398 ? 31.467 -6.852 -5.518 1.00 71.75 398 ALA A C 1
ATOM 3015 O O . ALA A 1 398 ? 32.135 -7.240 -6.473 1.00 71.75 398 ALA A O 1
ATOM 3016 N N . GLU A 1 399 ? 30.182 -7.173 -5.369 1.00 75.81 399 GLU A N 1
ATOM 3017 C CA . GLU A 1 399 ? 29.434 -8.015 -6.304 1.00 75.81 399 GLU A CA 1
ATOM 3018 C C . GLU A 1 399 ? 29.204 -7.301 -7.642 1.00 75.81 399 GLU A C 1
ATOM 3020 O O . GLU A 1 399 ? 29.445 -7.876 -8.700 1.00 75.81 399 GLU A O 1
ATOM 3025 N N . LEU A 1 400 ? 28.840 -6.016 -7.598 1.00 80.56 400 LEU A N 1
ATOM 3026 C CA . LEU A 1 400 ? 28.706 -5.173 -8.786 1.00 80.56 400 LEU A CA 1
ATOM 3027 C C . LEU A 1 400 ? 30.060 -4.961 -9.483 1.00 80.56 400 LEU A C 1
ATOM 3029 O O . LEU A 1 400 ? 30.147 -5.059 -10.706 1.00 80.56 400 LEU A O 1
ATOM 3033 N N . ALA A 1 401 ? 31.135 -4.731 -8.724 1.00 81.31 401 ALA A N 1
ATOM 3034 C CA . ALA A 1 401 ? 32.478 -4.595 -9.289 1.00 81.31 401 ALA A CA 1
ATOM 3035 C C . ALA A 1 401 ? 32.937 -5.871 -10.017 1.00 81.31 401 ALA A C 1
ATOM 3037 O O . ALA A 1 401 ? 33.525 -5.778 -11.094 1.00 81.31 401 ALA A O 1
ATOM 3038 N N . ARG A 1 402 ? 32.622 -7.062 -9.478 1.00 84.50 402 ARG A N 1
ATOM 3039 C CA . ARG A 1 402 ? 32.943 -8.354 -10.113 1.00 84.50 402 ARG A CA 1
ATOM 3040 C C . ARG A 1 402 ? 32.352 -8.472 -11.519 1.00 84.50 402 ARG A C 1
ATOM 3042 O O . ARG A 1 402 ? 32.999 -9.038 -12.393 1.00 84.50 402 ARG A O 1
ATOM 3049 N N . VAL A 1 403 ? 31.152 -7.939 -11.738 1.00 85.00 403 VAL A N 1
ATOM 3050 C CA . VAL A 1 403 ? 30.441 -8.029 -13.027 1.00 85.00 403 VAL A CA 1
ATOM 3051 C C . VAL A 1 403 ? 30.663 -6.803 -13.926 1.00 85.00 403 VAL A C 1
ATOM 3053 O O . VAL A 1 403 ? 29.944 -6.590 -14.902 1.00 85.00 403 VAL A O 1
ATOM 3056 N N . GLY A 1 404 ? 31.690 -5.999 -13.628 1.00 83.50 404 GLY A N 1
ATOM 3057 C CA . GLY A 1 404 ? 32.174 -4.932 -14.506 1.00 83.50 404 GLY A CA 1
ATOM 3058 C C . GLY A 1 404 ? 31.576 -3.548 -14.256 1.00 83.50 404 GLY A C 1
ATOM 3059 O O . GLY A 1 404 ? 31.749 -2.664 -15.091 1.00 83.50 404 GLY A O 1
ATOM 3060 N N . PHE A 1 405 ? 30.890 -3.322 -13.132 1.00 86.06 405 PHE A N 1
ATOM 3061 C CA . PHE A 1 405 ? 30.504 -1.966 -12.745 1.00 86.06 405 PHE A CA 1
ATOM 3062 C C . PHE A 1 405 ? 31.702 -1.193 -12.185 1.00 86.06 405 PHE A C 1
ATOM 3064 O O . PHE A 1 405 ? 32.422 -1.679 -11.312 1.00 86.06 405 PHE A O 1
ATOM 3071 N N . ALA A 1 406 ? 31.862 0.053 -12.621 1.00 82.44 406 ALA A N 1
ATOM 3072 C CA . ALA A 1 406 ? 32.886 0.967 -12.127 1.00 82.44 406 ALA A CA 1
ATOM 3073 C C . ALA A 1 406 ? 32.248 2.253 -11.598 1.00 82.44 406 ALA A C 1
ATOM 3075 O O . ALA A 1 406 ? 31.201 2.679 -12.078 1.00 82.44 406 ALA A O 1
ATOM 3076 N N . TRP A 1 407 ? 32.867 2.896 -10.609 1.00 78.25 407 TRP A N 1
ATOM 3077 C CA . TRP A 1 407 ? 32.409 4.210 -10.158 1.00 78.25 407 TRP A CA 1
ATOM 3078 C C . TRP A 1 407 ? 32.506 5.226 -11.295 1.00 78.25 407 TRP A C 1
ATOM 3080 O O . TRP A 1 407 ? 33.553 5.352 -11.926 1.00 78.25 407 TRP A O 1
ATOM 3090 N N . ALA A 1 408 ? 31.419 5.954 -11.546 1.00 66.75 408 ALA A N 1
ATOM 3091 C CA . ALA A 1 408 ? 31.434 7.024 -12.533 1.00 66.75 408 ALA A CA 1
ATOM 3092 C C . ALA A 1 408 ? 32.357 8.171 -12.077 1.00 66.75 408 ALA A C 1
ATOM 3094 O O . ALA A 1 408 ? 32.420 8.508 -10.892 1.00 66.75 408 ALA A O 1
ATOM 3095 N N . GLU A 1 409 ? 33.069 8.796 -13.013 1.00 59.53 409 GLU A N 1
ATOM 3096 C CA . GLU A 1 409 ? 33.973 9.909 -12.711 1.00 59.53 409 GLU A CA 1
ATOM 3097 C C . GLU A 1 409 ? 33.226 11.259 -12.603 1.00 59.53 409 GLU A C 1
ATOM 3099 O O . GLU A 1 409 ? 32.119 11.454 -13.111 1.00 59.53 409 GLU A O 1
ATOM 3104 N N . GLY A 1 410 ? 33.830 12.241 -11.924 1.00 59.28 410 GLY A N 1
ATOM 3105 C CA . GLY A 1 410 ? 33.320 13.618 -11.877 1.00 59.28 410 GLY A CA 1
ATOM 3106 C C . GLY A 1 410 ? 32.063 13.822 -11.015 1.00 59.28 410 GLY A C 1
ATOM 3107 O O . GLY A 1 410 ? 31.979 13.358 -9.876 1.00 59.28 410 GLY A O 1
ATOM 3108 N N . LYS A 1 411 ? 31.084 14.590 -11.524 1.00 49.56 411 LYS A N 1
ATOM 3109 C CA . LYS A 1 411 ? 29.846 14.947 -10.791 1.00 49.56 411 LYS A CA 1
ATOM 3110 C C . LYS A 1 411 ? 28.932 13.742 -10.514 1.00 49.56 411 LYS A C 1
ATOM 3112 O O . LYS A 1 411 ? 28.011 13.865 -9.710 1.00 49.56 411 LYS A O 1
ATOM 3117 N N . GLU A 1 412 ? 29.212 12.594 -11.133 1.00 55.62 412 GLU A N 1
ATOM 3118 C CA . GLU A 1 412 ? 28.372 11.394 -11.110 1.00 55.62 412 GLU A CA 1
ATOM 3119 C C . GLU A 1 412 ? 28.882 10.280 -10.180 1.00 55.62 412 GLU A C 1
ATOM 3121 O O . GLU A 1 412 ? 28.304 9.196 -10.188 1.00 55.62 412 GLU A O 1
ATOM 3126 N N . ARG A 1 413 ? 29.903 10.547 -9.342 1.00 61.94 413 ARG A N 1
ATOM 3127 C CA . ARG A 1 413 ? 30.601 9.628 -8.394 1.00 61.94 413 ARG A CA 1
ATOM 3128 C C . ARG A 1 413 ? 29.742 8.820 -7.410 1.00 61.94 413 ARG A C 1
ATOM 3130 O O . ARG A 1 413 ? 30.230 8.189 -6.486 1.00 61.94 413 ARG A O 1
ATOM 3137 N N . PHE A 1 414 ? 28.444 8.959 -7.545 1.00 64.50 414 PHE A N 1
ATOM 3138 C CA . PHE A 1 414 ? 27.370 8.434 -6.736 1.00 64.50 414 PHE A CA 1
ATOM 3139 C C . PHE A 1 414 ? 26.728 7.187 -7.343 1.00 64.50 414 PHE A C 1
ATOM 3141 O O . PHE A 1 414 ? 25.879 6.574 -6.699 1.00 64.50 414 PHE A O 1
ATOM 3148 N N . PHE A 1 415 ? 27.123 6.838 -8.567 1.00 73.31 415 PHE A N 1
ATOM 3149 C CA . PHE A 1 415 ? 26.684 5.647 -9.268 1.00 73.31 415 PHE A CA 1
ATOM 3150 C C . PHE A 1 415 ? 27.883 4.780 -9.616 1.00 73.31 415 PHE A C 1
ATOM 3152 O O . PHE A 1 415 ? 28.932 5.285 -10.026 1.00 73.31 415 PHE A O 1
ATOM 3159 N N . MET A 1 416 ? 27.688 3.472 -9.508 1.00 81.25 416 MET A N 1
ATOM 3160 C CA . MET A 1 416 ? 28.493 2.533 -10.265 1.00 81.25 416 MET A CA 1
ATOM 3161 C C . MET A 1 416 ? 27.809 2.329 -11.616 1.00 81.25 416 MET A C 1
ATOM 3163 O O . MET A 1 416 ? 26.622 2.010 -11.669 1.00 81.25 416 MET A O 1
ATOM 3167 N N . THR A 1 417 ? 28.534 2.542 -12.703 1.00 83.31 417 THR A N 1
ATOM 3168 C CA . THR A 1 417 ? 28.027 2.460 -14.069 1.00 83.31 417 THR A CA 1
ATOM 3169 C C . THR A 1 417 ? 28.682 1.293 -14.787 1.00 83.31 417 THR A C 1
ATOM 3171 O O . THR A 1 417 ? 29.860 0.997 -14.579 1.00 83.31 417 THR A O 1
ATOM 3174 N N . ARG A 1 418 ? 27.913 0.651 -15.659 1.00 88.31 418 ARG A N 1
ATOM 3175 C CA . ARG A 1 418 ? 28.399 -0.336 -16.609 1.00 88.31 418 ARG A CA 1
ATOM 3176 C C . ARG A 1 418 ? 27.746 -0.074 -17.959 1.00 88.31 418 ARG A C 1
ATOM 3178 O O . ARG A 1 418 ? 26.522 -0.143 -18.069 1.00 88.31 418 ARG A O 1
ATOM 3185 N N . SER A 1 419 ? 28.555 0.229 -18.966 1.00 86.19 419 SER A N 1
ATOM 3186 C CA . SER A 1 419 ? 28.083 0.315 -20.350 1.00 86.19 419 SER A CA 1
ATOM 3187 C C . SER A 1 419 ? 27.672 -1.067 -20.843 1.00 86.19 419 SER A C 1
ATOM 3189 O O . SER A 1 419 ? 28.319 -2.055 -20.490 1.00 86.19 419 SER A O 1
ATOM 3191 N N . ALA A 1 420 ? 26.623 -1.135 -21.661 1.00 82.69 420 ALA A N 1
ATOM 3192 C CA . ALA A 1 420 ? 26.316 -2.369 -22.370 1.00 82.69 420 ALA A CA 1
ATOM 3193 C C . ALA A 1 420 ? 27.478 -2.738 -23.295 1.00 82.69 420 ALA A C 1
ATOM 3195 O O . ALA A 1 420 ? 28.038 -1.872 -23.977 1.00 82.69 420 ALA A O 1
ATOM 3196 N N . VAL A 1 421 ? 27.832 -4.017 -23.322 1.00 79.06 421 VAL A N 1
ATOM 3197 C CA . VAL A 1 421 ? 28.737 -4.555 -24.334 1.00 79.06 421 VAL A CA 1
ATOM 3198 C C . VAL A 1 421 ? 27.854 -5.103 -25.452 1.00 79.06 421 VAL A C 1
ATOM 3200 O O . VAL A 1 421 ? 27.107 -6.046 -25.201 1.00 79.06 421 VAL A O 1
ATOM 3203 N N . PRO A 1 422 ? 27.873 -4.514 -26.661 1.00 57.31 422 PRO A N 1
ATOM 3204 C CA . PRO A 1 422 ? 27.068 -5.030 -27.757 1.00 57.31 422 PRO A CA 1
ATOM 3205 C C . PRO A 1 422 ? 27.503 -6.458 -28.088 1.00 57.31 422 PRO A C 1
ATOM 3207 O O . PRO A 1 422 ? 28.701 -6.736 -28.185 1.00 57.31 422 PRO A O 1
ATOM 3210 N N . ASP A 1 423 ? 26.528 -7.346 -28.273 1.00 54.12 423 ASP A N 1
ATOM 3211 C CA . ASP A 1 423 ? 26.779 -8.703 -28.741 1.00 54.12 423 ASP A CA 1
ATOM 3212 C C . ASP A 1 423 ? 27.459 -8.625 -30.126 1.00 54.12 423 ASP A C 1
ATOM 3214 O O . ASP A 1 423 ? 26.883 -8.055 -31.063 1.00 54.12 423 ASP A O 1
ATOM 3218 N N . PRO A 1 424 ? 28.688 -9.149 -30.301 1.00 47.81 424 PRO A N 1
ATOM 3219 C CA . PRO A 1 424 ? 29.384 -9.117 -31.588 1.00 47.81 424 PRO A CA 1
ATOM 3220 C C . PRO A 1 424 ? 28.644 -9.873 -32.712 1.00 47.81 424 PRO A C 1
ATOM 3222 O O . PRO A 1 424 ? 29.080 -9.820 -33.862 1.00 47.81 424 PRO A O 1
ATOM 3225 N N . GLY A 1 425 ? 27.534 -10.561 -32.412 1.00 48.72 425 GLY A N 1
ATOM 3226 C CA . GLY A 1 425 ? 26.713 -11.312 -33.364 1.00 48.72 425 GLY A CA 1
ATOM 3227 C C . GLY A 1 425 ? 25.676 -10.521 -34.176 1.00 48.72 425 GLY A C 1
ATOM 3228 O O . GLY A 1 425 ? 25.144 -11.072 -35.138 1.00 48.72 425 GLY A O 1
ATOM 3229 N N . THR A 1 426 ? 25.392 -9.253 -33.863 1.00 44.31 426 THR A N 1
ATOM 3230 C CA . THR A 1 426 ? 24.441 -8.418 -34.632 1.00 44.31 426 THR A CA 1
ATOM 3231 C C . THR A 1 426 ? 25.113 -7.179 -35.217 1.00 44.31 426 THR A C 1
ATOM 3233 O O . THR A 1 426 ? 24.747 -6.043 -34.924 1.00 44.31 426 THR A O 1
ATOM 3236 N N . GLY A 1 427 ? 26.119 -7.389 -36.067 1.00 34.84 427 GLY A N 1
ATOM 3237 C CA . GLY A 1 427 ? 26.462 -6.389 -37.079 1.00 34.84 427 GLY A CA 1
ATOM 3238 C C . GLY A 1 427 ? 25.335 -6.290 -38.121 1.00 34.84 427 GLY A C 1
ATOM 3239 O O . GLY A 1 427 ? 24.620 -7.276 -38.324 1.00 34.84 427 GLY A O 1
ATOM 3240 N N . PRO A 1 428 ? 25.141 -5.139 -38.791 1.00 33.50 428 PRO A N 1
ATOM 3241 C CA . PRO A 1 428 ? 24.212 -5.075 -39.911 1.00 33.50 428 PRO A CA 1
ATOM 3242 C C . PRO A 1 428 ? 24.670 -6.087 -40.969 1.00 33.50 428 PRO A C 1
ATOM 3244 O O . PRO A 1 428 ? 25.825 -6.056 -41.399 1.00 33.50 428 PRO A O 1
ATOM 3247 N N . LEU A 1 429 ? 23.786 -7.013 -41.350 1.00 32.94 429 LEU A N 1
ATOM 3248 C CA . LEU A 1 429 ? 24.001 -7.825 -42.547 1.00 32.94 429 LEU A CA 1
ATOM 3249 C C . LEU A 1 429 ? 24.145 -6.873 -43.753 1.00 32.94 429 LEU A C 1
ATOM 3251 O O . LEU A 1 429 ? 23.436 -5.862 -43.783 1.00 32.94 429 LEU A O 1
ATOM 3255 N N . PRO A 1 430 ? 25.074 -7.157 -44.686 1.00 40.91 430 PRO A N 1
ATOM 3256 C CA . PRO A 1 430 ? 25.338 -6.306 -45.846 1.00 40.91 430 PRO A CA 1
ATOM 3257 C C . PRO A 1 430 ? 24.119 -6.107 -46.752 1.00 40.91 430 PRO A C 1
ATOM 3259 O O . PRO A 1 430 ? 23.269 -7.027 -46.828 1.00 40.91 430 PRO A O 1
#

Secondary structure (DSSP, 8-state):
-HHHHHT--HHHHHHHHHHHHHHHHHHHTT---HHHHHHHHHHHHHHHHHHHIIIIIHHHHTSS-HHHHHHHHHPPP---TT--HHHHHHHHHHHHHS-TTSHHHHHHHHHHHHHHHHHHHHHHHHHHHHHHHHTTTHHHHHHTTTTHHHHHHHHHHHHHHHHHHHHHHHHHHHHHHHHHHHHHHHS--GGGT-GGGTTTHHHHHS--SS-S---STT--HHHHHHHHHHHHHHHHHHHHHHHHHHHHSTT-EEEEEEEEE-SSSEEEEEEEEEETTEEEEEEEEEETTTTEEEEEEEEEEETTEEESS--HHHHHHHHHHT--TTT--HHHHHHHHHHHSTTGGGEEEEEETTTEEEEEEPTTPPPPTTHHHHHHHHHHHHTPEEEE---TT-TTHHHHHHTT-EEPPGGGTT-EEE-----TT-PPP-